Protein AF-A0A7V9NQC8-F1 (afdb_monomer)

Foldseek 3Di:
DDDDPPPDDPVRVLVVVLVVLCVPDDPVDCPSVVVNVVVLVVVLVVLVVVVVVCVVDPDDDDDPDDDPVVSVVVSVVVNVVSVVVVVVVVVVVCVVVVPDDDDDDDDDLVNLLVVLVVPVPPPPDDQADLDDPDDPPAAEEEEEEAELLCCLQFCLLVLLVSLSSNHAYEYEHAELCLQDAQPAPVQPDPVCNVPVSVLSVQLSVQLCVLSRHPYYHYLDAHDQDAPPDPSVPDCRHLLNDDLLSSLLSVLLVCQVRQHLEYEAADCDDVPGPGSRSNSSVSSVVSNLVQLQDCVHNVVSHDRHHHAWYKHFDDQLQLVVLQQVVCVVVVHDRPDDPVSPPPDDRVVGCLQWAAKAQSRSSQCSSVSSSVSSNRNHHNPDCHRPVDPSVSSCPRRRTGIIGTPDHDRADDRHHNDSCHPPDRSVPPD

Radius of gyration: 27.03 Å; Cα contacts (8 Å, |Δi|>4): 595; chains: 1; bounding box: 61×70×73 Å

Nearest PDB structures (foldseek):
  4ewl-assembly2_A  TM=7.958E-01  e=6.274E-21  Mycobacterium tuberculosis
  4ewl-assembly2_B  TM=8.184E-01  e=2.665E-20  Mycobacterium tuberculosis
  1q74-assembly4_D  TM=7.770E-01  e=2.966E-20  Mycobacterium tuberculosis
  1q74-assembly1_A  TM=7.644E-01  e=3.305E-19  Mycobacterium tuberculosis
  5cgz-assembly1_A  TM=7.198E-01  e=5.396E-10  Pseudomonas putida KT2440

Sequence (427 aa):
MEYDFDELRPEVIREVGFRERMRGYDPGDVDPLLDALALKVDDIYESLQRLDAFLADPPAPERPARLTDIAALAALLHVGRAAREGRAIVHAAQVESGLRRVPDRDETREERLARALIHAPRSEAPDYPTTVNGMDERLCLLAVHAHPDDEASKGAGTVAKYHALGVHTVLVCCTGGEEGDILNPAMDTDEVKADIGAVRRAELDAAAKVIGYDEVVLLGYRDSGMPDSEANRNAASFAQAPLEEAVGRLVAILRRTRPQVVVTYGDKQERYPHPDHLRVHEITMAAVDAAADPSQYPDSGEPWAVSKIYYTAWSFKRIVLMHEKFLELGLESPFSADWFKDRKPDETDHELTTQIDLAGFEEVRQDALRAHATQIDPNSPFWFGLPPEVMRNIHPFDDYVLARGPRGDGDLEDDLFAGLPSPANAG

Structure (mmCIF, N/CA/C/O backbone):
data_AF-A0A7V9NQC8-F1
#
_entry.id   AF-A0A7V9NQC8-F1
#
loop_
_atom_site.group_PDB
_atom_site.id
_atom_site.type_symbol
_atom_site.label_atom_id
_atom_site.label_alt_id
_atom_site.label_comp_id
_atom_site.label_asym_id
_atom_site.label_entity_id
_atom_site.label_seq_id
_atom_site.pdbx_PDB_ins_code
_atom_site.Cartn_x
_atom_site.Cartn_y
_atom_site.Cartn_z
_atom_site.occupancy
_atom_site.B_iso_or_equiv
_atom_site.auth_seq_id
_atom_site.auth_comp_id
_atom_site.auth_asym_id
_atom_site.auth_atom_id
_atom_site.pdbx_PDB_model_num
ATOM 1 N N . MET A 1 1 ? 17.118 -40.967 44.447 1.00 32.81 1 MET A N 1
ATOM 2 C CA . MET A 1 1 ? 15.821 -41.399 43.896 1.00 32.81 1 MET A CA 1
ATOM 3 C C . MET A 1 1 ? 16.130 -42.491 42.900 1.00 32.81 1 MET A C 1
ATOM 5 O O . MET A 1 1 ? 16.631 -42.173 41.830 1.00 32.81 1 MET A O 1
ATOM 9 N N . GLU A 1 2 ? 15.955 -43.748 43.295 1.00 26.81 2 GLU A N 1
ATOM 10 C CA . GLU A 1 2 ? 15.829 -44.845 42.332 1.00 26.81 2 GLU A CA 1
ATOM 11 C C . GLU A 1 2 ? 14.431 -44.728 41.726 1.00 26.81 2 GLU A C 1
ATOM 13 O O . GLU A 1 2 ? 13.453 -44.624 42.465 1.00 26.81 2 GLU A O 1
ATOM 18 N N . TYR A 1 3 ? 14.359 -44.623 40.402 1.00 30.39 3 TYR A N 1
ATOM 19 C CA . TYR A 1 3 ? 13.097 -44.648 39.672 1.00 30.39 3 TYR A CA 1
ATOM 20 C C . TYR A 1 3 ? 12.761 -46.102 39.343 1.00 30.39 3 TYR A C 1
ATOM 22 O O . TYR A 1 3 ? 13.643 -46.855 38.933 1.00 30.39 3 TYR A O 1
ATOM 30 N N . ASP A 1 4 ? 11.500 -46.476 39.543 1.00 30.42 4 ASP A N 1
ATOM 31 C CA . ASP A 1 4 ? 10.947 -47.760 39.122 1.00 30.42 4 ASP A CA 1
ATOM 32 C C . ASP A 1 4 ? 10.632 -47.687 37.617 1.00 30.42 4 ASP A C 1
ATOM 34 O O . ASP A 1 4 ? 9.845 -46.843 37.179 1.00 30.42 4 ASP A O 1
ATOM 38 N N . PHE A 1 5 ? 11.331 -48.489 36.812 1.00 35.50 5 PHE A N 1
ATOM 39 C CA . PHE A 1 5 ? 11.293 -48.422 35.346 1.00 35.50 5 PHE A CA 1
ATOM 40 C C . PHE A 1 5 ? 10.168 -49.266 34.725 1.00 35.50 5 PHE A C 1
ATOM 42 O O . PHE A 1 5 ? 9.931 -49.147 33.521 1.00 35.50 5 PHE A O 1
ATOM 49 N N . ASP A 1 6 ? 9.441 -50.052 35.524 1.00 31.70 6 ASP A N 1
ATOM 50 C CA . ASP A 1 6 ? 8.404 -50.966 35.028 1.00 31.70 6 ASP A CA 1
ATOM 51 C C . ASP A 1 6 ? 7.045 -50.273 34.752 1.00 31.70 6 ASP A C 1
ATOM 53 O O . ASP A 1 6 ? 6.158 -50.875 34.148 1.00 31.70 6 ASP A O 1
ATOM 57 N N . GLU A 1 7 ? 6.878 -48.988 35.106 1.00 32.94 7 GLU A N 1
ATOM 58 C CA . GLU A 1 7 ? 5.661 -48.190 34.827 1.00 32.94 7 GLU A CA 1
ATOM 59 C C . GLU A 1 7 ? 5.771 -47.246 33.609 1.00 32.94 7 GLU A C 1
ATOM 61 O O . GLU A 1 7 ? 4.837 -46.498 33.294 1.00 32.94 7 GLU A O 1
ATOM 66 N N . LEU A 1 8 ? 6.894 -47.245 32.886 1.00 31.34 8 LEU A N 1
ATOM 67 C CA . LEU A 1 8 ? 7.066 -46.352 31.739 1.00 31.34 8 LEU A CA 1
ATOM 68 C C . LEU A 1 8 ? 6.336 -46.876 30.495 1.00 31.34 8 LEU A C 1
ATOM 70 O O . LEU A 1 8 ? 6.467 -48.032 30.099 1.00 31.34 8 LEU A O 1
ATOM 74 N N . ARG A 1 9 ? 5.588 -45.985 29.828 1.00 35.50 9 ARG A N 1
ATOM 75 C CA . ARG A 1 9 ? 4.935 -46.292 28.545 1.00 35.50 9 ARG A CA 1
ATOM 76 C C . ARG A 1 9 ? 5.980 -46.765 27.513 1.00 35.50 9 ARG A C 1
ATOM 78 O O . ARG A 1 9 ? 7.082 -46.204 27.498 1.00 35.50 9 ARG A O 1
ATOM 85 N N . PRO A 1 10 ? 5.667 -47.734 26.629 1.00 42.12 10 PRO A N 1
ATOM 86 C CA . PRO A 1 10 ? 6.638 -48.329 25.701 1.00 42.12 10 PRO A CA 1
ATOM 87 C C . PRO A 1 10 ? 7.385 -47.319 24.818 1.00 42.12 10 PRO A C 1
ATOM 89 O O . PRO A 1 10 ? 8.516 -47.572 24.406 1.00 42.12 10 PRO A O 1
ATOM 92 N N . GLU A 1 11 ? 6.774 -46.171 24.519 1.00 39.56 11 GLU A N 1
ATOM 93 C CA . GLU A 1 11 ? 7.392 -45.091 23.741 1.00 39.56 11 GLU A CA 1
ATOM 94 C C . GLU A 1 11 ? 8.488 -44.359 24.537 1.00 39.56 11 GLU A C 1
ATOM 96 O O . GLU A 1 11 ? 9.501 -43.947 23.977 1.00 39.56 11 GLU A O 1
ATOM 101 N N . VAL A 1 12 ? 8.334 -44.248 25.861 1.00 32.25 12 VAL A N 1
ATOM 102 C CA . VAL A 1 12 ? 9.311 -43.605 26.755 1.00 32.25 12 VAL A CA 1
ATOM 103 C C . VAL A 1 12 ? 10.514 -44.518 26.996 1.00 32.25 12 VAL A C 1
ATOM 105 O O . VAL A 1 12 ? 11.647 -44.045 26.982 1.00 32.25 12 VAL A O 1
ATOM 108 N N . ILE A 1 13 ? 10.293 -45.831 27.130 1.00 38.34 13 ILE A N 1
ATOM 109 C CA . ILE A 1 13 ? 11.370 -46.833 27.229 1.00 38.34 13 ILE A CA 1
ATOM 110 C C . ILE A 1 13 ? 12.231 -46.830 25.951 1.00 38.34 13 ILE A C 1
ATOM 112 O O . ILE A 1 13 ? 13.459 -46.906 26.026 1.00 38.34 13 ILE A O 1
ATOM 116 N N . ARG A 1 14 ? 11.607 -46.675 24.773 1.00 48.09 14 ARG A N 1
ATOM 117 C CA . ARG A 1 14 ? 12.294 -46.619 23.470 1.00 48.09 14 ARG A CA 1
ATOM 118 C C . ARG A 1 14 ? 13.097 -45.331 23.261 1.00 48.09 14 ARG A C 1
ATOM 120 O O . ARG A 1 14 ? 14.256 -45.408 22.856 1.00 48.09 14 ARG A O 1
ATOM 127 N N . GLU A 1 15 ? 12.535 -44.171 23.601 1.00 38.66 15 GLU A N 1
ATOM 128 C CA . GLU A 1 15 ? 13.218 -42.868 23.504 1.00 38.66 15 GLU A CA 1
ATOM 129 C C . GLU A 1 15 ? 14.416 -42.774 24.474 1.00 38.66 15 GLU A C 1
ATOM 131 O O . GLU A 1 15 ? 15.482 -42.257 24.123 1.00 38.66 15 GLU A O 1
ATOM 136 N N . VAL A 1 16 ? 14.275 -43.326 25.687 1.00 39.22 16 VAL A N 1
ATOM 137 C CA . VAL A 1 16 ? 15.374 -43.440 26.661 1.00 39.22 16 VAL A CA 1
ATOM 138 C C . VAL A 1 16 ? 16.436 -44.425 26.160 1.00 39.22 16 VAL A C 1
ATOM 140 O O . VAL A 1 16 ? 17.618 -44.086 26.174 1.00 39.22 16 VAL A O 1
ATOM 143 N N . GLY A 1 17 ? 16.039 -45.579 25.613 1.00 48.38 17 GLY A N 1
ATOM 144 C CA . GLY A 1 17 ? 16.964 -46.557 25.029 1.00 48.38 17 GLY A CA 1
ATOM 145 C C . GLY A 1 17 ? 17.756 -46.028 23.826 1.00 48.38 17 GLY A C 1
ATOM 146 O O . GLY A 1 17 ? 18.933 -46.354 23.678 1.00 48.38 17 GLY A O 1
ATOM 147 N N . PHE A 1 18 ? 17.153 -45.174 22.990 1.00 43.94 18 PHE A N 1
ATOM 148 C CA . PHE A 1 18 ? 17.846 -44.468 21.904 1.00 43.94 18 PHE A CA 1
ATOM 149 C C . PHE A 1 18 ? 18.899 -43.496 22.451 1.00 43.94 18 PHE A C 1
ATOM 151 O O . PHE A 1 18 ? 20.055 -43.514 22.028 1.00 43.94 18 PHE A O 1
ATOM 158 N N . ARG A 1 19 ? 18.524 -42.669 23.435 1.00 44.41 19 ARG A N 1
ATOM 159 C CA . ARG A 1 19 ? 19.437 -41.686 24.036 1.00 44.41 19 ARG A CA 1
ATOM 160 C C . ARG A 1 19 ? 20.584 -42.329 24.806 1.00 44.41 19 ARG A C 1
ATOM 162 O O . ARG A 1 19 ? 21.681 -41.779 24.787 1.00 44.41 19 ARG A O 1
ATOM 169 N N . GLU A 1 20 ? 20.353 -43.461 25.467 1.00 49.22 20 GLU A N 1
ATOM 170 C CA . GLU A 1 20 ? 21.414 -44.200 26.154 1.00 49.22 20 GLU A CA 1
ATOM 171 C C . GLU A 1 20 ? 22.382 -44.874 25.179 1.00 49.22 20 GLU A C 1
ATOM 173 O O . GLU A 1 20 ? 23.588 -44.779 25.385 1.00 49.22 20 GLU A O 1
ATOM 178 N N . ARG A 1 21 ? 21.894 -45.470 24.082 1.00 52.94 21 ARG A N 1
ATOM 179 C CA . ARG A 1 21 ? 22.760 -46.097 23.064 1.00 52.94 21 ARG A CA 1
ATOM 180 C C . ARG A 1 21 ? 23.594 -45.096 22.264 1.00 52.94 21 ARG A C 1
ATOM 182 O O . ARG A 1 21 ? 24.709 -45.413 21.872 1.00 52.94 21 ARG A O 1
ATOM 189 N N . MET A 1 22 ? 23.095 -43.874 22.084 1.00 47.38 22 MET A N 1
ATOM 190 C CA . MET A 1 22 ? 23.852 -42.782 21.456 1.00 47.38 22 MET A CA 1
ATOM 191 C C . MET A 1 22 ? 24.804 -42.067 22.433 1.00 47.38 22 MET A C 1
ATOM 193 O O . MET A 1 22 ? 25.565 -41.180 22.033 1.00 47.38 22 MET A O 1
ATOM 197 N N . ARG A 1 23 ? 24.783 -42.416 23.727 1.00 44.19 23 ARG A N 1
ATOM 198 C CA . ARG A 1 23 ? 25.613 -41.772 24.748 1.00 44.19 23 ARG A CA 1
ATOM 199 C C . ARG A 1 23 ? 27.039 -42.322 24.681 1.00 44.19 23 ARG A C 1
ATOM 201 O O . ARG A 1 23 ? 27.314 -43.413 25.160 1.00 44.19 23 ARG A O 1
ATOM 208 N N . GLY A 1 24 ? 27.953 -41.532 24.120 1.00 47.31 24 GLY A N 1
ATOM 209 C CA . GLY A 1 24 ? 29.353 -41.934 23.926 1.00 47.31 24 GLY A CA 1
ATOM 210 C C . GLY A 1 24 ? 29.635 -42.601 22.578 1.00 47.31 24 GLY A C 1
ATOM 211 O O . GLY A 1 24 ? 30.640 -43.292 22.464 1.00 47.31 24 GLY A O 1
ATOM 212 N N . TYR A 1 25 ? 28.762 -42.388 21.585 1.00 46.41 25 TYR A N 1
ATOM 213 C CA . TYR A 1 25 ? 28.928 -42.862 20.210 1.00 46.41 25 TYR A CA 1
ATOM 214 C C . TYR A 1 25 ? 30.305 -42.487 19.631 1.00 46.41 25 TYR A C 1
ATOM 216 O O . TYR A 1 25 ? 30.658 -41.305 19.573 1.00 46.41 25 TYR A O 1
ATOM 224 N N . ASP A 1 26 ? 31.057 -43.507 19.209 1.00 47.69 26 ASP A N 1
ATOM 225 C CA . ASP A 1 26 ? 32.282 -43.372 18.424 1.00 47.69 26 ASP A CA 1
ATOM 226 C C . ASP A 1 26 ? 31.901 -43.315 16.933 1.00 47.69 26 ASP A C 1
ATOM 228 O O . ASP A 1 26 ? 31.314 -44.274 16.429 1.00 47.69 26 ASP A O 1
ATOM 232 N N . PRO A 1 27 ? 32.230 -42.234 16.202 1.00 43.44 27 PRO A N 1
ATOM 233 C CA . PRO A 1 27 ? 31.922 -42.101 14.778 1.00 43.44 27 PRO A CA 1
ATOM 234 C C . PRO A 1 27 ? 32.489 -43.211 13.875 1.00 43.44 27 PRO A C 1
ATOM 236 O O . PRO A 1 27 ? 32.094 -43.290 12.715 1.00 43.44 27 PRO A O 1
ATOM 239 N N . GLY A 1 28 ? 33.425 -44.032 14.366 1.00 39.03 28 GLY A N 1
ATOM 240 C CA . GLY A 1 28 ? 34.003 -45.157 13.627 1.00 39.03 28 GLY A CA 1
ATOM 241 C C . GLY A 1 28 ? 33.232 -46.482 13.704 1.00 39.03 28 GLY A C 1
ATOM 242 O O . GLY A 1 28 ? 33.584 -47.399 12.962 1.00 39.03 28 GLY A O 1
ATOM 243 N N . ASP A 1 29 ? 32.218 -46.604 14.568 1.00 47.75 29 ASP A N 1
ATOM 244 C CA . ASP A 1 29 ? 31.452 -47.840 14.781 1.00 47.75 29 ASP A CA 1
ATOM 245 C C . ASP A 1 29 ? 29.974 -47.639 14.399 1.00 47.75 29 ASP A C 1
ATOM 247 O O . ASP A 1 29 ? 29.220 -46.944 15.081 1.00 47.75 29 ASP A O 1
ATOM 251 N N . VAL A 1 30 ? 29.569 -48.205 13.258 1.00 43.31 30 VAL A N 1
ATOM 252 C CA . VAL A 1 30 ? 28.269 -47.938 12.607 1.00 43.31 30 VAL A CA 1
ATOM 253 C C . VAL A 1 30 ? 27.140 -48.861 13.068 1.00 43.31 30 VAL A C 1
ATOM 255 O O . VAL A 1 30 ? 25.969 -48.557 12.836 1.00 43.31 30 VAL A O 1
ATOM 258 N N . ASP A 1 31 ? 27.457 -49.964 13.743 1.00 46.06 31 ASP A N 1
ATOM 259 C CA . ASP A 1 31 ? 26.464 -50.961 14.161 1.00 46.06 31 ASP A CA 1
ATOM 260 C C . ASP A 1 31 ? 25.440 -50.404 15.182 1.00 46.06 31 ASP A C 1
ATOM 262 O O . ASP A 1 31 ? 24.237 -50.617 14.992 1.00 46.06 31 ASP A O 1
ATOM 266 N N . PRO A 1 32 ? 25.823 -49.582 16.186 1.00 46.25 32 PRO A N 1
ATOM 267 C CA . PRO A 1 32 ? 24.866 -48.943 17.097 1.00 46.25 32 PRO A CA 1
ATOM 268 C C . PRO A 1 32 ? 23.910 -47.964 16.400 1.00 46.25 32 PRO A C 1
ATOM 270 O O . PRO A 1 32 ? 22.772 -47.780 16.842 1.00 46.25 32 PRO A O 1
ATOM 273 N N . LEU A 1 33 ? 24.366 -47.334 15.311 1.00 42.69 33 LEU A N 1
ATOM 274 C CA . LEU A 1 33 ? 23.568 -46.411 14.505 1.00 42.69 33 LEU A CA 1
ATOM 275 C C . LEU A 1 33 ? 22.511 -47.183 13.704 1.00 42.69 33 LEU A C 1
ATOM 277 O O . LEU A 1 33 ? 21.346 -46.786 13.685 1.00 42.69 33 LEU A O 1
ATOM 281 N N . LEU A 1 34 ? 22.899 -48.303 13.088 1.00 42.00 34 LEU A N 1
ATOM 282 C CA . LEU A 1 34 ? 22.011 -49.158 12.296 1.00 42.00 34 LEU A CA 1
AT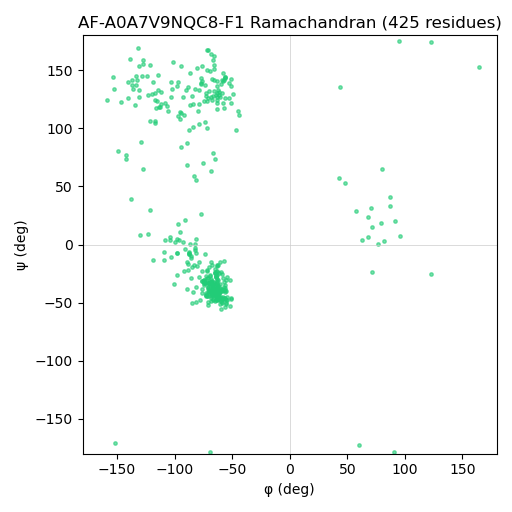OM 283 C C . LEU A 1 34 ? 20.916 -49.815 13.150 1.00 42.00 34 LEU A C 1
ATOM 285 O O . LEU A 1 34 ? 19.750 -49.797 12.753 1.00 42.00 34 LEU A O 1
ATOM 289 N N . ASP A 1 35 ? 21.250 -50.298 14.348 1.00 48.09 35 ASP A N 1
ATOM 290 C CA . ASP A 1 35 ? 20.270 -50.872 15.281 1.00 48.09 35 ASP A CA 1
ATOM 291 C C . ASP A 1 35 ? 19.273 -49.820 15.801 1.00 48.09 35 ASP A C 1
ATOM 293 O O . ASP A 1 35 ? 18.075 -50.084 15.947 1.00 48.09 35 ASP A O 1
ATOM 297 N N . ALA A 1 36 ? 19.739 -48.590 16.044 1.00 48.41 36 ALA A N 1
ATOM 298 C CA . ALA A 1 36 ? 18.880 -47.474 16.437 1.00 48.41 36 ALA A CA 1
ATOM 299 C C . ALA A 1 36 ? 17.950 -47.015 15.296 1.00 48.41 36 ALA A C 1
ATOM 301 O O . ALA A 1 36 ? 16.815 -46.598 15.546 1.00 48.41 36 ALA A O 1
ATOM 302 N N . LEU A 1 37 ? 18.416 -47.117 14.050 1.00 44.91 37 LEU A N 1
ATOM 303 C CA . LEU A 1 37 ? 17.640 -46.855 12.839 1.00 44.91 37 LEU A CA 1
ATOM 304 C C . LEU A 1 37 ? 16.560 -47.915 12.604 1.00 44.91 37 LEU A C 1
ATOM 306 O O . LEU A 1 37 ? 15.436 -47.551 12.265 1.00 44.91 37 LEU A O 1
ATOM 310 N N . ALA A 1 38 ? 16.865 -49.195 12.835 1.00 44.41 38 ALA A N 1
ATOM 311 C CA . ALA A 1 38 ? 15.913 -50.294 12.672 1.00 44.41 38 ALA A CA 1
ATOM 312 C C . ALA A 1 38 ? 14.678 -50.126 13.578 1.00 44.41 38 ALA A C 1
ATOM 314 O O . ALA A 1 38 ? 13.548 -50.189 13.101 1.00 44.41 38 ALA A O 1
ATOM 315 N N . LEU A 1 39 ? 14.890 -49.768 14.851 1.00 49.25 39 LEU A N 1
ATOM 316 C CA . LEU A 1 39 ? 13.813 -49.466 15.807 1.00 49.25 39 LEU A CA 1
ATOM 317 C C . LEU A 1 39 ? 12.884 -48.341 15.326 1.00 49.25 39 LEU A C 1
ATOM 319 O O . LEU A 1 39 ? 11.671 -48.403 15.511 1.00 49.25 39 LEU A O 1
ATOM 323 N N . LYS A 1 40 ? 13.452 -47.311 14.691 1.00 50.38 40 LYS A N 1
ATOM 324 C CA . LYS A 1 40 ? 12.702 -46.145 14.212 1.00 50.38 40 LYS A CA 1
ATOM 325 C C . LYS A 1 40 ? 11.911 -46.454 12.936 1.00 50.38 40 LYS A C 1
ATOM 327 O O . LYS A 1 40 ? 10.850 -45.879 12.717 1.00 50.38 40 LYS A O 1
ATOM 332 N N . VAL A 1 41 ? 12.423 -47.361 12.102 1.00 44.19 41 VAL A N 1
ATOM 333 C CA . VAL A 1 41 ? 11.744 -47.859 10.896 1.00 44.19 41 VAL A CA 1
ATOM 334 C C . VAL A 1 41 ? 10.536 -48.722 11.263 1.00 44.19 41 VAL A C 1
ATOM 336 O O . VAL A 1 41 ? 9.479 -48.560 10.652 1.00 44.19 41 VAL A O 1
ATOM 339 N N . ASP A 1 42 ? 10.647 -49.563 12.291 1.00 48.41 42 ASP A N 1
ATOM 340 C CA . ASP A 1 42 ? 9.530 -50.386 12.768 1.00 48.41 42 ASP A CA 1
ATOM 341 C C . ASP A 1 42 ? 8.373 -49.527 13.319 1.00 48.41 42 ASP A C 1
ATOM 343 O O . ASP A 1 42 ? 7.211 -49.774 12.988 1.00 48.41 42 ASP A O 1
ATOM 347 N N . ASP A 1 43 ? 8.675 -48.448 14.055 1.00 50.41 43 ASP A N 1
ATOM 348 C CA . ASP A 1 43 ? 7.669 -47.498 14.566 1.00 50.41 43 ASP A CA 1
ATOM 349 C C . ASP A 1 43 ? 6.905 -46.779 13.428 1.00 50.41 43 ASP A C 1
ATOM 351 O O . ASP A 1 43 ? 5.698 -46.510 13.524 1.00 50.41 43 ASP A O 1
ATOM 355 N N . ILE A 1 44 ? 7.593 -46.486 12.318 1.00 46.38 44 ILE A N 1
ATOM 356 C CA . ILE A 1 44 ? 6.988 -45.900 11.112 1.00 46.38 44 ILE A CA 1
ATOM 357 C C . ILE A 1 44 ? 6.063 -46.916 10.444 1.00 46.38 44 ILE A C 1
ATOM 359 O O . ILE A 1 44 ? 4.943 -46.572 10.062 1.00 46.38 44 ILE A O 1
ATOM 363 N N . TYR A 1 45 ? 6.508 -48.166 10.321 1.00 44.47 45 TYR A N 1
ATOM 364 C CA . TYR A 1 45 ? 5.740 -49.216 9.661 1.00 44.47 45 TYR A CA 1
ATOM 365 C C . TYR A 1 45 ? 4.462 -49.560 10.439 1.00 44.47 45 TYR A C 1
ATOM 367 O O . TYR A 1 45 ? 3.390 -49.682 9.846 1.00 44.47 45 TYR A O 1
ATOM 375 N N . GLU A 1 46 ? 4.534 -49.620 11.772 1.00 50.09 46 GLU A N 1
ATOM 376 C CA . GLU A 1 46 ? 3.368 -49.856 12.631 1.00 50.09 46 GLU A CA 1
ATOM 377 C C . GLU A 1 46 ? 2.357 -48.694 12.560 1.00 50.09 46 GLU A C 1
ATOM 379 O O . GLU A 1 46 ? 1.142 -48.903 12.518 1.00 50.09 46 GLU A O 1
ATOM 384 N N . SER A 1 47 ? 2.847 -47.453 12.474 1.00 46.62 47 SER A N 1
ATOM 385 C CA . SER A 1 47 ? 2.002 -46.260 12.321 1.00 46.62 47 SER A CA 1
ATOM 386 C C . SER A 1 47 ? 1.272 -46.230 10.974 1.00 46.62 47 SER A C 1
ATOM 388 O O . SER A 1 47 ? 0.096 -45.865 10.920 1.00 46.62 47 SER A O 1
ATOM 390 N N . LEU A 1 48 ? 1.936 -46.662 9.897 1.00 43.03 48 LEU A N 1
ATOM 391 C CA . LEU A 1 48 ? 1.327 -46.788 8.569 1.00 43.03 48 LEU A CA 1
ATOM 392 C C . LEU A 1 48 ? 0.264 -47.894 8.531 1.00 43.03 48 LEU A C 1
ATOM 394 O O . LEU A 1 48 ? -0.808 -47.683 7.973 1.00 43.03 48 LEU A O 1
ATOM 398 N N . GLN A 1 49 ? 0.492 -49.027 9.202 1.00 48.09 49 GLN A N 1
ATOM 399 C CA . GLN A 1 49 ? -0.510 -50.097 9.309 1.00 48.09 49 GLN A CA 1
ATOM 400 C C . GLN A 1 49 ? -1.778 -49.652 10.055 1.00 48.09 49 GLN A C 1
ATOM 402 O O . GLN A 1 49 ? -2.886 -50.035 9.681 1.00 48.09 49 GLN A O 1
ATOM 407 N N . ARG A 1 50 ? -1.639 -48.816 11.094 1.00 48.56 50 ARG A N 1
ATOM 408 C CA . ARG A 1 50 ? -2.787 -48.237 11.817 1.00 48.56 50 ARG A CA 1
ATOM 409 C C . ARG A 1 50 ? -3.580 -47.255 10.950 1.00 48.56 50 ARG A C 1
ATOM 411 O O . ARG A 1 50 ? -4.803 -47.203 11.066 1.00 48.56 50 ARG A O 1
ATOM 418 N N . LEU A 1 51 ? -2.899 -46.508 10.079 1.00 43.72 51 LEU A N 1
ATOM 419 C CA . LEU A 1 51 ? -3.531 -45.605 9.117 1.00 43.72 51 LEU A CA 1
ATOM 420 C C . LEU A 1 51 ? -4.296 -46.381 8.034 1.00 43.72 51 LEU A C 1
ATOM 422 O O . LEU A 1 51 ? -5.455 -46.067 7.773 1.00 43.72 51 LEU A O 1
ATOM 426 N N . ASP A 1 52 ? -3.695 -47.429 7.469 1.00 44.69 52 ASP A N 1
ATOM 427 C CA . ASP A 1 52 ? -4.362 -48.297 6.491 1.00 44.69 52 ASP A CA 1
ATOM 428 C C . ASP A 1 52 ? -5.602 -48.981 7.091 1.00 44.69 52 ASP A C 1
ATOM 430 O O . ASP A 1 52 ? -6.647 -49.043 6.444 1.00 44.69 52 ASP A O 1
ATOM 434 N N . ALA A 1 53 ? -5.534 -49.428 8.351 1.00 49.62 53 ALA A N 1
ATOM 435 C CA . ALA A 1 53 ? -6.682 -50.008 9.050 1.00 49.62 53 ALA A CA 1
ATOM 436 C C . ALA A 1 53 ? -7.829 -48.999 9.261 1.00 49.62 53 ALA A C 1
ATOM 438 O O . ALA A 1 53 ? -8.995 -49.362 9.118 1.00 49.62 53 ALA A O 1
ATOM 439 N N . PHE A 1 54 ? -7.513 -47.733 9.557 1.00 45.69 54 PHE A N 1
ATOM 440 C CA . PHE A 1 54 ? -8.502 -46.656 9.692 1.00 45.69 54 PHE A CA 1
ATOM 441 C C . PHE A 1 54 ? -9.186 -46.317 8.359 1.00 45.69 54 PHE A C 1
ATOM 443 O O . PHE A 1 54 ? -10.392 -46.080 8.322 1.00 45.69 54 PHE A O 1
ATOM 450 N N . LEU A 1 55 ? -8.426 -46.312 7.261 1.00 46.31 55 LEU A N 1
ATOM 451 C CA . LEU A 1 55 ? -8.955 -46.051 5.920 1.00 46.31 55 LEU A CA 1
ATOM 452 C C . LEU A 1 55 ? -9.792 -47.220 5.378 1.00 46.31 55 LEU A C 1
ATOM 454 O O . LEU A 1 55 ? -10.686 -46.999 4.561 1.00 46.31 55 LEU A O 1
ATOM 458 N N . ALA A 1 56 ? -9.515 -48.449 5.823 1.00 49.06 56 ALA A N 1
ATOM 459 C CA . ALA A 1 56 ? -10.217 -49.649 5.379 1.00 49.06 56 ALA A CA 1
ATOM 460 C C . ALA A 1 56 ? -11.622 -49.818 5.992 1.00 49.06 56 ALA A C 1
ATOM 462 O O . ALA A 1 56 ? -12.496 -50.366 5.322 1.00 49.06 56 ALA A O 1
ATOM 463 N N . ASP A 1 57 ? -11.851 -49.356 7.227 1.00 42.41 57 ASP A N 1
ATOM 464 C CA . ASP A 1 57 ? -13.162 -49.410 7.898 1.00 42.41 57 ASP A CA 1
ATOM 465 C C . ASP A 1 57 ? -13.416 -48.136 8.736 1.00 42.41 57 ASP A C 1
ATOM 467 O O . ASP A 1 57 ? -13.239 -48.130 9.960 1.00 42.41 57 ASP A O 1
ATOM 471 N N . PRO A 1 58 ? -13.768 -47.011 8.084 1.00 48.50 58 PRO A N 1
ATOM 472 C CA . PRO A 1 58 ? -13.977 -45.745 8.773 1.00 48.50 58 PRO A CA 1
ATOM 473 C C . PRO A 1 58 ? -15.295 -45.769 9.577 1.00 48.50 58 PRO A C 1
ATOM 475 O O . PRO A 1 58 ? -16.347 -46.107 9.026 1.00 48.50 58 PRO A O 1
ATOM 478 N N . PRO A 1 59 ? -15.299 -45.379 10.867 1.00 45.34 59 PRO A N 1
ATOM 479 C CA . PRO A 1 59 ? -16.505 -45.429 11.693 1.00 45.34 59 PRO A CA 1
ATOM 480 C C . PRO A 1 59 ? -17.594 -44.458 11.198 1.00 45.34 59 PRO A C 1
ATOM 482 O O . PRO A 1 59 ? -17.310 -43.337 10.776 1.00 45.34 59 PRO A O 1
ATOM 485 N N . ALA A 1 60 ? -18.859 -44.891 11.266 1.00 42.19 60 ALA A N 1
ATOM 486 C CA . ALA A 1 60 ? -20.009 -44.170 10.714 1.00 42.19 60 ALA A CA 1
ATOM 487 C C . ALA A 1 60 ? -20.307 -42.818 11.416 1.00 42.19 60 ALA A C 1
ATOM 489 O O . ALA A 1 60 ? -20.058 -42.668 12.617 1.00 42.19 60 ALA A O 1
ATOM 490 N N . PRO A 1 61 ? -20.887 -41.833 10.697 1.00 46.69 61 PRO A N 1
ATOM 491 C CA . PRO A 1 61 ? -20.949 -40.447 11.139 1.00 46.69 61 PRO A CA 1
ATOM 492 C C . PRO A 1 61 ? -22.212 -40.176 11.965 1.00 46.69 61 PRO A C 1
ATOM 494 O O . PRO A 1 61 ? -23.225 -39.719 11.444 1.00 46.69 61 PRO A O 1
ATOM 497 N N . GLU A 1 62 ? -22.156 -40.402 13.274 1.00 37.91 62 GLU A N 1
ATOM 498 C CA . GLU A 1 62 ? -23.196 -39.926 14.200 1.00 37.91 62 GLU A CA 1
ATOM 499 C C . GLU A 1 62 ? -22.598 -39.127 15.371 1.00 37.91 62 GLU A C 1
ATOM 501 O O . GLU A 1 62 ? -22.665 -39.541 16.527 1.00 37.91 62 GLU A O 1
ATOM 506 N N . ARG A 1 63 ? -21.991 -37.968 15.053 1.00 33.41 63 ARG A N 1
ATOM 507 C CA . ARG A 1 63 ? -21.866 -36.708 15.840 1.00 33.41 63 ARG A CA 1
ATOM 508 C C . ARG A 1 63 ? -20.776 -35.811 15.226 1.00 33.41 63 ARG A C 1
ATOM 510 O O . ARG A 1 63 ? -19.886 -36.341 14.568 1.00 33.41 63 ARG A O 1
ATOM 517 N N . PRO A 1 64 ? -20.848 -34.470 15.385 1.00 35.75 64 PRO A N 1
ATOM 518 C CA . PRO A 1 64 ? -19.991 -33.545 14.644 1.00 35.75 64 PRO A CA 1
ATOM 519 C C . PRO A 1 64 ? -18.525 -33.830 14.962 1.00 35.75 64 PRO A C 1
ATOM 521 O O . PRO A 1 64 ? -18.159 -33.900 16.138 1.00 35.75 64 PRO A O 1
ATOM 524 N N . ALA A 1 65 ? -17.733 -34.031 13.908 1.00 35.81 65 ALA A N 1
ATOM 525 C CA . ALA A 1 65 ? -16.336 -34.436 13.961 1.00 35.81 65 ALA A CA 1
ATOM 526 C C . ALA A 1 65 ? -15.563 -33.642 15.030 1.00 35.81 65 ALA A C 1
ATOM 528 O O . ALA A 1 65 ? -15.377 -32.430 14.938 1.00 35.81 65 ALA A O 1
ATOM 529 N N . ARG A 1 66 ? -15.165 -34.342 16.095 1.00 43.16 66 ARG A N 1
ATOM 530 C CA . ARG A 1 66 ? -14.215 -33.886 17.113 1.00 43.16 66 ARG A CA 1
ATOM 531 C C . ARG A 1 66 ? -13.222 -35.025 17.341 1.00 43.16 66 ARG A C 1
ATOM 533 O O . ARG A 1 66 ? -13.624 -36.179 17.449 1.00 43.16 66 ARG A O 1
ATOM 540 N N . LEU A 1 67 ? -11.941 -34.670 17.445 1.00 33.50 67 LEU A N 1
ATOM 541 C CA . LEU A 1 67 ? -10.773 -35.513 17.767 1.00 33.50 67 LEU A CA 1
ATOM 542 C C . LEU A 1 67 ? -10.269 -36.521 16.716 1.00 33.50 67 LEU A C 1
ATOM 544 O O . LEU A 1 67 ? -9.075 -36.811 16.737 1.00 33.50 67 LEU A O 1
ATOM 548 N N . THR A 1 68 ? -11.072 -36.999 15.764 1.00 35.94 68 THR A N 1
ATOM 549 C CA . THR A 1 68 ? -10.582 -37.928 14.719 1.00 35.94 68 THR A CA 1
ATOM 550 C C . THR A 1 68 ? -9.731 -37.246 13.641 1.00 35.94 68 THR A C 1
ATOM 552 O O . THR A 1 68 ? -8.760 -37.838 13.175 1.00 35.94 68 THR A O 1
ATOM 555 N N . ASP A 1 69 ? -9.989 -35.970 13.337 1.00 38.69 69 ASP A N 1
ATOM 556 C CA . ASP A 1 69 ? -9.176 -35.192 12.384 1.00 38.69 69 ASP A CA 1
ATOM 557 C C . ASP A 1 69 ? -7.800 -34.827 12.960 1.00 38.69 69 ASP A C 1
ATOM 559 O O . ASP A 1 69 ? -6.812 -34.751 12.236 1.00 38.69 69 ASP A O 1
ATOM 563 N N . ILE A 1 70 ? -7.702 -34.694 14.289 1.00 36.22 70 ILE A N 1
ATOM 564 C CA . ILE A 1 70 ? -6.441 -34.434 14.999 1.00 36.22 70 ILE A CA 1
ATOM 565 C C . ILE A 1 70 ? -5.534 -35.666 14.949 1.00 36.22 70 ILE A C 1
ATOM 567 O O . ILE A 1 70 ? -4.322 -35.514 14.857 1.00 36.22 70 ILE A O 1
ATOM 571 N N . ALA A 1 71 ? -6.091 -36.882 14.958 1.00 34.62 71 ALA A N 1
ATOM 572 C CA . ALA A 1 71 ? -5.309 -38.108 14.810 1.00 34.62 71 ALA A CA 1
ATOM 573 C C . ALA A 1 71 ? -4.768 -38.273 13.380 1.00 34.62 71 ALA A C 1
ATOM 575 O O . ALA A 1 71 ? -3.613 -38.657 13.217 1.00 34.62 71 ALA A O 1
ATOM 576 N N . ALA A 1 72 ? -5.553 -37.914 12.357 1.00 35.59 72 ALA A N 1
ATOM 577 C CA . ALA A 1 72 ? -5.103 -37.898 10.963 1.00 35.59 72 ALA A CA 1
ATOM 578 C C . ALA A 1 72 ? -4.035 -36.815 10.717 1.00 35.59 72 ALA A C 1
ATOM 580 O O . ALA A 1 72 ? -3.010 -37.087 10.092 1.00 35.59 72 ALA A O 1
ATOM 581 N N . LEU A 1 73 ? -4.218 -35.616 11.283 1.00 36.38 73 LEU A N 1
ATOM 582 C CA . LEU A 1 73 ? -3.240 -34.528 11.210 1.00 36.38 73 LEU A CA 1
ATOM 583 C C . LEU A 1 73 ? -1.969 -34.854 12.009 1.00 36.38 73 LEU A C 1
ATOM 585 O O . LEU A 1 73 ? -0.866 -34.607 11.534 1.00 36.38 73 LEU A O 1
ATOM 589 N N . ALA A 1 74 ? -2.097 -35.459 13.194 1.00 38.41 74 ALA A N 1
ATOM 590 C CA . ALA A 1 74 ? -0.968 -35.915 14.000 1.00 38.41 74 ALA A CA 1
ATOM 591 C C . ALA A 1 74 ? -0.217 -37.060 13.314 1.00 38.41 74 ALA A C 1
ATOM 593 O O . ALA A 1 74 ? 1.008 -37.048 13.330 1.00 38.41 74 ALA A O 1
ATOM 594 N N . ALA A 1 75 ? -0.912 -37.997 12.661 1.00 36.53 75 ALA A N 1
ATOM 595 C CA . ALA A 1 75 ? -0.296 -39.054 11.863 1.00 36.53 75 ALA A CA 1
ATOM 596 C C . ALA A 1 75 ? 0.449 -38.479 10.649 1.00 36.53 75 ALA A C 1
ATOM 598 O O . ALA A 1 75 ? 1.597 -38.846 10.426 1.00 36.53 75 ALA A O 1
ATOM 599 N N . LEU A 1 76 ? -0.128 -37.511 9.928 1.00 37.09 76 LEU A N 1
ATOM 600 C CA . LEU A 1 76 ? 0.542 -36.800 8.829 1.00 37.09 76 LEU A CA 1
ATOM 601 C C . LEU A 1 76 ? 1.751 -35.982 9.311 1.00 37.09 76 LEU A C 1
ATOM 603 O O . LEU A 1 76 ? 2.809 -36.011 8.683 1.00 37.09 76 LEU A O 1
ATOM 607 N N . LEU A 1 77 ? 1.644 -35.307 10.459 1.00 40.72 77 LEU A N 1
ATOM 608 C CA . LEU A 1 77 ? 2.742 -34.565 11.086 1.00 40.72 77 LEU A CA 1
ATOM 609 C C . LEU A 1 77 ? 3.851 -35.497 11.596 1.00 40.72 77 LEU A C 1
ATOM 611 O O . LEU A 1 77 ? 5.031 -35.145 11.507 1.00 40.72 77 LEU A O 1
ATOM 615 N N . HIS A 1 78 ? 3.498 -36.683 12.100 1.00 40.19 78 HIS A N 1
ATOM 616 C CA . HIS A 1 78 ? 4.450 -37.683 12.582 1.00 40.19 78 HIS A CA 1
ATOM 617 C C . HIS A 1 78 ? 5.138 -38.412 11.423 1.00 40.19 78 HIS A C 1
ATOM 619 O O . HIS A 1 78 ? 6.359 -38.522 11.435 1.00 40.19 78 HIS A O 1
ATOM 625 N N . VAL A 1 79 ? 4.404 -38.785 10.368 1.00 37.84 79 VAL A N 1
ATOM 626 C CA . VAL A 1 79 ? 4.957 -39.301 9.102 1.00 37.84 79 VAL A CA 1
ATOM 627 C C . VAL A 1 79 ? 5.847 -38.246 8.442 1.00 37.84 79 VAL A C 1
ATOM 629 O O . VAL A 1 79 ? 6.956 -38.554 8.016 1.00 37.84 79 VAL A O 1
ATOM 632 N N . GLY A 1 80 ? 5.441 -36.973 8.450 1.00 38.16 80 GLY A N 1
ATOM 633 C CA . GLY A 1 80 ? 6.257 -35.856 7.978 1.00 38.16 80 GLY A CA 1
ATOM 634 C C . GLY A 1 80 ? 7.510 -35.618 8.829 1.00 38.16 80 GLY A C 1
ATOM 635 O O . GLY A 1 80 ? 8.552 -35.230 8.305 1.00 38.16 80 GLY A O 1
ATOM 636 N N . ARG A 1 81 ? 7.463 -35.860 10.146 1.00 45.00 81 ARG A N 1
ATOM 637 C CA . ARG A 1 81 ? 8.634 -35.798 11.043 1.00 45.00 81 ARG A CA 1
ATOM 638 C C . ARG A 1 81 ? 9.580 -36.982 10.828 1.00 45.00 81 ARG A C 1
ATOM 640 O O . ARG A 1 81 ? 10.778 -36.771 10.683 1.00 45.00 81 ARG A O 1
ATOM 647 N N . ALA A 1 82 ? 9.046 -38.189 10.707 1.00 38.06 82 ALA A N 1
ATOM 648 C CA . ALA A 1 82 ? 9.806 -39.399 10.429 1.00 38.06 82 ALA A CA 1
ATOM 649 C C . ALA A 1 82 ? 10.455 -39.375 9.032 1.00 38.06 82 ALA A C 1
ATOM 651 O O . ALA A 1 82 ? 11.620 -39.730 8.883 1.00 38.06 82 ALA A O 1
ATOM 652 N N . ALA A 1 83 ? 9.759 -38.846 8.020 1.00 40.25 83 ALA A N 1
ATOM 653 C CA . ALA A 1 83 ? 10.310 -38.615 6.686 1.00 40.25 83 ALA A CA 1
ATOM 654 C C . ALA A 1 83 ? 11.365 -37.494 6.660 1.00 40.25 83 ALA A C 1
ATOM 656 O O . ALA A 1 83 ? 12.231 -37.493 5.786 1.00 40.25 83 ALA A O 1
ATOM 657 N N . ARG A 1 84 ? 11.308 -36.527 7.590 1.00 44.41 84 ARG A N 1
ATOM 658 C CA . ARG A 1 84 ? 12.352 -35.503 7.792 1.00 44.41 84 ARG A CA 1
ATOM 659 C C . ARG A 1 84 ? 13.601 -36.095 8.447 1.00 44.41 84 ARG A C 1
ATOM 661 O O . ARG A 1 84 ? 14.700 -35.830 7.973 1.00 44.41 84 ARG A O 1
ATOM 668 N N . GLU A 1 85 ? 13.443 -36.933 9.470 1.00 42.56 85 GLU A N 1
ATOM 669 C CA . GLU A 1 85 ? 14.562 -37.622 10.133 1.00 42.56 85 GLU A CA 1
ATOM 670 C C . GLU A 1 85 ? 15.213 -38.660 9.200 1.00 42.56 85 GLU A C 1
ATOM 672 O O . GLU A 1 85 ? 16.433 -38.675 9.058 1.00 42.56 85 GLU A O 1
ATOM 677 N N . GLY A 1 86 ? 14.417 -39.434 8.454 1.00 34.91 86 GLY A N 1
ATOM 678 C CA . GLY A 1 86 ? 14.913 -40.357 7.429 1.00 34.91 86 GLY A CA 1
ATOM 679 C C . GLY A 1 86 ? 15.644 -39.650 6.282 1.00 34.91 86 GLY A C 1
ATOM 680 O O . GLY A 1 86 ? 16.710 -40.100 5.868 1.00 34.91 86 GLY A O 1
ATOM 681 N N . ARG A 1 87 ? 15.139 -38.500 5.806 1.00 40.28 87 ARG A N 1
ATOM 682 C CA . ARG A 1 87 ? 15.829 -37.685 4.788 1.00 40.28 87 ARG A CA 1
ATOM 683 C C . ARG A 1 87 ? 17.120 -37.063 5.307 1.00 40.28 87 ARG A C 1
ATOM 685 O O . ARG A 1 87 ? 18.092 -37.048 4.566 1.00 40.28 87 ARG A O 1
ATOM 692 N N . ALA A 1 88 ? 17.166 -36.608 6.558 1.00 38.81 88 ALA A N 1
ATOM 693 C CA . ALA A 1 88 ? 18.391 -36.081 7.162 1.00 38.81 88 ALA A CA 1
ATOM 694 C C . ALA A 1 88 ? 19.480 -37.160 7.298 1.00 38.81 88 ALA A C 1
ATOM 696 O O . ALA A 1 88 ? 20.650 -36.890 7.039 1.00 38.81 88 ALA A O 1
ATOM 697 N N . ILE A 1 89 ? 19.093 -38.394 7.633 1.00 37.72 89 ILE A N 1
ATOM 698 C CA . ILE A 1 89 ? 20.014 -39.532 7.758 1.00 37.72 89 ILE A CA 1
ATOM 699 C C . ILE A 1 89 ? 20.500 -40.013 6.382 1.00 37.72 89 ILE A C 1
ATOM 701 O O . ILE A 1 89 ? 21.696 -40.223 6.193 1.00 37.72 89 ILE A O 1
ATOM 705 N N . VAL A 1 90 ? 19.605 -40.117 5.391 1.00 34.75 90 VAL A N 1
ATOM 706 C CA . VAL A 1 90 ? 19.979 -40.419 3.996 1.00 34.75 90 VAL A CA 1
ATOM 707 C C . VAL A 1 90 ? 20.881 -39.322 3.430 1.00 34.75 90 VAL A C 1
ATOM 709 O O . VAL A 1 90 ? 21.861 -39.624 2.755 1.00 34.75 90 VAL A O 1
ATOM 712 N N . HIS A 1 91 ? 20.607 -38.058 3.757 1.00 35.00 91 HIS A N 1
ATOM 713 C CA . HIS A 1 91 ? 21.430 -36.930 3.343 1.00 35.00 91 HIS A CA 1
ATOM 714 C C . HIS A 1 91 ? 22.828 -36.974 3.979 1.00 35.00 91 HIS A C 1
ATOM 716 O O . HIS A 1 91 ? 23.810 -36.774 3.266 1.00 35.00 91 HIS A O 1
ATOM 722 N N . ALA A 1 92 ? 22.945 -37.306 5.270 1.00 36.62 92 ALA A N 1
ATOM 723 C CA . ALA A 1 92 ? 24.237 -37.498 5.934 1.00 36.62 92 ALA A CA 1
ATOM 724 C C . ALA A 1 92 ? 25.035 -38.657 5.304 1.00 36.62 92 ALA A C 1
ATOM 726 O O . ALA A 1 92 ? 26.206 -38.485 4.965 1.00 36.62 92 ALA A O 1
ATOM 727 N N . ALA A 1 93 ? 24.376 -39.787 5.020 1.00 31.66 93 ALA A N 1
ATOM 728 C CA . ALA A 1 93 ? 24.988 -40.936 4.348 1.00 31.66 93 ALA A CA 1
ATOM 729 C C . ALA A 1 93 ? 25.404 -40.639 2.889 1.00 31.66 93 ALA A C 1
ATOM 731 O O . ALA A 1 93 ? 26.400 -41.169 2.396 1.00 31.66 93 ALA A O 1
ATOM 732 N N . GLN A 1 94 ? 24.673 -39.772 2.181 1.00 34.25 94 GLN A N 1
ATOM 733 C CA . GLN A 1 94 ? 25.003 -39.322 0.819 1.00 34.25 94 GLN A CA 1
ATOM 734 C C . GLN A 1 94 ? 26.167 -38.318 0.789 1.00 34.25 94 GLN A C 1
ATOM 736 O O . GLN A 1 94 ? 26.959 -38.320 -0.156 1.00 34.25 94 GLN A O 1
ATOM 741 N N . VAL A 1 95 ? 26.299 -37.488 1.830 1.00 33.56 95 VAL A N 1
ATOM 742 C CA . VAL A 1 95 ? 27.412 -36.540 1.992 1.00 33.56 95 VAL A CA 1
ATOM 743 C C . VAL A 1 95 ? 28.709 -37.271 2.349 1.00 33.56 95 VAL A C 1
ATOM 745 O O . VAL A 1 95 ? 29.741 -36.974 1.749 1.00 33.56 95 VAL A O 1
ATOM 748 N N . GLU A 1 96 ? 28.667 -38.272 3.234 1.00 37.69 96 GLU A N 1
ATOM 749 C CA . GLU A 1 96 ? 29.848 -39.088 3.566 1.00 37.69 96 GLU A CA 1
ATOM 750 C C . GLU A 1 96 ? 30.276 -40.031 2.428 1.00 37.69 96 GLU A C 1
ATOM 752 O O . GLU A 1 96 ? 31.466 -40.298 2.268 1.00 37.69 96 GLU A O 1
ATOM 757 N N . SER A 1 97 ? 29.346 -40.487 1.577 1.00 30.88 97 SER A N 1
ATOM 758 C CA . SER A 1 97 ? 29.652 -41.374 0.436 1.00 30.88 97 SER A CA 1
ATOM 759 C C . SER A 1 97 ? 30.068 -40.653 -0.860 1.00 30.88 97 SER A C 1
ATOM 761 O O . SER A 1 97 ? 30.371 -41.308 -1.859 1.00 30.88 97 SER A O 1
ATOM 763 N N . GLY A 1 98 ? 30.128 -39.315 -0.873 1.00 32.22 98 GLY A N 1
ATOM 764 C CA . GLY A 1 98 ? 30.682 -38.530 -1.988 1.00 32.22 98 GLY A CA 1
ATOM 765 C C . GLY A 1 98 ? 29.839 -38.491 -3.275 1.00 32.22 98 GLY A C 1
ATOM 766 O O . GLY A 1 98 ? 30.331 -38.071 -4.327 1.00 32.22 98 GLY A O 1
ATOM 767 N N . LEU A 1 99 ? 28.565 -38.889 -3.230 1.00 30.70 99 LEU A N 1
ATOM 768 C CA . LEU A 1 99 ? 27.679 -38.958 -4.399 1.00 30.70 99 LEU A CA 1
ATOM 769 C C . LEU A 1 99 ? 26.827 -37.675 -4.561 1.00 30.70 99 LEU A C 1
ATOM 771 O O . LEU A 1 99 ? 25.681 -37.629 -4.150 1.00 30.70 99 LEU A O 1
ATOM 775 N N . ARG A 1 100 ? 27.421 -36.656 -5.209 1.00 30.50 100 ARG A N 1
ATOM 776 C CA . ARG A 1 100 ? 26.849 -35.484 -5.942 1.00 30.50 100 ARG A CA 1
ATOM 777 C C . ARG A 1 100 ? 25.663 -34.651 -5.382 1.00 30.50 100 ARG A C 1
ATOM 779 O O . ARG A 1 100 ? 24.588 -35.139 -5.075 1.00 30.50 100 ARG A O 1
ATOM 786 N N . ARG A 1 101 ? 25.838 -33.318 -5.502 1.00 39.91 101 ARG A N 1
ATOM 787 C CA . ARG A 1 101 ? 24.824 -32.235 -5.445 1.00 39.91 101 ARG A CA 1
ATOM 788 C C . ARG A 1 101 ? 23.734 -32.367 -6.525 1.00 39.91 101 ARG A C 1
ATOM 790 O O . ARG A 1 101 ? 24.071 -32.529 -7.699 1.00 39.91 101 ARG A O 1
ATOM 797 N N . VAL A 1 102 ? 22.475 -32.127 -6.147 1.00 30.70 102 VAL A N 1
ATOM 798 C CA . VAL A 1 102 ? 21.345 -31.784 -7.038 1.00 30.70 102 VAL A CA 1
ATOM 799 C C . VAL A 1 102 ? 20.546 -30.639 -6.378 1.00 30.70 102 VAL A C 1
ATOM 801 O O . VAL A 1 102 ? 20.397 -30.673 -5.157 1.00 30.70 102 VAL A O 1
ATOM 804 N N . PRO A 1 103 ? 20.103 -29.603 -7.122 1.00 32.19 103 PRO A N 1
ATOM 805 C CA . PRO A 1 103 ? 19.364 -28.471 -6.568 1.00 32.19 103 PRO A CA 1
ATOM 806 C C . PRO A 1 103 ? 17.901 -28.827 -6.285 1.00 32.19 103 PRO A C 1
ATOM 808 O O . PRO A 1 103 ? 17.275 -29.557 -7.051 1.00 32.19 103 PRO A O 1
ATOM 811 N N . ASP A 1 104 ? 17.390 -28.271 -5.190 1.00 36.22 104 ASP A N 1
ATOM 812 C CA . ASP A 1 104 ? 16.012 -28.394 -4.717 1.00 36.22 104 ASP A CA 1
ATOM 813 C C . ASP A 1 104 ? 15.039 -27.772 -5.737 1.00 36.22 104 ASP A C 1
ATOM 815 O O . ASP A 1 104 ? 15.230 -26.628 -6.164 1.00 36.22 104 ASP A O 1
ATOM 819 N N . ARG A 1 105 ? 14.017 -28.517 -6.166 1.00 43.56 105 ARG A N 1
ATOM 820 C CA . ARG A 1 105 ? 12.869 -27.969 -6.899 1.00 43.56 105 ARG A CA 1
ATOM 821 C C . ARG A 1 105 ? 11.575 -28.634 -6.443 1.00 43.56 105 ARG A C 1
ATOM 823 O O . ARG A 1 105 ? 11.523 -29.851 -6.293 1.00 43.56 105 ARG A O 1
ATOM 830 N N . ASP A 1 106 ? 10.571 -27.763 -6.349 1.00 40.09 106 ASP A N 1
ATOM 831 C CA . ASP A 1 106 ? 9.139 -27.955 -6.096 1.00 40.09 106 ASP A CA 1
ATOM 832 C C . ASP A 1 106 ? 8.716 -28.169 -4.632 1.00 40.09 106 ASP A C 1
ATOM 834 O O . ASP A 1 106 ? 8.142 -29.191 -4.273 1.00 40.09 106 ASP A O 1
ATOM 838 N N . GLU A 1 107 ? 8.925 -27.137 -3.801 1.00 43.53 107 GLU A N 1
ATOM 839 C CA . GLU A 1 107 ? 8.134 -26.914 -2.579 1.00 43.53 107 GLU A CA 1
ATOM 840 C C . GLU A 1 107 ? 6.845 -26.158 -2.965 1.00 43.53 107 GLU A C 1
ATOM 842 O O . GLU A 1 107 ? 6.879 -25.058 -3.539 1.00 43.53 107 GLU A O 1
ATOM 847 N N . THR A 1 108 ? 5.685 -26.751 -2.685 1.00 40.03 108 THR A N 1
ATOM 848 C CA . THR A 1 108 ? 4.376 -26.133 -2.949 1.00 40.03 108 THR A CA 1
ATOM 849 C C . THR A 1 108 ? 4.166 -24.893 -2.065 1.00 40.03 108 THR A C 1
ATOM 851 O O . THR A 1 108 ? 4.874 -24.671 -1.080 1.00 40.03 108 THR A O 1
ATOM 854 N N . ARG A 1 109 ? 3.218 -24.016 -2.424 1.00 40.97 109 ARG A N 1
ATOM 855 C CA . ARG A 1 109 ? 2.928 -22.788 -1.653 1.00 40.97 109 ARG A CA 1
ATOM 856 C C . ARG A 1 109 ? 2.493 -23.126 -0.226 1.00 40.97 109 ARG A C 1
ATOM 858 O O . ARG A 1 109 ? 2.922 -22.475 0.721 1.00 40.97 109 ARG A O 1
ATOM 865 N N . GLU A 1 110 ? 1.672 -24.159 -0.085 1.00 39.84 110 GLU A N 1
ATOM 866 C CA . GLU A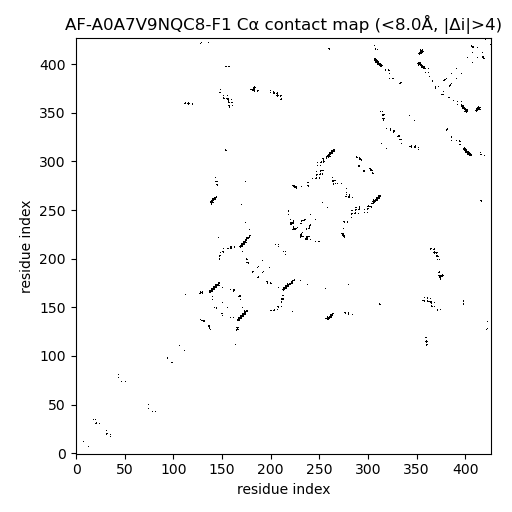 1 110 ? 1.190 -24.687 1.187 1.00 39.84 110 GLU A CA 1
ATOM 867 C C . GLU A 1 110 ? 2.346 -25.225 2.046 1.00 39.84 110 GLU A C 1
ATOM 869 O O . GLU A 1 110 ? 2.368 -25.002 3.255 1.00 39.84 110 GLU A O 1
ATOM 874 N N . GLU A 1 111 ? 3.343 -25.864 1.428 1.00 39.41 111 GLU A N 1
ATOM 875 C CA . GLU A 1 111 ? 4.547 -26.353 2.111 1.00 39.41 111 GLU A CA 1
ATOM 876 C C . GLU A 1 111 ? 5.465 -25.207 2.565 1.00 39.41 111 GLU A C 1
ATOM 878 O O . GLU A 1 111 ? 5.905 -25.211 3.717 1.00 39.41 111 GLU A O 1
ATOM 883 N N . ARG A 1 112 ? 5.660 -24.173 1.731 1.00 44.41 112 ARG A N 1
ATOM 884 C CA . ARG A 1 112 ? 6.395 -22.947 2.101 1.00 44.41 112 ARG A CA 1
ATOM 885 C C . ARG A 1 112 ? 5.734 -22.209 3.268 1.00 44.41 112 ARG A C 1
ATOM 887 O O . ARG A 1 112 ? 6.420 -21.855 4.225 1.00 44.41 112 ARG A O 1
ATOM 894 N N . LEU A 1 113 ? 4.408 -22.039 3.233 1.00 39.91 113 LEU A N 1
ATOM 895 C CA . LEU A 1 113 ? 3.629 -21.411 4.311 1.00 39.91 113 LEU A CA 1
ATOM 896 C C . LEU A 1 113 ? 3.679 -22.231 5.609 1.00 39.91 113 LEU A C 1
ATOM 898 O O . LEU A 1 113 ? 3.886 -21.680 6.690 1.00 39.91 113 LEU A O 1
ATOM 902 N N . ALA A 1 114 ? 3.556 -23.558 5.523 1.00 39.19 114 ALA A N 1
ATOM 903 C CA . ALA A 1 114 ? 3.681 -24.431 6.688 1.00 39.19 114 ALA A CA 1
ATOM 904 C C . ALA A 1 114 ? 5.094 -24.376 7.293 1.00 39.19 114 ALA A C 1
ATOM 906 O O . ALA A 1 114 ? 5.251 -24.356 8.514 1.00 39.19 114 ALA A O 1
ATOM 907 N N . ARG A 1 115 ? 6.135 -24.312 6.457 1.00 41.97 115 ARG A N 1
ATOM 908 C CA . ARG A 1 115 ? 7.528 -24.169 6.892 1.00 41.97 115 ARG A CA 1
ATOM 909 C C . ARG A 1 115 ? 7.798 -22.803 7.528 1.00 41.97 115 ARG A C 1
ATOM 911 O O . ARG A 1 115 ? 8.468 -22.759 8.559 1.00 41.97 115 ARG A O 1
ATOM 918 N N . ALA A 1 116 ? 7.249 -21.727 6.967 1.00 40.72 116 ALA A N 1
ATOM 919 C CA . ALA A 1 116 ? 7.295 -20.373 7.519 1.00 40.72 116 ALA A CA 1
ATOM 920 C C . ALA A 1 116 ? 6.735 -20.325 8.946 1.00 40.72 116 ALA A C 1
ATOM 922 O O . ALA A 1 116 ? 7.416 -19.882 9.866 1.00 40.72 116 ALA A O 1
ATOM 923 N N . LEU A 1 117 ? 5.543 -20.890 9.156 1.00 39.91 117 LEU A N 1
ATOM 924 C CA . LEU A 1 117 ? 4.887 -20.950 10.467 1.00 39.91 117 LEU A CA 1
ATOM 925 C C . LEU A 1 117 ? 5.668 -21.787 11.500 1.00 39.91 117 LEU A C 1
ATOM 927 O O . LEU A 1 117 ? 5.572 -21.544 12.700 1.00 39.91 117 LEU A O 1
ATOM 931 N N . ILE A 1 118 ? 6.458 -22.771 11.053 1.00 35.69 118 ILE A N 1
ATOM 932 C CA . ILE A 1 118 ? 7.276 -23.638 11.922 1.00 35.69 118 ILE A CA 1
ATOM 933 C C . ILE A 1 118 ? 8.650 -23.019 12.242 1.00 35.69 118 ILE A C 1
ATOM 935 O O . ILE A 1 118 ? 9.233 -23.337 13.284 1.00 35.69 118 ILE A O 1
ATOM 939 N N . HIS A 1 119 ? 9.200 -22.195 11.346 1.00 31.86 119 HIS A N 1
ATOM 940 C CA . HIS A 1 119 ? 10.553 -21.629 11.446 1.00 31.86 119 HIS A CA 1
ATOM 941 C C . HIS A 1 119 ? 10.600 -20.133 11.742 1.00 31.86 119 HIS A C 1
ATOM 943 O O . HIS A 1 119 ? 11.696 -19.630 11.996 1.00 31.86 119 HIS A O 1
ATOM 949 N N . ALA A 1 120 ? 9.456 -19.445 11.760 1.00 33.44 120 ALA A N 1
ATOM 950 C CA . ALA A 1 120 ? 9.361 -18.115 12.335 1.00 33.44 120 ALA A CA 1
ATOM 951 C C . ALA A 1 120 ? 10.010 -18.150 13.731 1.00 33.44 120 ALA A C 1
ATOM 953 O O . ALA A 1 120 ? 9.725 -19.074 14.512 1.00 33.44 120 ALA A O 1
ATOM 954 N N . PRO A 1 121 ? 10.936 -17.223 14.043 1.00 29.33 121 PRO A N 1
ATOM 955 C CA . PRO A 1 121 ? 11.493 -17.141 15.380 1.00 29.33 121 PRO A CA 1
ATOM 956 C C . PRO A 1 121 ? 10.319 -17.065 16.352 1.00 29.33 121 PRO A C 1
ATOM 958 O O . PRO A 1 121 ? 9.435 -16.230 16.198 1.00 29.33 121 PRO A O 1
ATOM 961 N N . ARG A 1 122 ? 10.288 -17.970 17.336 1.00 31.14 122 ARG A N 1
ATOM 962 C CA . ARG A 1 122 ? 9.348 -17.892 18.458 1.00 31.14 122 ARG A CA 1
ATOM 963 C C . ARG A 1 122 ? 9.722 -16.689 19.339 1.00 31.14 122 ARG A C 1
ATOM 965 O O . ARG A 1 122 ? 10.124 -16.884 20.482 1.00 31.14 122 ARG A O 1
ATOM 972 N N . SER A 1 123 ? 9.650 -15.460 18.824 1.00 35.88 123 SER A N 1
ATOM 973 C CA . SER A 1 123 ? 9.027 -14.425 19.643 1.00 35.88 123 SER A CA 1
ATOM 974 C C . SER A 1 123 ? 7.543 -14.783 19.699 1.00 35.88 123 SER A C 1
ATOM 976 O O . SER A 1 123 ? 7.038 -15.507 18.840 1.00 35.88 123 SER A O 1
ATOM 978 N N . GLU A 1 124 ? 6.881 -14.435 20.789 1.00 37.97 124 GLU A N 1
ATOM 979 C CA . GLU A 1 124 ? 5.506 -14.819 21.096 1.00 37.97 124 GLU A CA 1
ATOM 980 C C . GLU A 1 124 ? 4.528 -14.199 20.081 1.00 37.97 124 GLU A C 1
ATOM 982 O O . GLU A 1 124 ? 3.835 -13.239 20.394 1.00 37.97 124 GLU A O 1
ATOM 987 N N . ALA A 1 125 ? 4.491 -14.706 18.843 1.00 38.38 125 ALA A N 1
ATOM 988 C CA . ALA A 1 125 ? 3.545 -14.258 17.836 1.00 38.38 125 ALA A CA 1
ATOM 989 C C . ALA A 1 125 ? 2.132 -14.483 18.399 1.00 38.38 125 ALA A C 1
ATOM 991 O O . ALA A 1 125 ? 1.819 -15.616 18.790 1.00 38.38 125 ALA A O 1
ATOM 992 N N . PRO A 1 126 ? 1.305 -13.433 18.511 1.00 46.09 126 PRO A N 1
ATOM 993 C CA . PRO A 1 126 ? -0.005 -13.555 19.123 1.00 46.09 126 PRO A CA 1
ATOM 994 C C . PRO A 1 126 ? -0.870 -14.547 18.339 1.00 46.09 126 PRO A C 1
ATOM 996 O O . PRO A 1 126 ? -0.962 -14.495 17.113 1.00 46.09 126 PRO A O 1
ATOM 999 N N . ASP A 1 127 ? -1.491 -15.476 19.067 1.00 45.69 127 ASP A N 1
ATOM 1000 C CA . ASP A 1 127 ? -2.469 -16.412 18.515 1.00 45.69 127 ASP A CA 1
ATOM 1001 C C . ASP A 1 127 ? -3.753 -15.630 18.213 1.00 45.69 127 ASP A C 1
ATOM 1003 O O . ASP A 1 127 ? -4.517 -15.274 19.118 1.00 45.69 127 ASP A O 1
ATOM 1007 N N . TYR A 1 128 ? -3.945 -15.271 16.944 1.00 52.72 128 TYR A N 1
ATOM 1008 C CA . TYR A 1 128 ? -5.144 -14.577 16.501 1.00 52.72 128 TYR A CA 1
ATOM 1009 C C . TYR A 1 128 ? -6.288 -15.583 16.359 1.00 52.72 128 TYR A C 1
ATOM 1011 O O . TYR A 1 128 ? -6.175 -16.542 15.591 1.00 52.72 128 TYR A O 1
ATOM 1019 N N . PRO A 1 129 ? -7.404 -15.408 17.091 1.00 46.12 129 PRO A N 1
ATOM 1020 C CA . PRO A 1 129 ? -8.485 -16.376 17.054 1.00 46.12 129 PRO A CA 1
ATOM 1021 C C . PRO A 1 129 ? -9.084 -16.439 15.646 1.00 46.12 129 PRO A C 1
ATOM 1023 O O . PRO A 1 129 ? -9.589 -15.455 15.114 1.00 46.12 129 PRO A O 1
ATOM 1026 N N . THR A 1 130 ? -9.051 -17.632 15.056 1.00 42.41 130 THR A N 1
ATOM 1027 C CA . THR A 1 130 ? -9.549 -17.901 13.697 1.00 42.41 130 THR A CA 1
ATOM 1028 C C . THR A 1 130 ? -11.072 -18.030 13.628 1.00 42.41 130 THR A C 1
ATOM 1030 O O . THR A 1 130 ? -11.642 -17.918 12.547 1.00 42.41 130 THR A O 1
ATOM 1033 N N . THR A 1 131 ? -11.745 -18.205 14.772 1.00 40.56 131 THR A N 1
ATOM 1034 C CA . THR A 1 131 ? -13.208 -18.140 14.923 1.00 40.56 131 THR A CA 1
ATOM 1035 C C . THR A 1 131 ? -13.578 -17.865 16.384 1.00 40.56 131 THR A C 1
ATOM 1037 O O . THR A 1 131 ? -13.226 -18.666 17.253 1.00 40.56 131 THR A O 1
ATOM 1040 N N . VAL A 1 132 ? -14.348 -16.807 16.657 1.00 38.72 132 VAL A N 1
ATOM 1041 C CA . VAL A 1 132 ? -15.059 -16.622 17.936 1.00 38.72 132 VAL A CA 1
ATOM 1042 C C . VAL A 1 132 ? -16.569 -16.681 17.680 1.00 38.72 132 VAL A C 1
ATOM 1044 O O . VAL A 1 132 ? -17.056 -16.367 16.598 1.00 38.72 132 VAL A O 1
ATOM 1047 N N . ASN A 1 133 ? -17.302 -17.220 18.649 1.00 37.75 133 ASN A N 1
ATOM 1048 C CA . ASN A 1 133 ? -18.696 -17.656 18.576 1.00 37.75 133 ASN A CA 1
ATOM 1049 C C . ASN A 1 133 ? -19.673 -16.663 17.909 1.00 37.75 133 ASN A C 1
ATOM 1051 O O . ASN A 1 133 ? -20.251 -15.814 18.578 1.00 37.75 133 ASN A O 1
ATOM 1055 N N . GLY A 1 134 ? -19.983 -16.864 16.626 1.00 37.78 134 GLY A N 1
ATOM 1056 C CA . GLY A 1 134 ? -21.240 -16.407 16.012 1.00 37.78 134 GLY A CA 1
ATOM 1057 C C . GLY A 1 134 ? -21.445 -14.892 15.866 1.00 37.78 134 GLY A C 1
ATOM 1058 O O . GLY A 1 134 ? -22.518 -14.488 15.423 1.00 37.78 134 GLY A O 1
ATOM 1059 N N . MET A 1 135 ? -20.441 -14.073 16.177 1.00 40.94 135 MET A N 1
ATOM 1060 C CA . MET A 1 135 ? -20.311 -12.680 15.748 1.00 40.94 135 MET A CA 1
ATOM 1061 C C . MET A 1 135 ? -18.884 -12.475 15.229 1.00 40.94 135 MET A C 1
ATOM 1063 O O . MET A 1 135 ? -17.942 -13.071 15.741 1.00 40.94 135 MET A O 1
ATOM 1067 N N . ASP A 1 136 ? -18.763 -11.696 14.161 1.00 48.94 136 ASP A N 1
ATOM 1068 C CA . ASP A 1 136 ? -17.561 -11.478 13.352 1.00 48.94 136 ASP A CA 1
ATOM 1069 C C . ASP A 1 136 ? -16.462 -10.736 14.146 1.00 48.94 136 ASP A C 1
ATOM 1071 O O . ASP A 1 136 ? -16.317 -9.521 14.062 1.00 48.94 136 ASP A O 1
ATOM 1075 N N . GLU A 1 137 ? -15.733 -11.459 15.000 1.00 63.69 137 GLU A N 1
ATOM 1076 C CA . GLU A 1 137 ? -14.601 -10.949 15.800 1.00 63.69 137 GLU A CA 1
ATOM 1077 C C . GLU A 1 137 ? -13.241 -11.235 15.141 1.00 63.69 137 GLU A C 1
ATOM 1079 O O . GLU A 1 137 ? -12.194 -11.205 15.793 1.00 63.69 137 GLU A O 1
ATOM 1084 N N . ARG A 1 138 ? -13.236 -11.540 13.839 1.00 83.19 138 ARG A N 1
ATOM 1085 C CA . ARG A 1 138 ? -11.997 -11.673 13.074 1.00 83.19 138 ARG A CA 1
ATOM 1086 C C . ARG A 1 138 ? -11.340 -10.293 12.998 1.00 83.19 138 ARG A C 1
ATOM 1088 O O . ARG A 1 138 ? -11.980 -9.320 12.603 1.00 83.19 138 ARG A O 1
ATOM 1095 N N . LEU A 1 139 ? -10.064 -10.200 13.375 1.00 94.00 139 LEU A N 1
ATOM 1096 C CA . LEU A 1 139 ? -9.305 -8.965 13.172 1.00 94.00 139 LEU A CA 1
ATOM 1097 C C . LEU A 1 139 ? -9.298 -8.598 11.691 1.00 94.00 139 LEU A C 1
ATOM 1099 O O . LEU A 1 139 ? -9.278 -9.484 10.844 1.00 94.00 139 LEU A O 1
ATOM 1103 N N . CYS A 1 140 ? -9.271 -7.308 11.382 1.00 97.44 140 CYS A N 1
ATOM 1104 C CA . CYS A 1 140 ? -9.283 -6.799 10.025 1.00 97.44 140 CYS A CA 1
ATOM 1105 C C . CYS A 1 140 ? -8.176 -5.758 9.810 1.00 97.44 140 CYS A C 1
ATOM 1107 O O . CYS A 1 140 ? -8.070 -4.764 10.540 1.00 97.44 140 CYS A O 1
ATOM 1109 N N . LEU A 1 141 ? -7.379 -5.997 8.767 1.00 98.62 141 LEU A N 1
ATOM 1110 C CA . LEU A 1 141 ? -6.360 -5.111 8.217 1.00 98.62 141 LEU A CA 1
ATOM 1111 C C . LEU A 1 141 ? -6.857 -4.576 6.872 1.00 98.62 141 LEU A C 1
ATOM 1113 O O . LEU A 1 141 ? -7.118 -5.356 5.956 1.00 98.62 141 LEU A O 1
ATOM 1117 N N . LEU A 1 142 ? -6.957 -3.255 6.739 1.00 98.88 142 LEU A N 1
ATOM 1118 C CA . LEU A 1 142 ? -7.351 -2.604 5.492 1.00 98.88 142 LEU A CA 1
ATOM 1119 C C . LEU A 1 142 ? -6.205 -1.750 4.942 1.00 98.88 142 LEU A C 1
ATOM 1121 O O . LEU A 1 142 ? -5.722 -0.847 5.618 1.00 98.88 142 LEU A O 1
ATOM 1125 N N . ALA A 1 143 ? -5.788 -2.009 3.707 1.00 98.88 143 ALA A N 1
ATOM 1126 C CA . ALA A 1 143 ? -4.809 -1.198 2.990 1.00 98.88 143 ALA A CA 1
ATOM 1127 C C . ALA A 1 143 ? -5.518 -0.288 1.979 1.00 98.88 143 ALA A C 1
ATOM 1129 O O . ALA A 1 143 ? -6.385 -0.755 1.239 1.00 98.88 143 ALA A O 1
ATOM 1130 N N . VAL A 1 144 ? -5.155 0.996 1.935 1.00 98.88 144 VAL A N 1
ATOM 1131 C CA . VAL A 1 144 ? -5.660 1.956 0.940 1.00 98.88 144 VAL A CA 1
ATOM 1132 C C . VAL A 1 144 ? -4.518 2.367 0.020 1.00 98.88 144 VAL A C 1
ATOM 1134 O O . VAL A 1 144 ? -3.543 2.973 0.464 1.00 98.88 144 VAL A O 1
ATOM 1137 N N . HIS A 1 145 ? -4.664 2.063 -1.265 1.00 98.69 145 HIS A N 1
ATOM 1138 C CA . HIS A 1 145 ? -3.689 2.357 -2.307 1.00 98.69 145 HIS A CA 1
ATOM 1139 C C . HIS A 1 145 ? -4.325 3.105 -3.476 1.00 98.69 145 HIS A C 1
ATOM 1141 O O . HIS A 1 145 ? -5.535 3.043 -3.699 1.00 98.69 145 HIS A O 1
ATOM 1147 N N . ALA A 1 146 ? -3.512 3.849 -4.216 1.00 98.38 146 ALA A N 1
ATOM 1148 C CA . ALA A 1 146 ? -3.973 4.673 -5.319 1.00 98.38 146 ALA A CA 1
ATOM 1149 C C . ALA A 1 146 ? -4.175 3.854 -6.594 1.00 98.38 146 ALA A C 1
ATOM 1151 O O . ALA A 1 146 ? -5.246 3.948 -7.200 1.00 98.38 146 ALA A O 1
ATOM 1152 N N . HIS A 1 147 ? -3.183 3.044 -6.970 1.00 98.44 147 HIS A N 1
ATOM 1153 C CA . HIS A 1 147 ? -3.136 2.370 -8.269 1.00 98.44 147 HIS A CA 1
ATOM 1154 C C . HIS A 1 147 ? -2.926 0.856 -8.140 1.00 98.44 147 HIS A C 1
ATOM 1156 O O . HIS A 1 147 ? -2.428 0.389 -7.114 1.00 98.44 147 HIS A O 1
ATOM 1162 N N . PRO A 1 148 ? -3.2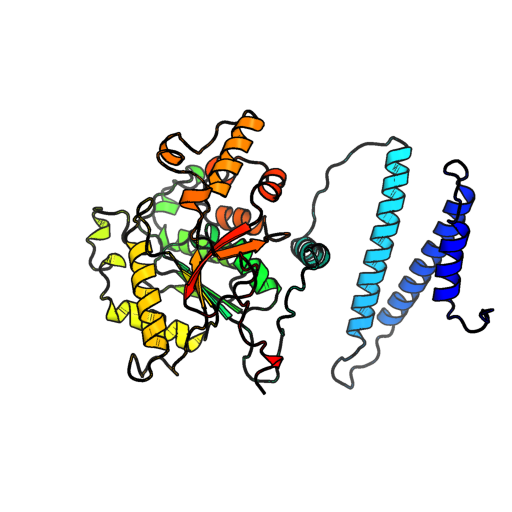96 0.074 -9.170 1.00 98.25 148 PRO A N 1
ATOM 1163 C CA . PRO A 1 148 ? -2.876 -1.319 -9.284 1.00 98.25 148 PRO A CA 1
ATOM 1164 C C . PRO A 1 148 ? -1.356 -1.437 -9.421 1.00 98.25 148 PRO A C 1
ATOM 1166 O O . PRO A 1 148 ? -0.863 -0.980 -10.448 1.00 98.25 148 PRO A O 1
ATOM 1169 N N . ASP A 1 149 ? -0.683 -2.071 -8.447 1.00 97.69 149 ASP A N 1
ATOM 1170 C CA . ASP A 1 149 ? 0.777 -2.303 -8.273 1.00 97.69 149 ASP A CA 1
ATOM 1171 C C . ASP A 1 149 ? 1.325 -1.750 -6.946 1.00 97.69 149 ASP A C 1
ATOM 1173 O O . ASP A 1 149 ? 2.316 -2.251 -6.387 1.00 97.69 149 ASP A O 1
ATOM 1177 N N . ASP A 1 150 ? 0.656 -0.744 -6.392 1.00 98.25 150 ASP A N 1
ATOM 1178 C CA . ASP A 1 150 ? 1.027 -0.133 -5.129 1.00 98.25 150 ASP A CA 1
ATOM 1179 C C . ASP A 1 150 ? 0.966 -1.155 -3.991 1.00 98.25 150 ASP A C 1
ATOM 1181 O O . ASP A 1 150 ? 1.889 -1.215 -3.177 1.00 98.25 150 ASP A O 1
ATOM 1185 N N . GLU A 1 151 ? -0.058 -2.011 -3.981 1.00 98.25 151 GLU A N 1
ATOM 1186 C CA . GLU A 1 151 ? -0.255 -3.054 -2.974 1.00 98.25 151 GLU A CA 1
ATOM 1187 C C . GLU A 1 151 ? 0.820 -4.147 -3.056 1.00 98.25 151 GLU A C 1
ATOM 1189 O O . GLU A 1 151 ? 1.222 -4.725 -2.045 1.00 98.25 151 GLU A O 1
ATOM 1194 N N . ALA A 1 152 ? 1.334 -4.402 -4.263 1.00 97.50 152 ALA A N 1
ATOM 1195 C CA . ALA A 1 152 ? 2.410 -5.354 -4.487 1.00 97.50 152 ALA A CA 1
ATOM 1196 C C . ALA A 1 152 ? 3.760 -4.798 -4.016 1.00 97.50 152 ALA A C 1
ATOM 1198 O O . ALA A 1 152 ? 4.603 -5.551 -3.535 1.00 97.50 152 ALA A O 1
ATOM 1199 N N . SER A 1 153 ? 3.979 -3.484 -4.124 1.00 93.31 153 SER A N 1
ATOM 1200 C CA . SER A 1 153 ? 5.242 -2.839 -3.739 1.00 93.31 153 SER A CA 1
ATOM 1201 C C . SER A 1 153 ? 5.315 -2.409 -2.266 1.00 93.31 153 SER A C 1
ATOM 1203 O O . SER A 1 153 ? 6.424 -2.248 -1.735 1.00 93.31 153 SER A O 1
ATOM 1205 N N . LYS A 1 154 ? 4.166 -2.221 -1.602 1.00 93.94 154 LYS A N 1
ATOM 1206 C CA . LYS A 1 154 ? 4.047 -1.603 -0.271 1.00 93.94 154 LYS A CA 1
ATOM 1207 C C . LYS A 1 154 ? 3.212 -2.470 0.679 1.00 93.94 154 LYS A C 1
ATOM 1209 O O . LYS A 1 154 ? 2.010 -2.283 0.808 1.00 93.94 154 LYS A O 1
ATOM 1214 N N . GLY A 1 155 ? 3.868 -3.402 1.375 1.00 94.81 155 GLY A N 1
ATOM 1215 C CA . GLY A 1 155 ? 3.236 -4.194 2.440 1.00 94.81 155 GLY A CA 1
ATOM 1216 C C . GLY A 1 155 ? 2.699 -5.568 2.027 1.00 94.81 155 GLY A C 1
ATOM 1217 O O . GLY A 1 155 ? 2.067 -6.238 2.842 1.00 94.81 155 GLY A O 1
ATOM 1218 N N . ALA A 1 156 ? 2.963 -6.025 0.797 1.00 97.56 156 ALA A N 1
ATOM 1219 C CA . ALA A 1 156 ? 2.520 -7.331 0.296 1.00 97.56 156 ALA A CA 1
ATOM 1220 C C . ALA A 1 156 ? 2.869 -8.505 1.236 1.00 97.56 156 ALA A C 1
ATOM 1222 O O . ALA A 1 156 ? 2.022 -9.351 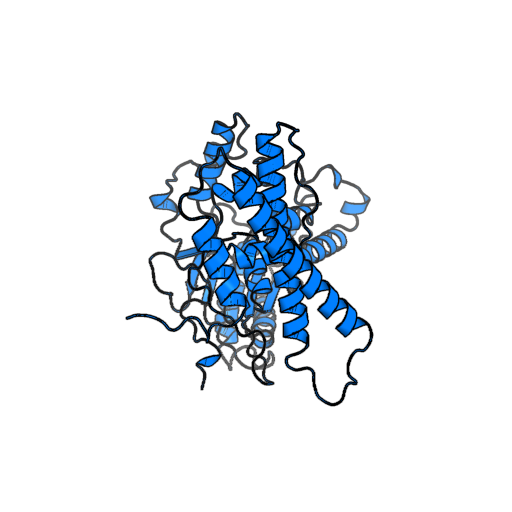1.520 1.00 97.56 156 ALA A O 1
ATOM 1223 N N . GLY A 1 157 ? 4.106 -8.553 1.746 1.00 96.56 157 GLY A N 1
ATOM 1224 C CA . GLY A 1 157 ? 4.537 -9.613 2.664 1.00 96.56 157 GLY A CA 1
ATOM 1225 C C . GLY A 1 157 ? 3.824 -9.530 4.015 1.00 96.56 157 GLY A C 1
ATOM 1226 O O . GLY A 1 157 ? 3.383 -10.545 4.552 1.00 96.56 157 GLY A O 1
ATOM 1227 N N . THR A 1 158 ? 3.642 -8.312 4.529 1.00 98.06 158 THR A N 1
ATOM 1228 C CA . THR A 1 158 ? 2.888 -8.056 5.762 1.00 98.06 158 THR A CA 1
ATOM 1229 C C . THR A 1 158 ? 1.439 -8.524 5.661 1.00 98.06 158 THR A C 1
ATOM 1231 O O . THR A 1 158 ? 0.956 -9.232 6.542 1.00 98.06 158 THR A O 1
ATOM 1234 N N . VAL A 1 159 ? 0.740 -8.169 4.581 1.00 98.44 159 VAL A N 1
ATOM 1235 C CA . VAL A 1 159 ? -0.658 -8.574 4.374 1.00 98.44 159 VAL A CA 1
ATOM 1236 C C . VAL A 1 159 ? -0.767 -10.091 4.263 1.00 98.44 159 VAL A C 1
ATOM 1238 O O . VAL A 1 159 ? -1.626 -10.680 4.915 1.00 98.44 159 VAL A O 1
ATOM 1241 N N . ALA A 1 160 ? 0.136 -10.737 3.522 1.00 97.38 160 ALA A N 1
ATOM 1242 C CA . ALA A 1 160 ? 0.153 -12.193 3.410 1.00 97.38 160 ALA A CA 1
ATOM 1243 C C . ALA A 1 160 ? 0.382 -12.892 4.752 1.00 97.38 160 ALA A C 1
ATOM 1245 O O . ALA A 1 160 ? -0.285 -13.887 5.048 1.00 97.38 160 ALA A O 1
ATOM 1246 N N . LYS A 1 161 ? 1.277 -12.347 5.586 1.00 95.12 161 LYS A N 1
ATOM 1247 C CA . LYS A 1 161 ? 1.499 -12.820 6.955 1.00 95.12 161 LYS A CA 1
ATOM 1248 C C . LYS A 1 161 ? 0.215 -12.742 7.775 1.00 95.12 161 LYS A C 1
ATOM 1250 O O . LYS A 1 161 ? -0.191 -13.742 8.360 1.00 95.12 161 LYS A O 1
ATOM 1255 N N . TYR A 1 162 ? -0.462 -11.596 7.778 1.00 95.25 162 TYR A N 1
ATOM 1256 C CA . TYR A 1 162 ? -1.711 -11.425 8.524 1.00 95.25 162 TYR A CA 1
ATOM 1257 C C . TYR A 1 162 ? -2.851 -12.298 7.996 1.00 95.25 162 TYR A C 1
ATOM 1259 O O . TYR A 1 162 ? -3.559 -12.913 8.792 1.00 95.25 162 TYR A O 1
ATOM 1267 N N . HIS A 1 163 ? -2.988 -12.436 6.677 1.00 93.94 163 HIS A N 1
ATOM 1268 C CA . HIS A 1 163 ? -3.947 -13.360 6.074 1.00 93.94 163 HIS A CA 1
ATOM 1269 C C . HIS A 1 163 ? -3.705 -14.805 6.535 1.00 93.94 163 HIS A C 1
ATOM 1271 O O . HIS A 1 163 ? -4.639 -15.483 6.964 1.00 93.94 163 HIS A O 1
ATOM 1277 N N . ALA A 1 164 ? -2.449 -15.267 6.517 1.00 88.62 164 ALA A N 1
ATOM 1278 C CA . ALA A 1 164 ? -2.082 -16.605 6.982 1.00 88.62 164 ALA A CA 1
ATOM 1279 C C . ALA A 1 164 ? -2.332 -16.812 8.487 1.00 88.62 164 ALA A C 1
ATOM 1281 O O . ALA A 1 164 ? -2.602 -17.934 8.913 1.00 88.62 164 ALA A O 1
ATOM 1282 N N . LEU A 1 165 ? -2.289 -15.737 9.277 1.00 86.75 165 LEU A N 1
ATOM 1283 C CA . LEU A 1 165 ? -2.666 -15.724 10.692 1.00 86.75 165 LEU A CA 1
ATOM 1284 C C . LEU A 1 165 ? -4.184 -15.602 10.918 1.00 86.75 165 LEU A C 1
ATOM 1286 O O . LEU A 1 165 ? -4.631 -15.497 12.056 1.00 86.75 165 LEU A O 1
ATOM 1290 N N . GLY A 1 166 ? -4.994 -15.614 9.858 1.00 87.88 166 GLY A N 1
ATOM 1291 C CA . GLY A 1 166 ? -6.445 -15.547 9.970 1.00 87.88 166 GLY A CA 1
ATOM 1292 C C . GLY A 1 166 ? -6.988 -14.140 10.209 1.00 87.88 166 GLY A C 1
ATOM 1293 O O . GLY A 1 166 ? -8.143 -14.018 10.596 1.00 87.88 166 GLY A O 1
ATOM 1294 N N . VAL A 1 167 ? -6.230 -13.077 9.940 1.00 92.75 167 VAL A N 1
ATOM 1295 C CA . VAL A 1 167 ? -6.755 -11.700 9.875 1.00 92.75 167 VAL A CA 1
ATOM 1296 C C . VAL A 1 167 ? -7.489 -11.511 8.548 1.00 92.75 167 VAL A C 1
ATOM 1298 O O . VAL A 1 167 ? -7.038 -12.000 7.514 1.00 92.75 167 VAL A O 1
ATOM 1301 N N . HIS A 1 168 ? -8.637 -10.842 8.569 1.00 97.38 168 HIS A N 1
ATOM 1302 C CA . HIS A 1 168 ? -9.353 -10.424 7.374 1.00 97.38 168 HIS A CA 1
ATOM 1303 C C . HIS A 1 168 ? -8.605 -9.283 6.683 1.00 97.38 168 HIS A C 1
ATOM 1305 O O . HIS A 1 168 ? -8.317 -8.255 7.292 1.00 97.38 168 HIS A O 1
ATOM 1311 N N . THR A 1 169 ? -8.258 -9.467 5.418 1.00 98.50 169 THR A N 1
ATOM 1312 C CA . THR A 1 169 ? -7.394 -8.546 4.674 1.00 98.50 169 THR A CA 1
ATOM 1313 C C . THR A 1 169 ? -8.172 -7.877 3.550 1.00 98.50 169 THR A C 1
ATOM 1315 O O . THR A 1 169 ? -8.644 -8.534 2.623 1.00 98.50 169 THR A O 1
ATOM 1318 N N . VAL A 1 170 ? -8.287 -6.552 3.605 1.00 98.88 170 VAL A N 1
ATOM 1319 C CA . VAL A 1 170 ? -9.046 -5.760 2.629 1.00 98.88 170 VAL A CA 1
ATOM 1320 C C . VAL A 1 170 ? -8.112 -4.817 1.884 1.00 98.88 170 VAL A C 1
ATOM 1322 O O . VAL A 1 170 ? -7.348 -4.074 2.499 1.00 98.88 170 VAL A O 1
ATOM 1325 N N . LEU A 1 171 ? -8.202 -4.812 0.558 1.00 98.94 171 LEU A N 1
ATOM 1326 C CA . LEU A 1 171 ? -7.566 -3.821 -0.301 1.00 98.94 171 LEU A CA 1
ATOM 1327 C C . LEU A 1 171 ? -8.611 -2.824 -0.792 1.00 98.94 171 LEU A C 1
ATOM 1329 O O . LEU A 1 171 ? -9.605 -3.214 -1.400 1.00 98.94 171 LEU A O 1
ATOM 1333 N N . VAL A 1 172 ? -8.355 -1.534 -0.600 1.00 98.94 172 VAL A N 1
ATOM 1334 C CA . VAL A 1 172 ? -9.030 -0.456 -1.323 1.00 98.94 172 VAL A CA 1
ATOM 1335 C C . VAL A 1 172 ? -8.053 0.109 -2.346 1.00 98.94 172 VAL A C 1
ATOM 1337 O O . VAL A 1 172 ? -7.040 0.687 -1.968 1.00 98.94 172 VAL A O 1
ATOM 1340 N N . CYS A 1 173 ? -8.361 -0.042 -3.632 1.00 98.81 173 CYS A N 1
ATOM 1341 C CA . CYS A 1 173 ? -7.608 0.570 -4.725 1.00 98.81 173 CYS A CA 1
ATOM 1342 C C . CYS A 1 173 ? -8.431 1.727 -5.306 1.00 98.81 173 CYS A C 1
ATOM 1344 O O . CYS A 1 173 ? -9.573 1.538 -5.740 1.00 98.81 173 CYS A O 1
ATOM 1346 N N . CYS A 1 174 ? -7.909 2.950 -5.248 1.00 98.62 174 CYS A N 1
ATOM 1347 C CA . CYS A 1 174 ? -8.711 4.135 -5.540 1.00 98.62 174 CYS A CA 1
ATOM 1348 C C . CYS A 1 174 ? -8.997 4.329 -7.031 1.00 98.62 174 CYS A C 1
ATOM 1350 O O . CYS A 1 174 ? -10.068 4.842 -7.378 1.00 98.62 174 CYS A O 1
ATOM 1352 N N . THR A 1 175 ? -8.077 3.894 -7.892 1.00 98.44 175 THR A N 1
ATOM 1353 C CA . THR A 1 175 ? -8.133 4.125 -9.338 1.00 98.44 175 THR A CA 1
ATOM 1354 C C . THR A 1 175 ? -7.877 2.862 -10.159 1.00 98.44 175 THR A C 1
ATOM 1356 O O . THR A 1 175 ? -7.485 1.828 -9.619 1.00 98.44 175 THR A O 1
ATOM 1359 N N . GLY A 1 176 ? -8.128 2.929 -11.471 1.00 96.00 176 GLY A N 1
ATOM 1360 C CA . GLY A 1 176 ? -7.824 1.846 -12.410 1.00 96.00 176 GLY A CA 1
ATOM 1361 C C . GLY A 1 176 ? -6.403 1.881 -12.979 1.00 96.00 176 GLY A C 1
ATOM 1362 O O . GLY A 1 176 ? -6.008 0.936 -13.661 1.00 96.00 176 GLY A O 1
ATOM 1363 N N . GLY A 1 177 ? -5.635 2.945 -12.720 1.00 95.69 177 GLY A N 1
ATOM 1364 C CA . GLY A 1 177 ? -4.306 3.120 -13.302 1.00 95.69 177 GLY A CA 1
ATOM 1365 C C . GLY A 1 177 ? -4.327 3.430 -14.808 1.00 95.69 177 GLY A C 1
ATOM 1366 O O . GLY A 1 177 ? -3.465 2.998 -15.570 1.00 95.69 177 GLY A O 1
ATOM 1367 N N . GLU A 1 178 ? -5.358 4.105 -15.299 1.00 94.44 178 GLU A N 1
ATOM 1368 C CA . GLU A 1 178 ? -5.554 4.297 -16.739 1.00 94.44 178 GLU A CA 1
ATOM 1369 C C . GLU A 1 178 ? -4.516 5.218 -17.396 1.00 94.44 178 GLU A C 1
ATOM 1371 O O . GLU A 1 178 ? -4.425 5.232 -18.622 1.00 94.44 178 GLU A O 1
ATOM 1376 N N . GLU A 1 179 ? -3.763 5.985 -16.603 1.00 95.44 179 GLU A N 1
ATOM 1377 C CA . GLU A 1 179 ? -2.761 6.952 -17.071 1.00 95.44 179 GLU A CA 1
ATOM 1378 C C . GLU A 1 179 ? -1.320 6.439 -16.901 1.00 95.44 179 GLU A C 1
ATOM 1380 O O . GLU A 1 179 ? -0.367 7.166 -17.177 1.00 95.44 179 GLU A O 1
ATOM 1385 N N . GLY A 1 180 ? -1.145 5.196 -16.436 1.00 90.31 180 GLY A N 1
ATOM 1386 C CA . GLY A 1 180 ? 0.170 4.573 -16.301 1.00 90.31 180 GLY A CA 1
ATOM 1387 C C . GLY A 1 180 ? 0.768 4.165 -17.648 1.00 90.31 180 GLY A C 1
ATOM 1388 O O . GLY A 1 180 ? 0.090 3.575 -18.492 1.00 90.31 180 GLY A O 1
ATOM 1389 N N . ASP A 1 181 ? 2.063 4.429 -17.823 1.00 92.94 181 ASP A N 1
ATOM 1390 C CA . ASP A 1 181 ? 2.831 3.930 -18.963 1.00 92.94 181 ASP A CA 1
ATOM 1391 C C . ASP A 1 181 ? 2.961 2.395 -18.919 1.00 92.94 181 ASP A C 1
ATOM 1393 O O . ASP A 1 181 ? 2.936 1.773 -17.856 1.00 92.94 181 ASP A O 1
ATOM 1397 N N . ILE A 1 182 ? 3.157 1.761 -20.080 1.00 96.31 182 ILE A N 1
ATOM 1398 C CA . ILE A 1 182 ? 3.545 0.346 -20.144 1.00 96.31 182 ILE A CA 1
ATOM 1399 C C . ILE A 1 182 ? 5.066 0.273 -19.988 1.00 96.31 182 ILE A C 1
ATOM 1401 O O . ILE A 1 182 ? 5.816 0.541 -20.927 1.00 96.31 182 ILE A O 1
ATOM 1405 N N . LEU A 1 183 ? 5.524 -0.072 -18.786 1.00 95.69 183 LEU A N 1
ATOM 1406 C CA . LEU A 1 183 ? 6.943 -0.079 -18.420 1.00 95.69 183 LEU A CA 1
ATOM 1407 C C . LEU A 1 183 ? 7.657 -1.378 -18.799 1.00 95.69 183 LEU A C 1
ATOM 1409 O O . LEU A 1 183 ? 8.883 -1.395 -18.896 1.00 95.69 183 LEU A O 1
ATOM 1413 N N . ASN A 1 184 ? 6.911 -2.459 -19.022 1.00 97.06 184 ASN A N 1
ATOM 1414 C CA . ASN A 1 184 ? 7.446 -3.709 -19.547 1.00 97.06 184 ASN A CA 1
ATOM 1415 C C . ASN A 1 184 ? 7.352 -3.727 -21.083 1.00 97.06 184 ASN A C 1
ATOM 1417 O O . ASN A 1 184 ? 6.248 -3.875 -21.617 1.00 97.06 184 ASN A O 1
ATOM 1421 N N . PRO A 1 185 ? 8.478 -3.678 -21.819 1.00 96.25 185 PRO A N 1
ATOM 1422 C CA . PRO A 1 185 ? 8.458 -3.662 -23.282 1.00 96.25 185 PRO A CA 1
ATOM 1423 C C . PRO A 1 185 ? 7.776 -4.884 -23.909 1.00 96.25 185 PRO A C 1
ATOM 1425 O O . PRO A 1 185 ? 7.265 -4.798 -25.021 1.00 96.25 185 PRO A O 1
ATOM 1428 N N . ALA A 1 186 ? 7.743 -6.027 -23.213 1.00 96.38 186 ALA A N 1
ATOM 1429 C CA . ALA A 1 186 ? 7.057 -7.224 -23.700 1.00 96.38 186 ALA A CA 1
ATOM 1430 C C . ALA A 1 186 ? 5.525 -7.081 -23.704 1.00 96.38 186 ALA A C 1
ATOM 1432 O O . ALA A 1 186 ? 4.848 -7.832 -24.404 1.00 96.38 186 ALA A O 1
ATOM 1433 N N . MET A 1 187 ? 4.989 -6.128 -22.939 1.00 96.94 187 MET A N 1
ATOM 1434 C CA . MET A 1 187 ? 3.559 -5.825 -22.865 1.00 96.94 187 MET A CA 1
ATOM 1435 C C . MET A 1 187 ? 3.159 -4.647 -23.758 1.00 96.94 187 MET A C 1
ATOM 1437 O O . MET A 1 187 ? 1.966 -4.385 -23.907 1.00 96.94 187 MET A O 1
ATOM 1441 N N . ASP A 1 188 ? 4.124 -3.951 -24.370 1.00 96.62 188 ASP A N 1
ATOM 1442 C CA . ASP A 1 188 ? 3.902 -2.764 -25.200 1.00 96.62 188 ASP A CA 1
ATOM 1443 C C . ASP A 1 188 ? 3.330 -3.136 -26.583 1.00 96.62 188 ASP A C 1
ATOM 1445 O O . ASP A 1 188 ? 3.994 -3.073 -27.619 1.00 96.62 188 ASP A O 1
ATOM 1449 N N . THR A 1 189 ? 2.075 -3.585 -26.582 1.00 97.06 189 THR A N 1
ATOM 1450 C CA . THR A 1 189 ? 1.333 -4.076 -27.751 1.00 97.06 189 THR A CA 1
ATOM 1451 C C . THR A 1 189 ? 0.066 -3.254 -27.972 1.00 97.06 189 THR A C 1
ATOM 1453 O O . THR A 1 189 ? -0.480 -2.667 -27.033 1.00 97.06 189 THR A O 1
ATOM 1456 N N . ASP A 1 190 ? -0.421 -3.204 -29.214 1.00 96.88 190 ASP A N 1
ATOM 1457 C CA . ASP A 1 190 ? -1.642 -2.461 -29.548 1.00 96.88 190 ASP A CA 1
ATOM 1458 C C . ASP A 1 190 ? -2.870 -3.051 -28.837 1.00 96.88 190 ASP A C 1
ATOM 1460 O O . ASP A 1 190 ? -3.757 -2.308 -28.419 1.00 96.88 190 ASP A O 1
ATOM 1464 N N . GLU A 1 191 ? -2.902 -4.372 -28.636 1.00 95.75 191 GLU A N 1
ATOM 1465 C CA . GLU A 1 191 ? -3.962 -5.062 -27.903 1.00 95.75 191 GLU A CA 1
ATOM 1466 C C . GLU A 1 191 ? -4.010 -4.652 -26.426 1.00 95.75 191 GLU A C 1
ATOM 1468 O O . GLU A 1 191 ? -5.088 -4.358 -25.913 1.00 95.75 191 GLU A O 1
ATOM 1473 N N . VAL A 1 192 ? -2.856 -4.587 -25.750 1.00 96.19 192 VAL A N 1
ATOM 1474 C CA . VAL A 1 192 ? -2.783 -4.156 -24.343 1.00 96.19 192 VAL A CA 1
ATOM 1475 C C . VAL A 1 192 ? -3.157 -2.681 -24.210 1.00 96.19 192 VAL A C 1
ATOM 1477 O O . VAL A 1 192 ? -3.937 -2.328 -23.330 1.00 96.19 192 VAL A O 1
ATOM 1480 N N . LYS A 1 193 ? -2.666 -1.816 -25.105 1.00 94.94 193 LYS A N 1
ATOM 1481 C CA . LYS A 1 193 ? -3.007 -0.382 -25.105 1.00 94.94 193 LYS A CA 1
ATOM 1482 C C . LYS A 1 193 ? -4.497 -0.133 -25.302 1.00 94.94 193 LYS A C 1
ATOM 1484 O O . LYS A 1 193 ? -5.055 0.765 -24.677 1.00 94.94 193 LYS A O 1
ATOM 1489 N N . ALA A 1 194 ? -5.132 -0.908 -26.179 1.00 94.88 194 ALA A N 1
ATOM 1490 C CA . ALA A 1 194 ? -6.545 -0.750 -26.494 1.00 94.88 194 ALA A CA 1
ATOM 1491 C C . ALA A 1 194 ? -7.468 -1.053 -25.301 1.00 94.88 194 ALA A C 1
ATOM 1493 O O . ALA A 1 194 ? -8.586 -0.540 -25.277 1.00 94.88 194 ALA A O 1
ATOM 1494 N N . ASP A 1 195 ? -7.013 -1.849 -24.326 1.00 94.81 195 ASP A N 1
ATOM 1495 C CA . ASP A 1 195 ? -7.816 -2.273 -23.172 1.00 94.81 195 ASP A CA 1
ATOM 1496 C C . ASP A 1 195 ? -7.029 -2.241 -21.846 1.00 94.81 195 ASP A C 1
ATOM 1498 O O . ASP A 1 195 ? -7.164 -3.113 -20.984 1.00 94.81 195 ASP A O 1
ATOM 1502 N N . ILE A 1 196 ? -6.181 -1.219 -21.673 1.00 94.81 196 ILE A N 1
ATOM 1503 C CA . ILE A 1 196 ? -5.252 -1.126 -20.534 1.00 94.81 196 ILE A CA 1
ATOM 1504 C C . ILE A 1 196 ? -5.965 -1.204 -19.177 1.00 94.81 196 ILE A C 1
ATOM 1506 O O . ILE A 1 196 ? -5.453 -1.819 -18.245 1.00 94.81 196 ILE A O 1
ATOM 1510 N N . GLY A 1 197 ? -7.179 -0.653 -19.071 1.00 93.06 197 GLY A N 1
ATOM 1511 C CA . GLY A 1 197 ? -7.971 -0.698 -17.842 1.00 93.06 197 GLY A CA 1
ATOM 1512 C C . GLY A 1 197 ? -8.398 -2.118 -17.454 1.00 93.06 197 GLY A C 1
ATOM 1513 O O . GLY A 1 197 ? -8.284 -2.493 -16.287 1.00 93.06 197 GLY A O 1
ATOM 1514 N N . ALA A 1 198 ? -8.852 -2.937 -18.410 1.00 95.50 198 ALA A N 1
ATOM 1515 C CA . ALA A 1 198 ? -9.208 -4.327 -18.123 1.00 95.50 198 ALA A CA 1
ATOM 1516 C C . ALA A 1 198 ? -7.967 -5.185 -17.848 1.00 95.50 198 ALA A C 1
ATOM 1518 O O . ALA A 1 198 ? -8.004 -6.039 -16.960 1.00 95.50 198 ALA A O 1
ATOM 1519 N N . VAL A 1 199 ? -6.863 -4.929 -18.561 1.00 97.75 199 VAL A N 1
ATOM 1520 C CA . VAL A 1 199 ? -5.576 -5.596 -18.316 1.00 97.75 199 VAL A CA 1
ATOM 1521 C C . VAL A 1 199 ? -5.110 -5.319 -16.889 1.00 97.75 199 VAL A C 1
ATOM 1523 O O . VAL A 1 199 ? -4.961 -6.263 -16.117 1.00 97.75 199 VAL A O 1
ATOM 1526 N N . ARG A 1 200 ? -4.989 -4.047 -16.486 1.00 98.06 200 ARG A N 1
ATOM 1527 C CA . ARG A 1 200 ? -4.560 -3.678 -15.127 1.00 98.06 200 ARG A CA 1
ATOM 1528 C C . ARG A 1 200 ? -5.522 -4.169 -14.046 1.00 98.06 200 ARG A C 1
ATOM 1530 O O . ARG A 1 200 ? -5.083 -4.512 -12.951 1.00 98.06 200 ARG A O 1
ATOM 1537 N N . ARG A 1 201 ? -6.824 -4.280 -14.339 1.00 97.62 201 ARG A N 1
ATOM 1538 C CA . ARG A 1 201 ? -7.775 -4.921 -13.416 1.00 97.62 201 ARG A CA 1
ATOM 1539 C C . ARG A 1 201 ? -7.456 -6.400 -13.199 1.00 97.62 201 ARG A C 1
ATOM 1541 O O . ARG A 1 201 ? -7.481 -6.857 -12.059 1.00 97.62 201 ARG A O 1
ATOM 1548 N N . ALA A 1 202 ? -7.174 -7.142 -14.267 1.00 98.19 202 ALA A N 1
ATOM 1549 C CA . ALA A 1 202 ? -6.813 -8.552 -14.164 1.00 98.19 202 ALA A CA 1
ATOM 1550 C C . ALA A 1 202 ? -5.461 -8.745 -13.454 1.00 98.19 202 ALA A C 1
ATOM 1552 O O . ALA A 1 202 ? -5.310 -9.684 -12.672 1.00 98.19 202 ALA A O 1
ATOM 1553 N N . GLU A 1 203 ? -4.506 -7.842 -13.687 1.00 98.62 203 GLU A N 1
ATOM 1554 C CA . GLU A 1 203 ? -3.220 -7.811 -12.982 1.00 98.62 203 GLU A CA 1
ATOM 1555 C C . GLU A 1 203 ? -3.405 -7.578 -11.475 1.00 98.62 203 GLU A C 1
ATOM 1557 O O . GLU A 1 203 ? -2.889 -8.360 -10.673 1.00 98.62 203 GLU A O 1
ATOM 1562 N N . LEU A 1 204 ? -4.238 -6.601 -11.087 1.00 98.75 204 LEU A N 1
ATOM 1563 C CA . LEU A 1 204 ? -4.626 -6.363 -9.691 1.00 98.75 204 LEU A CA 1
ATOM 1564 C C . LEU A 1 204 ? -5.240 -7.602 -9.042 1.00 98.75 204 LEU A C 1
ATOM 1566 O O . LEU A 1 204 ? -4.875 -7.961 -7.927 1.00 98.75 204 LEU A O 1
ATOM 1570 N N . ASP A 1 205 ? -6.169 -8.268 -9.729 1.00 98.44 205 ASP A N 1
ATOM 1571 C CA . ASP A 1 205 ? -6.845 -9.456 -9.199 1.00 98.44 205 ASP A CA 1
ATOM 1572 C C . ASP A 1 205 ? -5.868 -10.613 -8.971 1.00 98.44 205 ASP A C 1
ATOM 1574 O O . ASP A 1 205 ? -5.947 -11.323 -7.962 1.00 98.44 205 ASP A O 1
ATOM 1578 N N . ALA A 1 206 ? -4.920 -10.795 -9.891 1.00 98.56 206 ALA A N 1
ATOM 1579 C CA . ALA A 1 206 ? -3.872 -11.794 -9.762 1.00 98.56 206 ALA A CA 1
ATOM 1580 C C . ALA A 1 206 ? -2.920 -11.465 -8.601 1.00 98.56 206 ALA A C 1
ATOM 1582 O O . ALA A 1 206 ? -2.652 -12.340 -7.773 1.00 98.56 206 ALA A O 1
ATOM 1583 N N . ALA A 1 207 ? -2.460 -10.216 -8.498 1.00 98.69 207 ALA A N 1
ATOM 1584 C CA . ALA A 1 207 ? -1.591 -9.762 -7.417 1.00 98.69 207 ALA A CA 1
ATOM 1585 C C . ALA A 1 207 ? -2.279 -9.879 -6.051 1.00 98.69 207 ALA A C 1
ATOM 1587 O O . ALA A 1 207 ? -1.725 -10.471 -5.124 1.00 98.69 207 ALA A O 1
ATOM 1588 N N . ALA A 1 208 ? -3.527 -9.421 -5.940 1.00 98.56 208 ALA A N 1
ATOM 1589 C CA . ALA A 1 208 ? -4.294 -9.480 -4.704 1.00 98.56 208 ALA A CA 1
ATOM 1590 C C . ALA A 1 208 ? -4.503 -10.921 -4.217 1.00 98.56 208 ALA A C 1
ATOM 1592 O O . ALA A 1 208 ? -4.391 -11.199 -3.020 1.00 98.56 208 ALA A O 1
ATOM 1593 N N . LYS A 1 209 ? -4.722 -11.863 -5.144 1.00 97.88 209 LYS A N 1
ATOM 1594 C CA . LYS A 1 209 ? -4.798 -13.297 -4.836 1.00 97.88 209 LYS A CA 1
ATOM 1595 C C . LYS A 1 209 ? -3.464 -13.867 -4.352 1.00 97.88 209 LYS A C 1
ATOM 1597 O O . LYS A 1 209 ? -3.459 -14.705 -3.451 1.00 97.88 209 LYS A O 1
ATOM 1602 N N . VAL A 1 210 ? -2.345 -13.452 -4.949 1.00 97.31 210 VAL A N 1
ATOM 1603 C CA . VAL A 1 210 ? -0.998 -13.863 -4.512 1.00 97.31 210 VAL A CA 1
ATOM 1604 C C . VAL A 1 210 ? -0.722 -13.367 -3.092 1.00 97.31 210 VAL A C 1
ATOM 1606 O O . VAL A 1 210 ? -0.275 -14.151 -2.252 1.00 97.31 210 VAL A O 1
ATOM 1609 N N . ILE A 1 211 ? -1.043 -12.100 -2.825 1.00 98.38 211 ILE A N 1
ATOM 1610 C CA . ILE A 1 211 ? -0.869 -11.447 -1.523 1.00 98.38 211 ILE A CA 1
ATOM 1611 C C . ILE A 1 211 ? -1.796 -12.052 -0.465 1.00 98.38 211 ILE A C 1
ATOM 1613 O O . ILE A 1 211 ? -1.411 -12.172 0.691 1.00 98.38 211 ILE A O 1
ATOM 1617 N N . GLY A 1 212 ? -2.994 -12.484 -0.852 1.00 97.25 212 GLY A N 1
ATOM 1618 C CA . GLY A 1 212 ? -3.996 -12.985 0.083 1.00 97.25 212 GLY A CA 1
ATOM 1619 C C . GLY A 1 212 ? -4.870 -11.870 0.646 1.00 97.25 212 GLY A C 1
ATOM 1620 O O . GLY A 1 212 ? -5.165 -11.870 1.835 1.00 97.25 212 GLY A O 1
ATOM 1621 N N . TYR A 1 213 ? -5.281 -10.909 -0.183 1.00 98.56 213 TYR A N 1
ATOM 1622 C CA . TYR A 1 213 ? -6.429 -10.067 0.153 1.00 98.56 213 TYR A CA 1
ATOM 1623 C C . TYR A 1 213 ? -7.717 -10.888 0.024 1.00 98.56 213 TYR A C 1
ATOM 1625 O O . TYR A 1 213 ? -7.967 -11.501 -1.015 1.00 98.56 213 TYR A O 1
ATOM 1633 N N . ASP A 1 214 ? -8.533 -10.890 1.075 1.00 98.19 214 ASP A N 1
ATOM 1634 C CA . ASP A 1 214 ? -9.852 -11.527 1.082 1.00 98.19 214 ASP A CA 1
ATOM 1635 C C . ASP A 1 214 ? -10.879 -10.712 0.274 1.00 98.19 214 ASP A C 1
ATOM 1637 O O . ASP A 1 214 ? -11.795 -11.277 -0.326 1.00 98.19 214 ASP A O 1
ATOM 1641 N N . GLU A 1 215 ? -10.732 -9.383 0.251 1.00 98.06 215 GLU A N 1
ATOM 1642 C CA . GLU A 1 215 ? -11.607 -8.465 -0.482 1.00 98.06 215 GLU A CA 1
ATOM 1643 C C . GLU A 1 215 ? -10.790 -7.389 -1.215 1.00 98.06 215 GLU A C 1
ATOM 1645 O O . GLU A 1 215 ? -9.903 -6.765 -0.633 1.00 98.06 215 GLU A O 1
ATOM 1650 N N . VAL A 1 216 ? -11.122 -7.139 -2.488 1.00 98.62 216 VAL A N 1
ATOM 1651 C CA . VAL A 1 216 ? -10.586 -6.023 -3.285 1.00 98.62 216 VAL A CA 1
ATOM 1652 C C . VAL A 1 216 ? -11.724 -5.083 -3.658 1.00 98.62 216 VAL A C 1
ATOM 1654 O O . VAL A 1 216 ? -12.637 -5.452 -4.402 1.00 98.62 216 VAL A O 1
ATOM 1657 N N . VAL A 1 217 ? -11.644 -3.845 -3.182 1.00 98.56 217 VAL A N 1
ATOM 1658 C CA . VAL A 1 217 ? -12.629 -2.791 -3.410 1.00 98.56 217 VAL A CA 1
ATOM 1659 C C . VAL A 1 217 ? -12.017 -1.712 -4.291 1.00 98.56 217 VAL A C 1
ATOM 1661 O O . VAL A 1 217 ? -11.033 -1.081 -3.915 1.00 98.56 217 VAL A O 1
ATOM 1664 N N . LEU A 1 218 ? -12.624 -1.457 -5.450 1.00 98.06 218 LEU A N 1
ATOM 1665 C CA . LEU A 1 218 ? -12.286 -0.272 -6.235 1.00 98.06 218 LEU A CA 1
ATOM 1666 C C . LEU A 1 218 ? -13.084 0.925 -5.724 1.00 98.06 218 LEU A C 1
ATOM 1668 O O . LEU A 1 218 ? -14.312 0.855 -5.660 1.00 98.06 218 LEU A O 1
ATOM 1672 N N . LEU A 1 219 ? -12.412 2.036 -5.412 1.00 97.31 219 LEU A N 1
ATOM 1673 C CA . LEU A 1 219 ? -13.107 3.280 -5.051 1.00 97.31 219 LEU A CA 1
ATOM 1674 C C . LEU A 1 219 ? -13.778 3.928 -6.275 1.00 97.31 219 LEU A C 1
ATOM 1676 O O . LEU A 1 219 ? -14.767 4.652 -6.130 1.00 97.31 219 LEU A O 1
ATOM 1680 N N . GLY A 1 220 ? -13.280 3.608 -7.475 1.00 94.81 220 GLY A N 1
ATOM 1681 C CA . GLY A 1 220 ? -13.937 3.874 -8.753 1.00 94.81 220 GLY A CA 1
ATOM 1682 C C . GLY A 1 220 ? -13.652 5.253 -9.339 1.00 94.81 220 GLY A C 1
ATOM 1683 O O . GLY A 1 220 ? -14.545 5.827 -9.963 1.00 94.81 220 GLY A O 1
ATOM 1684 N N . TYR A 1 221 ? -12.454 5.795 -9.116 1.00 97.56 221 TYR A N 1
ATOM 1685 C CA . TYR A 1 221 ? -11.997 7.026 -9.759 1.00 97.56 221 TYR A CA 1
ATOM 1686 C C . TYR A 1 221 ? -11.047 6.738 -10.921 1.00 97.56 221 TYR A C 1
ATOM 1688 O O . TYR A 1 221 ? -10.420 5.683 -10.971 1.00 97.56 221 TYR A O 1
ATOM 1696 N N . ARG A 1 222 ? -10.934 7.688 -11.854 1.00 97.12 222 ARG A N 1
ATOM 1697 C CA . ARG A 1 222 ? -9.901 7.637 -12.891 1.00 97.12 222 ARG A CA 1
ATOM 1698 C C . ARG A 1 222 ? -8.558 8.035 -12.283 1.00 97.12 222 ARG A C 1
ATOM 1700 O O . ARG A 1 222 ? -8.512 8.982 -11.495 1.00 97.12 222 ARG A O 1
ATOM 1707 N N . ASP A 1 223 ? -7.494 7.355 -12.686 1.00 97.81 223 ASP A N 1
ATOM 1708 C CA . ASP A 1 223 ? -6.116 7.785 -12.433 1.00 97.81 223 ASP A CA 1
ATOM 1709 C C . ASP A 1 223 ? -5.904 9.248 -12.864 1.00 97.81 223 ASP A C 1
ATOM 1711 O O . ASP A 1 223 ? -6.402 9.701 -13.901 1.00 97.81 223 ASP A O 1
ATOM 1715 N N . SER A 1 224 ? -5.213 10.017 -12.029 1.00 97.81 224 SER A N 1
ATOM 1716 C CA . SER A 1 224 ? -4.926 11.426 -12.289 1.00 97.81 224 SER A CA 1
ATOM 1717 C C . SER A 1 224 ? -3.656 11.651 -13.086 1.00 97.81 224 SER A C 1
ATOM 1719 O O . SER A 1 224 ? -3.391 12.794 -13.460 1.00 97.81 224 SER A O 1
ATOM 1721 N N . GLY A 1 225 ? -2.863 10.607 -13.314 1.00 96.31 225 GLY A N 1
ATOM 1722 C CA . GLY A 1 225 ? -1.540 10.717 -13.897 1.00 96.31 225 GLY A CA 1
ATOM 1723 C C . GLY A 1 225 ? -0.594 11.584 -13.060 1.00 96.31 225 GLY A C 1
ATOM 1724 O O . GLY A 1 225 ? -0.897 12.048 -11.953 1.00 96.31 225 GLY A O 1
ATOM 1725 N N . MET A 1 226 ? 0.581 11.837 -13.629 1.00 94.88 226 MET A N 1
ATOM 1726 C CA . MET A 1 226 ? 1.644 12.594 -12.968 1.00 94.88 226 MET A CA 1
ATOM 1727 C C . MET A 1 226 ? 1.266 14.072 -12.743 1.00 94.88 226 MET A C 1
ATOM 1729 O O . MET A 1 226 ? 0.410 14.608 -13.463 1.00 94.88 226 MET A O 1
ATOM 1733 N N . PRO A 1 227 ? 1.922 14.766 -11.785 1.00 92.75 227 PRO A N 1
ATOM 1734 C CA . PRO A 1 227 ? 1.720 16.196 -11.570 1.00 92.75 227 PRO A CA 1
ATOM 1735 C C . PRO A 1 227 ? 1.857 16.996 -12.868 1.00 92.75 227 PRO A C 1
ATOM 1737 O O . PRO A 1 227 ? 2.698 16.689 -13.712 1.00 92.75 227 PRO A O 1
ATOM 1740 N N . ASP A 1 228 ? 1.019 18.022 -13.019 1.00 91.81 228 ASP A N 1
ATOM 1741 C CA . ASP A 1 228 ? 0.988 18.936 -14.169 1.00 91.81 228 ASP A CA 1
ATOM 1742 C C . ASP A 1 228 ? 0.651 18.307 -15.540 1.00 91.81 228 ASP A C 1
ATOM 1744 O O . ASP A 1 228 ? 0.621 19.024 -16.546 1.00 91.81 228 ASP A O 1
ATOM 1748 N N . SER A 1 229 ? 0.326 17.009 -15.595 1.00 94.88 229 SER A N 1
ATOM 1749 C CA . SER A 1 229 ? -0.145 16.336 -16.813 1.00 94.88 229 SER A CA 1
ATOM 1750 C C . SER A 1 229 ? -1.540 16.813 -17.258 1.00 94.88 229 SER A C 1
ATOM 1752 O O . SER A 1 229 ? -2.288 17.443 -16.503 1.00 94.88 229 SER A O 1
ATOM 1754 N N . GLU A 1 230 ? -1.919 16.515 -18.507 1.00 94.25 230 GLU A N 1
ATOM 1755 C CA . GLU A 1 230 ? -3.276 16.788 -19.006 1.00 94.25 230 GLU A CA 1
ATOM 1756 C C . GLU A 1 230 ? -4.330 15.970 -18.244 1.00 94.25 230 GLU A C 1
ATOM 1758 O O . GLU A 1 230 ? -5.369 16.513 -17.858 1.00 94.25 230 GLU A O 1
ATOM 1763 N N . ALA A 1 231 ? -4.024 14.702 -17.951 1.00 94.12 231 ALA A N 1
ATOM 1764 C CA . ALA A 1 231 ? -4.870 13.807 -17.167 1.00 94.12 231 ALA A CA 1
ATOM 1765 C C . ALA A 1 231 ? -5.200 14.376 -15.782 1.00 94.12 231 ALA A C 1
ATOM 1767 O O . ALA A 1 231 ? -6.346 14.314 -15.332 1.00 94.12 231 ALA A O 1
ATOM 1768 N N . ASN A 1 232 ? -4.234 15.049 -15.152 1.00 94.50 232 ASN A N 1
ATOM 1769 C CA . ASN A 1 232 ? -4.415 15.640 -13.832 1.00 94.50 232 ASN A CA 1
ATOM 1770 C C . ASN A 1 232 ? -5.485 16.745 -13.805 1.00 94.50 232 ASN A C 1
ATOM 1772 O O . ASN A 1 232 ? -6.083 17.010 -12.762 1.00 94.50 232 ASN A O 1
ATOM 1776 N N . ARG A 1 233 ? -5.773 17.361 -14.960 1.00 93.06 233 ARG A N 1
ATOM 1777 C CA . ARG A 1 233 ? -6.805 18.398 -15.132 1.00 93.06 233 ARG A CA 1
ATOM 1778 C C . ARG A 1 233 ? -8.172 17.834 -15.522 1.00 93.06 233 ARG A C 1
ATOM 1780 O O . ARG A 1 233 ? -9.126 18.601 -15.655 1.00 93.06 233 ARG A O 1
ATOM 1787 N N . ASN A 1 234 ? -8.282 16.525 -15.739 1.00 94.56 234 ASN A N 1
ATOM 1788 C CA . ASN A 1 234 ? -9.544 15.881 -16.068 1.00 94.56 234 ASN A CA 1
ATOM 1789 C C . ASN A 1 234 ? -10.481 15.918 -14.853 1.00 94.56 234 ASN A C 1
ATOM 1791 O O . ASN A 1 234 ? -10.122 15.456 -13.780 1.00 94.56 234 ASN A O 1
ATOM 1795 N N . ALA A 1 235 ? -11.704 16.424 -15.014 1.00 93.56 235 ALA A N 1
ATOM 1796 C CA . ALA A 1 235 ? -12.672 16.519 -13.917 1.00 93.56 235 ALA A CA 1
ATOM 1797 C C . ALA A 1 235 ? -13.101 15.153 -13.341 1.00 93.56 235 ALA A C 1
ATOM 1799 O O . ALA A 1 235 ? -13.643 15.102 -12.241 1.00 93.56 235 ALA A O 1
ATOM 1800 N N . ALA A 1 236 ? -12.889 14.061 -14.082 1.00 91.88 236 ALA A N 1
ATOM 1801 C CA . ALA A 1 236 ? -13.145 12.700 -13.621 1.00 91.88 236 ALA A CA 1
ATOM 1802 C C . ALA A 1 236 ? -11.957 12.071 -12.869 1.00 91.88 236 ALA A C 1
ATOM 1804 O O . ALA A 1 236 ? -12.102 10.960 -12.352 1.00 91.88 236 ALA A O 1
ATOM 1805 N N . SER A 1 237 ? -10.792 12.730 -12.832 1.00 96.62 237 SER A N 1
ATOM 1806 C CA . SER A 1 237 ? -9.621 12.200 -12.135 1.00 96.62 237 SER A CA 1
ATOM 1807 C C . SER A 1 237 ? -9.789 12.256 -10.622 1.00 96.62 237 SER A C 1
ATOM 1809 O O . SER A 1 237 ? -10.477 13.121 -10.070 1.00 96.62 237 SER A O 1
ATOM 1811 N N . PHE A 1 238 ? -9.150 11.317 -9.933 1.00 98.19 238 PHE A N 1
ATOM 1812 C CA . PHE A 1 238 ? -9.254 11.186 -8.488 1.00 98.19 238 PHE A CA 1
ATOM 1813 C C . PHE A 1 238 ? -8.758 12.434 -7.743 1.00 98.19 238 PHE A C 1
ATOM 1815 O O . PHE A 1 238 ? -9.400 12.898 -6.800 1.00 98.19 238 PHE A O 1
ATOM 1822 N N . ALA A 1 239 ? -7.683 13.057 -8.222 1.00 95.62 239 ALA A N 1
ATOM 1823 C CA . ALA A 1 239 ? -7.141 14.292 -7.673 1.00 95.62 239 ALA A CA 1
ATOM 1824 C C . ALA A 1 239 ? -8.102 15.483 -7.821 1.00 95.62 239 ALA A C 1
ATOM 1826 O O . ALA A 1 239 ? -7.983 16.434 -7.049 1.00 95.62 239 ALA A O 1
ATOM 1827 N N . GLN A 1 240 ? -9.068 15.439 -8.746 1.00 95.94 240 GLN A N 1
ATOM 1828 C CA . GLN A 1 240 ? -10.105 16.467 -8.918 1.00 95.94 240 GLN A CA 1
ATOM 1829 C C . GLN A 1 240 ? -11.435 16.113 -8.235 1.00 95.94 240 GLN A C 1
ATOM 1831 O O . GLN A 1 240 ? -12.327 16.960 -8.162 1.00 95.94 240 GLN A O 1
ATOM 1836 N N . ALA A 1 241 ? -11.580 14.896 -7.702 1.00 96.50 241 ALA A N 1
ATOM 1837 C CA . ALA A 1 241 ? -12.819 14.453 -7.076 1.00 96.50 241 ALA A CA 1
ATOM 1838 C C . ALA A 1 241 ? -13.220 15.357 -5.888 1.00 96.50 241 ALA A C 1
ATOM 1840 O O . ALA A 1 241 ? -12.352 15.772 -5.101 1.00 96.50 241 ALA A O 1
ATOM 1841 N N . PRO A 1 242 ? -14.523 15.653 -5.701 1.00 97.44 242 PRO A N 1
ATOM 1842 C CA . PRO A 1 242 ? -14.995 16.334 -4.501 1.00 97.44 242 PRO A CA 1
ATOM 1843 C C . PRO A 1 242 ? -14.575 15.557 -3.251 1.00 97.44 242 PRO A C 1
ATOM 1845 O O . PRO A 1 242 ? -14.858 14.364 -3.131 1.00 97.44 242 PRO A O 1
ATOM 1848 N N . LEU A 1 243 ? -13.895 16.231 -2.317 1.00 97.06 243 LEU A N 1
ATOM 1849 C CA . LEU A 1 243 ? -13.315 15.572 -1.143 1.00 97.06 243 LEU A CA 1
ATOM 1850 C C . LEU A 1 243 ? -14.378 14.840 -0.315 1.00 97.06 243 LEU A C 1
ATOM 1852 O O . LEU A 1 243 ? -14.186 13.682 0.036 1.00 97.06 243 LEU A O 1
ATOM 1856 N N . GLU A 1 244 ? -15.518 15.486 -0.069 1.00 97.81 244 GLU A N 1
ATOM 1857 C CA . GLU A 1 244 ? -16.643 14.909 0.679 1.00 97.81 244 GLU A CA 1
ATOM 1858 C C . GLU A 1 244 ? -17.180 13.625 0.025 1.00 97.81 244 GLU A C 1
ATOM 1860 O O . GLU A 1 244 ? -17.499 12.653 0.703 1.00 97.81 244 GLU A O 1
ATOM 1865 N N . GLU A 1 245 ? -17.228 13.567 -1.306 1.00 97.88 245 GLU A N 1
ATOM 1866 C CA . GLU A 1 245 ? -17.685 12.366 -2.005 1.00 97.88 245 GLU A CA 1
ATOM 1867 C C . GLU A 1 245 ? -16.694 11.208 -1.825 1.00 97.88 245 GLU A C 1
ATOM 1869 O O . GLU A 1 245 ? -17.091 10.102 -1.452 1.00 97.88 245 GLU A O 1
ATOM 1874 N N . ALA A 1 246 ? -15.402 11.465 -2.049 1.00 98.19 246 ALA A N 1
ATOM 1875 C CA . ALA A 1 246 ? -14.357 10.452 -1.919 1.00 98.19 246 ALA A CA 1
ATOM 1876 C C . ALA A 1 246 ? -14.236 9.937 -0.476 1.00 98.19 246 ALA A C 1
ATOM 1878 O O . ALA A 1 246 ? -14.140 8.727 -0.253 1.00 98.19 246 ALA A O 1
ATOM 1879 N N . VAL A 1 247 ? -14.323 10.843 0.503 1.00 98.88 247 VAL A N 1
ATOM 1880 C CA . VAL A 1 247 ? -14.370 10.508 1.931 1.00 98.88 247 VAL A CA 1
ATOM 1881 C C . VAL A 1 247 ? -15.598 9.656 2.240 1.00 98.88 247 VAL A C 1
ATOM 1883 O O . VAL A 1 247 ? -15.456 8.604 2.856 1.00 98.88 247 VAL A O 1
ATOM 1886 N N . GLY A 1 248 ? -16.787 10.040 1.770 1.00 98.62 248 GLY A N 1
ATOM 1887 C CA . GLY A 1 248 ? -18.019 9.282 1.999 1.00 98.62 248 GLY A CA 1
ATOM 1888 C C . GLY A 1 248 ? -17.971 7.851 1.464 1.00 98.62 248 GLY A C 1
ATOM 1889 O O . GLY A 1 248 ? -18.422 6.923 2.144 1.00 98.62 248 GLY A O 1
ATOM 1890 N N . ARG A 1 249 ? -17.368 7.648 0.282 1.00 98.69 249 ARG A N 1
ATOM 1891 C CA . ARG A 1 249 ? -17.140 6.307 -0.282 1.00 98.69 249 ARG A CA 1
ATOM 1892 C C . ARG A 1 249 ? -16.240 5.463 0.623 1.00 98.69 249 ARG A C 1
ATOM 1894 O O . ARG A 1 249 ? -16.570 4.311 0.898 1.00 98.69 249 ARG A O 1
ATOM 1901 N N . LEU A 1 250 ? -15.138 6.030 1.119 1.00 98.88 250 LEU A N 1
ATOM 1902 C CA . LEU A 1 250 ? -14.220 5.311 2.004 1.00 98.88 250 LEU A CA 1
ATOM 1903 C C . LEU A 1 250 ? -14.825 5.064 3.397 1.00 98.88 250 LEU A C 1
ATOM 1905 O O . LEU A 1 250 ? -14.655 3.976 3.938 1.00 98.88 250 LEU A O 1
ATOM 1909 N N . VAL A 1 251 ? -15.613 5.998 3.943 1.00 98.94 251 VAL A N 1
ATOM 1910 C CA . VAL A 1 251 ? -16.363 5.812 5.202 1.00 98.94 251 VAL A CA 1
ATOM 1911 C C . VAL A 1 251 ? -17.286 4.600 5.124 1.00 98.94 251 VAL A C 1
ATOM 1913 O O . VAL A 1 251 ? -17.293 3.780 6.041 1.00 98.94 251 VAL A O 1
ATOM 1916 N N . ALA A 1 252 ? -18.034 4.448 4.027 1.00 98.69 252 ALA A N 1
ATOM 1917 C CA . ALA A 1 252 ? -18.916 3.298 3.836 1.00 98.69 252 ALA A CA 1
ATOM 1918 C C . ALA A 1 252 ? -18.148 1.965 3.829 1.00 98.69 252 ALA A C 1
ATOM 1920 O O . ALA A 1 252 ? -18.654 0.953 4.315 1.00 98.69 252 ALA A O 1
ATOM 1921 N N . ILE A 1 253 ? -16.916 1.955 3.312 1.00 98.75 253 ILE A N 1
ATOM 1922 C CA . ILE A 1 253 ? -16.047 0.775 3.356 1.00 98.75 253 ILE A CA 1
ATOM 1923 C C . ILE A 1 253 ? -15.567 0.534 4.788 1.00 98.75 253 ILE A C 1
ATOM 1925 O O . ILE A 1 253 ? -15.789 -0.555 5.303 1.00 98.75 253 ILE A O 1
ATOM 1929 N N . LEU A 1 254 ? -14.995 1.542 5.455 1.00 98.81 254 LEU A N 1
ATOM 1930 C CA . LEU A 1 254 ? -14.479 1.425 6.826 1.00 98.81 254 LEU A CA 1
ATOM 1931 C C . LEU A 1 254 ? -15.550 0.947 7.816 1.00 98.81 254 LEU A C 1
ATOM 1933 O O . LEU A 1 254 ? -15.272 0.106 8.666 1.00 98.81 254 LEU A O 1
ATOM 1937 N N . ARG A 1 255 ? -16.785 1.446 7.702 1.00 98.56 255 ARG A N 1
ATOM 1938 C CA . ARG A 1 255 ? -17.902 1.026 8.562 1.00 98.56 255 ARG A CA 1
ATOM 1939 C C . ARG A 1 255 ? -18.405 -0.381 8.251 1.00 98.56 255 ARG A C 1
ATOM 1941 O O . ARG A 1 255 ? -18.832 -1.081 9.166 1.00 98.56 255 ARG A O 1
ATOM 1948 N N . ARG A 1 256 ? -18.336 -0.811 6.985 1.00 97.81 256 ARG A N 1
ATOM 1949 C CA . ARG A 1 256 ? -18.688 -2.178 6.575 1.00 97.81 256 ARG A CA 1
ATOM 1950 C C . ARG A 1 256 ? -17.655 -3.191 7.058 1.00 97.81 256 ARG A C 1
ATOM 1952 O O . ARG A 1 256 ? -18.038 -4.210 7.617 1.00 97.81 256 ARG A O 1
ATOM 1959 N N . THR A 1 257 ? -16.375 -2.925 6.815 1.00 97.44 257 THR A N 1
ATOM 1960 C CA . THR A 1 257 ? -15.285 -3.884 7.054 1.00 97.44 257 THR A CA 1
ATOM 1961 C C . THR A 1 257 ? -14.721 -3.806 8.467 1.00 97.44 257 THR A C 1
ATOM 1963 O O . THR A 1 257 ? -14.067 -4.741 8.911 1.00 97.44 257 THR A O 1
ATOM 1966 N N . ARG A 1 258 ? -14.997 -2.714 9.193 1.00 97.75 258 ARG A N 1
ATOM 1967 C CA . ARG A 1 258 ? -14.621 -2.503 10.599 1.00 97.75 258 ARG A CA 1
ATOM 1968 C C . ARG A 1 258 ? -13.141 -2.835 10.880 1.00 97.75 258 ARG A C 1
ATOM 1970 O O . ARG A 1 258 ? -12.851 -3.601 11.801 1.00 97.75 258 ARG A O 1
ATOM 1977 N N . PRO A 1 259 ? -12.177 -2.268 10.124 1.00 98.12 259 PRO A N 1
ATOM 1978 C CA . PRO A 1 259 ? -10.768 -2.583 10.309 1.00 98.12 259 PRO A CA 1
ATOM 1979 C C . PRO A 1 259 ? -10.247 -2.012 11.626 1.00 98.12 259 PRO A C 1
ATOM 1981 O O . PRO A 1 259 ? -10.439 -0.826 11.915 1.00 98.12 259 PRO A O 1
ATOM 1984 N N . GLN A 1 260 ? -9.545 -2.821 12.421 1.00 98.06 260 GLN A N 1
ATOM 1985 C CA . GLN A 1 260 ? -8.809 -2.281 13.568 1.00 98.06 260 GLN A CA 1
ATOM 1986 C C . GLN A 1 260 ? -7.547 -1.555 13.100 1.00 98.06 260 GLN A C 1
ATOM 1988 O O . GLN A 1 260 ? -7.174 -0.549 13.704 1.00 98.06 260 GLN A O 1
ATOM 1993 N N . VAL A 1 261 ? -6.931 -2.030 12.013 1.00 98.69 261 VAL A N 1
ATOM 1994 C CA . VAL A 1 261 ? -5.705 -1.463 11.447 1.00 98.69 261 VAL A CA 1
ATOM 1995 C C . VAL A 1 261 ? -5.951 -0.983 10.019 1.00 98.69 261 VAL A C 1
ATOM 1997 O O . VAL A 1 261 ? -6.441 -1.740 9.181 1.00 98.69 261 VAL A O 1
ATOM 2000 N N . VAL A 1 262 ? -5.566 0.263 9.736 1.00 98.88 262 VAL A N 1
ATOM 2001 C CA . VAL A 1 262 ? -5.508 0.822 8.377 1.00 98.88 262 VAL A CA 1
ATOM 2002 C C . VAL A 1 262 ? -4.061 1.129 7.993 1.00 98.88 262 VAL A C 1
ATOM 2004 O O . VAL A 1 262 ? -3.340 1.756 8.766 1.00 98.88 262 VAL A O 1
ATOM 2007 N N . VAL A 1 263 ? -3.645 0.726 6.792 1.00 98.81 263 VAL A N 1
ATOM 2008 C CA . VAL A 1 263 ? -2.349 1.077 6.188 1.00 98.81 263 VAL A CA 1
ATOM 2009 C C . VAL A 1 263 ? -2.585 1.995 4.988 1.00 98.81 263 VAL A C 1
ATOM 2011 O O . VAL A 1 263 ? -3.433 1.710 4.144 1.00 98.81 263 VAL A O 1
ATOM 2014 N N . THR A 1 264 ? -1.852 3.105 4.910 1.00 98.62 264 THR A N 1
ATOM 2015 C CA . THR A 1 264 ? -1.949 4.093 3.818 1.00 98.62 264 THR A CA 1
ATOM 2016 C C . THR A 1 264 ? -0.612 4.820 3.611 1.00 98.62 264 THR A C 1
ATOM 2018 O O . THR A 1 264 ? 0.406 4.420 4.176 1.00 98.62 264 THR A O 1
ATOM 2021 N N . TYR A 1 265 ? -0.570 5.869 2.791 1.00 97.06 265 TYR A N 1
ATOM 2022 C CA . TYR A 1 265 ? 0.628 6.685 2.566 1.00 97.06 265 TYR A CA 1
ATOM 2023 C C . TYR A 1 265 ? 0.847 7.720 3.676 1.00 97.06 265 TYR A C 1
ATOM 2025 O O . TYR A 1 265 ? -0.105 8.218 4.279 1.00 97.06 265 TYR A O 1
ATOM 2033 N N . GLY A 1 266 ? 2.111 8.083 3.908 1.00 93.81 266 GLY A N 1
ATOM 2034 C CA . GLY A 1 266 ? 2.474 9.177 4.810 1.00 93.81 266 GLY A CA 1
ATOM 2035 C C . GLY A 1 266 ? 2.140 10.562 4.261 1.00 93.81 266 GLY A C 1
ATOM 2036 O O . GLY A 1 266 ? 1.849 10.727 3.080 1.00 93.81 266 GLY A O 1
ATOM 2037 N N . ASP A 1 267 ? 2.198 11.565 5.129 1.00 86.94 267 ASP A N 1
ATOM 2038 C CA . ASP A 1 267 ? 2.007 12.980 4.790 1.00 86.94 267 ASP A CA 1
ATOM 2039 C C . ASP A 1 267 ? 3.212 13.568 4.031 1.00 86.94 267 ASP A C 1
ATOM 2041 O O . ASP A 1 267 ? 3.053 14.403 3.138 1.00 86.94 267 ASP A O 1
ATOM 2045 N N . LYS A 1 268 ? 4.426 13.096 4.335 1.00 86.00 268 LYS A N 1
ATOM 2046 C CA . LYS A 1 268 ? 5.669 13.498 3.660 1.00 86.00 268 LYS A CA 1
ATOM 2047 C C . LYS A 1 268 ? 5.943 12.645 2.424 1.00 86.00 268 LYS A C 1
ATOM 2049 O O . LYS A 1 268 ? 6.484 11.544 2.513 1.00 86.00 268 LYS A O 1
ATOM 2054 N N . GLN A 1 269 ? 5.598 13.173 1.252 1.00 86.88 269 GLN A N 1
ATOM 2055 C CA . GLN A 1 269 ? 5.761 12.477 -0.032 1.00 86.88 269 GLN A CA 1
ATOM 2056 C C . GLN A 1 269 ? 6.652 13.245 -1.027 1.00 86.88 269 GLN A C 1
ATOM 2058 O O . GLN A 1 269 ? 6.484 13.123 -2.238 1.00 86.88 269 GLN A O 1
ATOM 2063 N N . GLU A 1 270 ? 7.627 14.041 -0.563 1.00 82.38 270 GLU A N 1
ATOM 2064 C CA . GLU A 1 270 ? 8.356 14.973 -1.448 1.00 82.38 270 GLU A CA 1
ATOM 2065 C C . GLU A 1 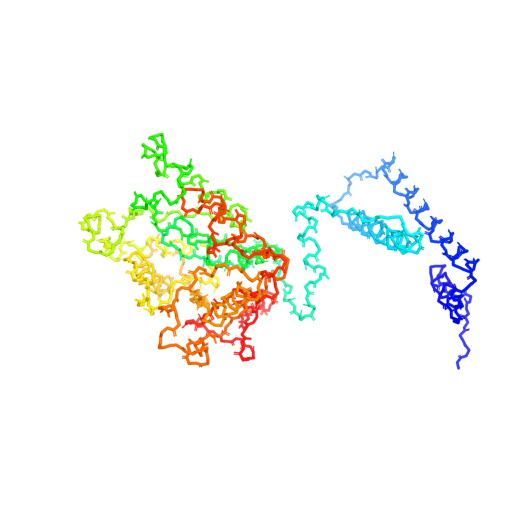270 ? 9.167 14.288 -2.563 1.00 82.38 270 GLU A C 1
ATOM 2067 O O . GLU A 1 270 ? 9.410 14.890 -3.607 1.00 82.38 270 GLU A O 1
ATOM 2072 N N . ARG A 1 271 ? 9.597 13.033 -2.364 1.00 79.94 271 ARG A N 1
ATOM 2073 C CA . ARG A 1 271 ? 10.377 12.280 -3.366 1.00 79.94 271 ARG A CA 1
ATOM 2074 C C . ARG A 1 271 ? 9.529 11.696 -4.491 1.00 79.94 271 ARG A C 1
ATOM 2076 O O . ARG A 1 271 ? 10.052 11.492 -5.582 1.00 79.94 271 ARG A O 1
ATOM 2083 N N . TYR A 1 272 ? 8.259 11.409 -4.222 1.00 83.62 272 TYR A N 1
ATOM 2084 C CA . TYR A 1 272 ? 7.326 10.875 -5.207 1.00 83.62 272 TYR A CA 1
ATOM 2085 C C . TYR A 1 272 ? 5.938 11.489 -4.979 1.00 83.62 272 TYR A C 1
ATOM 2087 O O . TYR A 1 272 ? 5.049 10.830 -4.445 1.00 83.62 272 TYR A O 1
ATOM 2095 N N . PRO A 1 273 ? 5.753 12.774 -5.335 1.00 90.69 273 PRO A N 1
ATOM 2096 C CA . PRO A 1 273 ? 4.532 13.515 -5.038 1.00 90.69 273 PRO A CA 1
ATOM 2097 C C . PRO A 1 273 ? 3.436 13.199 -6.067 1.00 90.69 273 PRO A C 1
ATOM 2099 O O . PRO A 1 273 ? 2.924 14.098 -6.736 1.00 90.69 273 PRO A O 1
ATOM 2102 N N . HIS A 1 274 ? 3.105 11.918 -6.247 1.00 96.00 274 HIS A N 1
ATOM 2103 C CA . HIS A 1 274 ? 2.034 11.519 -7.155 1.00 96.00 274 HIS A CA 1
ATOM 2104 C C . HIS A 1 274 ? 0.694 12.083 -6.640 1.00 96.00 274 HIS A C 1
ATOM 2106 O O . HIS A 1 274 ? 0.362 11.852 -5.473 1.00 96.00 274 HIS A O 1
ATOM 2112 N N . PRO A 1 275 ? -0.108 12.788 -7.467 1.00 97.00 275 PRO A N 1
ATOM 2113 C CA . PRO A 1 275 ? -1.333 13.451 -7.015 1.00 97.00 275 PRO A CA 1
ATOM 2114 C C . PRO A 1 275 ? -2.303 12.499 -6.313 1.00 97.00 275 PRO A C 1
ATOM 2116 O O . PRO A 1 275 ? -2.865 12.836 -5.273 1.00 97.00 275 PRO A O 1
ATOM 2119 N N . ASP A 1 276 ? -2.443 11.282 -6.836 1.00 98.25 276 ASP A N 1
ATOM 2120 C CA . ASP A 1 276 ? -3.310 10.274 -6.225 1.00 98.25 276 ASP A CA 1
ATOM 2121 C C . ASP A 1 276 ? -2.785 9.724 -4.897 1.00 98.25 276 ASP A C 1
ATOM 2123 O O . ASP A 1 276 ? -3.595 9.439 -4.023 1.00 98.25 276 ASP A O 1
ATOM 2127 N N . HIS A 1 277 ? -1.468 9.622 -4.678 1.00 97.88 277 HIS A N 1
ATOM 2128 C CA . HIS A 1 277 ? -0.919 9.153 -3.391 1.00 97.88 277 HIS A CA 1
ATOM 2129 C C . HIS A 1 277 ? -1.153 10.199 -2.294 1.00 97.88 277 HIS A C 1
ATOM 2131 O O . HIS A 1 277 ? -1.547 9.863 -1.172 1.00 97.88 277 HIS A O 1
ATOM 2137 N N . LEU A 1 278 ? -1.006 11.482 -2.641 1.00 97.38 278 LEU A N 1
ATOM 2138 C CA . LEU A 1 278 ? -1.375 12.607 -1.778 1.00 97.38 278 LEU A CA 1
ATOM 2139 C C . LEU A 1 278 ? -2.876 12.596 -1.472 1.00 97.38 278 LEU A C 1
ATOM 2141 O O . LEU A 1 278 ? -3.280 12.748 -0.317 1.00 97.38 278 LEU A O 1
ATOM 2145 N N . ARG A 1 279 ? -3.709 12.363 -2.494 1.00 97.88 279 ARG A N 1
ATOM 2146 C CA . ARG A 1 279 ? -5.161 12.321 -2.327 1.00 97.88 279 ARG A CA 1
ATOM 2147 C C . ARG A 1 279 ? -5.613 11.119 -1.499 1.00 97.88 279 ARG A C 1
ATOM 2149 O O . ARG A 1 279 ? -6.498 11.283 -0.666 1.00 97.88 279 ARG A O 1
ATOM 2156 N N . VAL A 1 280 ? -5.002 9.941 -1.667 1.00 98.69 280 VAL A N 1
ATOM 2157 C CA . VAL A 1 280 ? -5.271 8.766 -0.822 1.00 98.69 280 VAL A CA 1
ATOM 2158 C C . VAL A 1 280 ? -4.982 9.080 0.641 1.00 98.69 280 VAL A C 1
ATOM 2160 O O . VAL A 1 280 ? -5.824 8.779 1.488 1.00 98.69 280 VAL A O 1
ATOM 2163 N N . HIS A 1 281 ? -3.838 9.697 0.943 1.00 98.38 281 HIS A N 1
ATOM 2164 C CA . HIS A 1 281 ? -3.520 10.114 2.306 1.00 98.38 281 HIS A CA 1
ATOM 2165 C C . HIS A 1 281 ? -4.613 11.042 2.866 1.00 98.38 281 HIS A C 1
ATOM 2167 O O . HIS A 1 281 ? -5.207 10.741 3.903 1.00 98.38 281 HIS A O 1
ATOM 2173 N N . GLU A 1 282 ? -4.937 12.118 2.141 1.00 98.31 282 GLU A N 1
ATOM 2174 C CA . GLU A 1 282 ? -5.947 13.103 2.546 1.00 98.31 282 GLU A CA 1
ATOM 2175 C C . GLU A 1 282 ? -7.309 12.452 2.833 1.00 98.31 282 GLU A C 1
ATOM 2177 O O . GLU A 1 282 ? -7.875 12.641 3.916 1.00 98.31 282 GLU A O 1
ATOM 2182 N N . ILE A 1 283 ? -7.825 11.638 1.901 1.00 98.62 283 ILE A N 1
ATOM 2183 C CA . ILE A 1 283 ? -9.138 11.006 2.078 1.00 98.62 283 ILE A CA 1
ATOM 2184 C C . ILE A 1 283 ? -9.119 9.947 3.174 1.00 98.62 283 ILE A C 1
ATOM 2186 O O . ILE A 1 283 ? -10.126 9.786 3.856 1.00 98.62 283 ILE A O 1
ATOM 2190 N N . THR A 1 284 ? -8.004 9.233 3.368 1.00 98.81 284 THR A N 1
ATOM 2191 C CA . THR A 1 284 ? -7.919 8.174 4.380 1.00 98.81 284 THR A CA 1
ATOM 2192 C C . THR A 1 284 ? -8.009 8.779 5.768 1.00 98.81 284 THR A C 1
ATOM 2194 O O . THR A 1 284 ? -8.822 8.333 6.576 1.00 98.81 284 THR A O 1
ATOM 2197 N N . MET A 1 285 ? -7.238 9.836 6.032 1.00 98.69 285 MET A N 1
ATOM 2198 C CA . MET A 1 285 ? -7.246 10.492 7.338 1.00 98.69 285 MET A CA 1
ATOM 2199 C C . MET A 1 285 ? -8.618 11.103 7.651 1.00 98.69 285 MET A C 1
ATOM 2201 O O . MET A 1 285 ? -9.151 10.881 8.738 1.00 98.69 285 MET A O 1
ATOM 2205 N N . ALA A 1 286 ? -9.237 11.777 6.676 1.00 98.75 286 ALA A N 1
ATOM 2206 C CA . ALA A 1 286 ? -10.579 12.334 6.832 1.00 98.75 286 ALA A CA 1
ATOM 2207 C C . ALA A 1 286 ? -11.663 11.251 6.998 1.00 98.75 286 ALA A C 1
ATOM 2209 O O . ALA A 1 286 ? -12.563 11.395 7.826 1.00 98.75 286 ALA A O 1
ATOM 2210 N N . ALA A 1 287 ? -11.579 10.147 6.250 1.00 98.88 287 ALA A N 1
ATOM 2211 C CA . ALA A 1 287 ? -12.540 9.051 6.341 1.00 98.88 287 ALA A CA 1
ATOM 2212 C C . ALA A 1 287 ? -12.440 8.293 7.663 1.00 98.88 287 ALA A C 1
ATOM 2214 O O . ALA A 1 287 ? -13.470 7.878 8.183 1.00 98.88 287 ALA A O 1
ATOM 2215 N N . VAL A 1 288 ? -11.245 8.138 8.239 1.00 98.75 288 VAL A N 1
ATOM 2216 C CA . VAL A 1 288 ? -11.099 7.528 9.568 1.00 98.75 288 VAL A CA 1
ATOM 2217 C C . VAL A 1 288 ? -11.782 8.376 10.643 1.00 98.75 288 VAL A C 1
ATOM 2219 O O . VAL A 1 288 ? -12.500 7.826 11.478 1.00 98.75 288 VAL A O 1
ATOM 2222 N N . ASP A 1 289 ? -11.616 9.701 10.602 1.00 98.50 289 ASP A N 1
ATOM 2223 C CA . ASP A 1 289 ? -12.297 10.610 11.532 1.00 98.50 289 ASP A CA 1
ATOM 2224 C C . ASP A 1 289 ? -13.824 10.561 11.349 1.00 98.50 289 ASP A C 1
ATOM 2226 O O . ASP A 1 289 ? -14.571 10.384 12.313 1.00 98.50 289 ASP A O 1
ATOM 2230 N N . ALA A 1 290 ? -14.298 10.642 10.103 1.00 98.69 290 ALA A N 1
ATOM 2231 C CA . ALA A 1 290 ? -15.724 10.620 9.781 1.00 98.69 290 ALA A CA 1
ATOM 2232 C C . ALA A 1 290 ? -16.389 9.255 10.046 1.00 98.69 290 ALA A C 1
ATOM 2234 O O . ALA A 1 290 ? -17.562 9.189 10.420 1.00 98.69 290 ALA A O 1
ATOM 2235 N N . ALA A 1 291 ? -15.660 8.146 9.891 1.00 98.75 291 ALA A N 1
ATOM 2236 C CA . ALA A 1 291 ? -16.184 6.810 10.154 1.00 98.75 291 ALA A CA 1
ATOM 2237 C C . ALA A 1 291 ? -16.562 6.625 11.629 1.00 98.75 291 ALA A C 1
ATOM 2239 O O . ALA A 1 291 ? -17.559 5.950 11.899 1.00 98.75 291 ALA A O 1
ATOM 2240 N N . ALA A 1 292 ? -15.842 7.268 12.554 1.00 98.31 292 ALA A N 1
ATOM 2241 C CA . ALA A 1 292 ? -16.099 7.210 13.992 1.00 98.31 292 ALA A CA 1
ATOM 2242 C C . ALA A 1 292 ? -17.236 8.139 14.463 1.00 98.31 292 ALA A C 1
ATOM 2244 O O . ALA A 1 292 ? -17.775 7.943 15.553 1.00 98.31 292 ALA A O 1
ATOM 2245 N N . ASP A 1 293 ? -17.608 9.142 13.664 1.00 98.38 293 ASP A N 1
ATOM 2246 C CA . ASP A 1 293 ? -18.601 10.158 14.020 1.00 98.38 293 ASP A CA 1
ATOM 2247 C C . ASP A 1 293 ? -20.012 9.784 13.508 1.00 98.38 293 ASP A C 1
ATOM 2249 O O . ASP A 1 293 ? -20.245 9.807 12.297 1.00 98.38 293 ASP A O 1
ATOM 2253 N N . PRO A 1 294 ? -20.995 9.493 14.387 1.00 97.38 294 PRO A N 1
ATOM 2254 C CA . PRO A 1 294 ? -22.362 9.150 13.976 1.00 97.38 294 PRO A CA 1
ATOM 2255 C C . PRO A 1 294 ? -23.108 10.268 13.242 1.00 97.38 294 PRO A C 1
ATOM 2257 O O . PRO A 1 294 ? -24.123 9.997 12.602 1.00 97.38 294 PRO A O 1
ATOM 2260 N N . SER A 1 295 ? -22.655 11.519 13.345 1.00 98.06 295 SER A N 1
ATOM 2261 C CA . SER A 1 295 ? -23.285 12.647 12.655 1.00 98.06 295 SER A CA 1
ATOM 2262 C C . SER A 1 295 ? -22.828 12.798 11.201 1.00 98.06 295 SER A C 1
ATOM 2264 O O . SER A 1 295 ? -23.516 13.447 10.411 1.00 98.06 295 SER A O 1
ATOM 2266 N N . GLN A 1 296 ? -21.704 12.179 10.829 1.00 97.81 296 GLN A N 1
ATOM 2267 C CA . GLN A 1 296 ? -21.156 12.225 9.477 1.00 97.81 296 GLN A CA 1
ATOM 2268 C C . GLN A 1 296 ? -21.541 10.971 8.694 1.00 97.81 296 GLN A C 1
ATOM 2270 O O . GLN A 1 296 ? -21.476 9.858 9.213 1.00 97.81 296 GLN A O 1
ATOM 2275 N N . TYR A 1 297 ? -21.954 11.152 7.436 1.00 98.00 297 TYR A N 1
ATOM 2276 C CA . TYR A 1 297 ? -22.415 10.078 6.542 1.00 98.00 297 TYR A CA 1
ATOM 2277 C C . TYR A 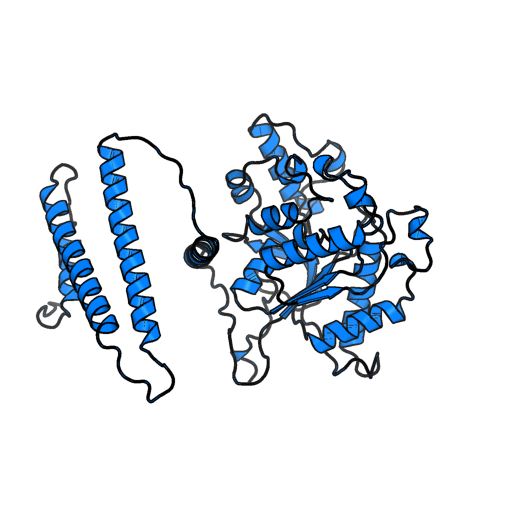1 297 ? -23.350 9.064 7.244 1.00 98.00 297 TYR A C 1
ATOM 2279 O O . TYR A 1 297 ? -23.034 7.874 7.294 1.00 98.00 297 TYR A O 1
ATOM 2287 N N . PRO A 1 298 ? -24.480 9.497 7.841 1.00 96.75 298 PRO A N 1
ATOM 2288 C CA . PRO A 1 298 ? -25.326 8.634 8.678 1.00 96.75 298 PRO A CA 1
ATOM 2289 C C . PRO A 1 298 ? -25.909 7.427 7.926 1.00 96.75 298 PRO A C 1
ATOM 2291 O O . PRO A 1 298 ? -26.171 6.393 8.533 1.00 96.75 298 PRO A O 1
ATOM 2294 N N . ASP A 1 299 ? -26.049 7.526 6.602 1.00 96.69 299 ASP A N 1
ATOM 2295 C CA . ASP A 1 299 ? -26.566 6.448 5.752 1.00 96.69 299 ASP A CA 1
ATOM 2296 C C . ASP A 1 299 ? -25.494 5.401 5.367 1.00 96.69 299 ASP A C 1
ATOM 2298 O O . ASP A 1 299 ? -25.808 4.402 4.721 1.00 96.69 299 ASP A O 1
ATOM 2302 N N . SER A 1 300 ? -24.231 5.592 5.776 1.00 96.81 300 SER A N 1
ATOM 2303 C CA . SER A 1 300 ? -23.091 4.718 5.440 1.00 96.81 300 SER A CA 1
ATOM 2304 C C . SER A 1 300 ? -22.842 3.592 6.458 1.00 96.81 300 SER A C 1
ATOM 2306 O O . SER A 1 300 ? -21.741 3.045 6.522 1.00 96.81 300 SER A O 1
ATOM 2308 N N . GLY A 1 301 ? -23.851 3.237 7.258 1.00 95.38 301 GLY A N 1
ATOM 2309 C CA . GLY A 1 301 ? -23.777 2.184 8.277 1.00 95.38 301 GLY A CA 1
ATOM 2310 C C . GLY A 1 301 ? -23.343 2.678 9.659 1.00 95.38 301 GLY A C 1
ATOM 2311 O O . GLY A 1 301 ? -23.123 3.874 9.869 1.00 95.38 301 GLY A O 1
ATOM 2312 N N . GLU A 1 302 ? -23.236 1.737 10.602 1.00 97.06 302 GLU A N 1
ATOM 2313 C CA . GLU A 1 302 ? -22.896 2.017 12.002 1.00 97.06 302 GLU A CA 1
ATOM 2314 C C . GLU A 1 302 ? -21.491 2.623 12.147 1.00 97.06 302 GLU A C 1
ATOM 2316 O O . GLU A 1 302 ? -20.566 2.170 11.465 1.00 97.06 302 GLU A O 1
ATOM 2321 N N . PRO A 1 303 ? -21.291 3.602 13.050 1.00 98.25 303 PRO A N 1
ATOM 2322 C CA . PRO A 1 303 ? -19.983 4.200 13.281 1.00 98.25 303 PRO A CA 1
ATOM 2323 C C . PRO A 1 303 ? -18.920 3.170 13.663 1.00 98.25 303 PRO A C 1
ATOM 2325 O O . PRO A 1 303 ? -19.174 2.221 14.410 1.00 98.25 303 PRO A O 1
ATOM 2328 N N . TRP A 1 304 ? -17.699 3.403 13.193 1.00 98.06 304 TRP A N 1
ATOM 2329 C CA . TRP A 1 304 ? -16.547 2.565 13.483 1.00 98.06 304 TRP A CA 1
ATOM 2330 C C . TRP A 1 304 ? -15.298 3.414 13.707 1.00 98.06 304 TRP A C 1
ATOM 2332 O O . TRP A 1 304 ? -14.920 4.218 12.857 1.00 98.06 304 TRP A O 1
ATOM 2342 N N . ALA A 1 305 ? -14.644 3.206 14.848 1.00 97.62 305 ALA A N 1
ATOM 2343 C CA . ALA A 1 305 ? -13.379 3.844 15.172 1.00 97.62 305 ALA A CA 1
ATOM 2344 C C . ALA A 1 305 ? -12.217 2.899 14.841 1.00 97.62 305 ALA A C 1
ATOM 2346 O O . ALA A 1 305 ? -12.010 1.891 15.519 1.00 97.62 305 ALA A O 1
ATOM 2347 N N . VAL A 1 306 ? -11.441 3.247 13.813 1.00 98.19 306 VAL A N 1
ATOM 2348 C CA . VAL A 1 306 ? -10.182 2.557 13.499 1.00 98.19 306 VAL A CA 1
ATOM 2349 C C . VAL A 1 306 ? -9.220 2.720 14.675 1.00 98.19 306 VAL A C 1
ATOM 2351 O O . VAL A 1 306 ? -9.053 3.821 15.202 1.00 98.19 306 VAL A O 1
ATOM 2354 N N . SER A 1 307 ? -8.598 1.621 15.100 1.00 97.50 307 SER A N 1
ATOM 2355 C CA . SER A 1 307 ? -7.767 1.603 16.308 1.00 97.50 307 SER A CA 1
ATOM 2356 C C . SER A 1 307 ? -6.339 2.078 16.044 1.00 97.50 307 SER A C 1
ATOM 2358 O O . SER A 1 307 ? -5.787 2.820 16.859 1.00 97.50 307 SER A O 1
ATOM 2360 N N . LYS A 1 308 ? -5.745 1.673 14.913 1.00 98.44 308 LYS A N 1
ATOM 2361 C CA . LYS A 1 308 ? -4.385 2.058 14.512 1.00 98.44 308 LYS A CA 1
ATOM 2362 C C . LYS A 1 308 ? -4.310 2.409 13.031 1.00 98.44 308 LYS A C 1
ATOM 2364 O O . LYS A 1 308 ? -4.947 1.768 12.196 1.00 98.44 308 LYS A O 1
ATOM 2369 N N . ILE A 1 309 ? -3.512 3.425 12.718 1.00 98.62 309 ILE A N 1
ATOM 2370 C CA . ILE A 1 309 ? -3.213 3.854 11.351 1.00 98.62 309 ILE A CA 1
ATOM 2371 C C . ILE A 1 309 ? -1.704 3.818 11.163 1.00 98.62 309 ILE A C 1
ATOM 2373 O O . ILE A 1 309 ? -0.972 4.419 11.952 1.00 98.62 309 ILE A O 1
ATOM 2377 N N . TYR A 1 310 ? -1.259 3.166 10.097 1.00 98.56 310 TYR A N 1
ATOM 2378 C CA . TYR A 1 310 ? 0.140 3.078 9.716 1.00 98.56 310 TYR A CA 1
ATOM 2379 C C . TYR A 1 310 ? 0.386 3.691 8.350 1.00 98.56 310 TYR A C 1
ATOM 2381 O O . TYR A 1 310 ? -0.379 3.486 7.406 1.00 98.56 310 TYR A O 1
ATOM 2389 N N . TYR A 1 311 ? 1.504 4.392 8.234 1.00 97.94 311 TYR A N 1
ATOM 2390 C CA . TYR A 1 311 ? 2.054 4.791 6.955 1.00 97.94 311 TYR A CA 1
ATOM 2391 C C . TYR A 1 311 ? 3.055 3.746 6.485 1.00 97.94 311 TYR A C 1
ATOM 2393 O O . TYR A 1 311 ? 3.981 3.401 7.221 1.00 97.94 311 TYR A O 1
ATOM 2401 N N . THR A 1 312 ? 2.877 3.246 5.263 1.00 95.31 312 THR A N 1
ATOM 2402 C CA . THR A 1 312 ? 3.902 2.424 4.611 1.00 95.31 312 THR A CA 1
ATOM 2403 C C . THR A 1 312 ? 5.163 3.254 4.396 1.00 95.31 312 THR A C 1
ATOM 2405 O O . THR A 1 312 ? 5.096 4.394 3.932 1.00 95.31 312 THR A O 1
ATOM 2408 N N . ALA A 1 313 ? 6.323 2.667 4.678 1.00 92.31 313 ALA A N 1
ATOM 2409 C CA . ALA A 1 313 ? 7.613 3.313 4.505 1.00 92.31 313 ALA A CA 1
ATOM 2410 C C . ALA A 1 313 ? 8.591 2.409 3.747 1.00 92.31 313 ALA A C 1
ATOM 2412 O O . ALA A 1 313 ? 8.503 1.184 3.752 1.00 92.31 313 ALA A O 1
ATOM 2413 N N . TRP A 1 314 ? 9.547 3.038 3.072 1.00 88.44 314 TRP A N 1
ATOM 2414 C CA . TRP A 1 314 ? 10.739 2.371 2.564 1.00 88.44 314 TRP A CA 1
ATOM 2415 C C . TRP A 1 314 ? 11.933 2.994 3.269 1.00 88.44 314 TRP A C 1
ATOM 2417 O O . TRP A 1 314 ? 12.317 4.123 2.948 1.00 88.44 314 TRP A O 1
ATOM 2427 N N . SER A 1 315 ? 12.500 2.269 4.235 1.00 89.81 315 SER A N 1
ATOM 2428 C CA . SER A 1 315 ? 13.656 2.762 4.980 1.00 89.81 315 SER A CA 1
ATOM 2429 C C . SER A 1 315 ? 14.816 3.093 4.043 1.00 89.81 315 SER A C 1
ATOM 2431 O O . SER A 1 315 ? 15.101 2.400 3.060 1.00 89.81 315 SER A O 1
ATOM 2433 N N . PHE A 1 316 ? 15.527 4.174 4.338 1.00 89.81 316 PHE A N 1
ATOM 2434 C CA . PHE A 1 316 ? 16.757 4.494 3.641 1.00 89.81 316 PHE A CA 1
ATOM 2435 C C . PHE A 1 316 ? 17.824 3.427 3.889 1.00 89.81 316 PHE A C 1
ATOM 2437 O O . PHE A 1 316 ? 18.558 3.082 2.963 1.00 89.81 316 PHE A O 1
ATOM 2444 N N . LYS A 1 317 ? 17.858 2.842 5.092 1.00 90.50 317 LYS A N 1
ATOM 2445 C CA . LYS A 1 317 ? 18.682 1.677 5.422 1.00 90.50 317 LYS A CA 1
ATOM 2446 C C . LYS A 1 317 ? 18.490 0.543 4.416 1.00 90.50 317 LYS A C 1
ATOM 2448 O O . LYS A 1 317 ? 19.486 0.038 3.903 1.00 90.50 317 LYS A O 1
ATOM 2453 N N . ARG A 1 318 ? 17.248 0.189 4.060 1.00 91.12 318 ARG A N 1
ATOM 2454 C CA . ARG A 1 318 ? 16.969 -0.809 3.015 1.00 91.12 318 ARG A CA 1
ATO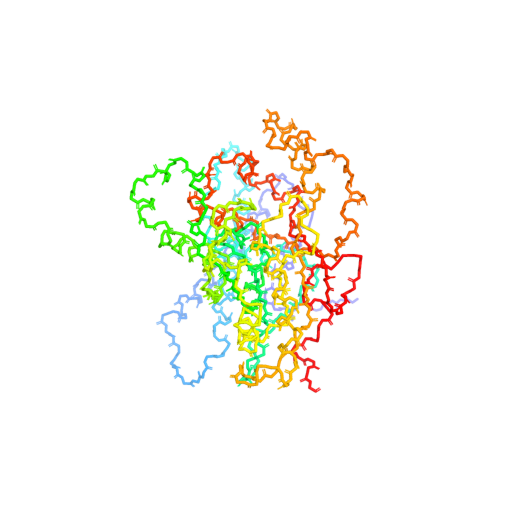M 2455 C C . ARG A 1 318 ? 17.641 -0.451 1.689 1.00 91.12 318 ARG A C 1
ATOM 2457 O O . ARG A 1 318 ? 18.285 -1.307 1.089 1.00 91.12 318 ARG A O 1
ATOM 2464 N N . ILE A 1 319 ? 17.516 0.801 1.242 1.00 91.12 319 ILE A N 1
ATOM 2465 C CA . ILE A 1 319 ? 18.123 1.272 -0.016 1.00 91.12 319 ILE A CA 1
ATOM 2466 C C . ILE A 1 319 ? 19.651 1.158 0.023 1.00 91.12 319 ILE A C 1
ATOM 2468 O O . ILE A 1 319 ? 20.250 0.654 -0.926 1.00 91.12 319 ILE A O 1
ATOM 2472 N N . VAL A 1 320 ? 20.279 1.590 1.121 1.00 92.19 320 VAL A N 1
ATOM 2473 C CA . VAL A 1 320 ? 21.735 1.502 1.317 1.00 92.19 320 VAL A CA 1
ATOM 2474 C C . VAL A 1 320 ? 22.200 0.051 1.273 1.00 92.19 320 VAL A C 1
ATOM 2476 O O . VAL A 1 320 ? 23.081 -0.276 0.483 1.00 92.19 320 VAL A O 1
ATOM 2479 N N . LEU A 1 321 ? 21.566 -0.833 2.043 1.00 92.81 321 LEU A N 1
ATOM 2480 C CA . LEU A 1 321 ? 21.965 -2.237 2.117 1.00 92.81 321 LEU A CA 1
ATOM 2481 C C . LEU A 1 321 ? 21.778 -2.964 0.774 1.00 92.81 321 LEU A C 1
ATOM 2483 O O . LEU A 1 321 ? 22.623 -3.768 0.378 1.00 92.81 321 LEU A O 1
ATOM 2487 N N . MET A 1 322 ? 20.706 -2.658 0.032 1.00 93.69 322 MET A N 1
ATOM 2488 C CA . MET A 1 322 ? 20.528 -3.178 -1.327 1.00 93.69 322 MET A CA 1
ATOM 2489 C C . MET A 1 322 ? 21.631 -2.670 -2.263 1.00 93.69 322 MET A C 1
ATOM 2491 O O . MET A 1 322 ? 22.238 -3.466 -2.978 1.00 93.69 322 MET A O 1
ATOM 2495 N N . HIS A 1 323 ? 21.915 -1.365 -2.254 1.00 94.56 323 HIS A N 1
ATOM 2496 C CA . HIS A 1 323 ? 22.965 -0.764 -3.078 1.00 94.56 323 HIS A CA 1
ATOM 2497 C C . HIS A 1 323 ? 24.343 -1.368 -2.802 1.00 94.56 323 HIS A C 1
ATOM 2499 O O . HIS A 1 323 ? 25.011 -1.811 -3.736 1.00 94.56 323 HIS A O 1
ATOM 2505 N N . GLU A 1 324 ? 24.739 -1.456 -1.533 1.00 94.38 324 GLU A N 1
ATOM 2506 C CA . GLU A 1 324 ? 26.003 -2.066 -1.118 1.00 94.38 324 GLU A CA 1
ATOM 2507 C C . GLU A 1 324 ? 26.103 -3.516 -1.587 1.00 94.38 324 GLU A C 1
ATOM 2509 O O . GLU A 1 324 ? 27.155 -3.931 -2.074 1.00 94.38 324 GLU A O 1
ATOM 2514 N N . LYS A 1 325 ? 25.000 -4.273 -1.536 1.00 95.25 325 LYS A N 1
ATOM 2515 C CA . LYS A 1 325 ? 25.001 -5.650 -2.022 1.00 95.25 325 LYS A CA 1
ATOM 2516 C C . LYS A 1 325 ? 25.172 -5.759 -3.534 1.00 95.25 325 LYS A C 1
ATOM 2518 O O . LYS A 1 325 ? 25.900 -6.643 -3.984 1.00 95.25 325 LYS A O 1
ATOM 2523 N N . PHE A 1 326 ? 24.542 -4.883 -4.321 1.00 95.62 326 PHE A N 1
ATOM 2524 C CA . PHE A 1 326 ? 24.791 -4.840 -5.767 1.00 95.62 326 PHE A CA 1
ATOM 2525 C C . PHE A 1 326 ? 26.290 -4.677 -6.042 1.00 95.62 326 PHE A C 1
ATOM 2527 O O . PHE A 1 326 ? 26.866 -5.464 -6.793 1.00 95.62 326 PHE A O 1
ATOM 2534 N N . LEU A 1 327 ? 26.937 -3.728 -5.359 1.00 95.19 327 LEU A N 1
ATOM 2535 C CA . LEU A 1 327 ? 28.369 -3.476 -5.513 1.00 95.19 327 LEU A CA 1
ATOM 2536 C C . LEU A 1 327 ? 29.235 -4.652 -5.039 1.00 95.19 327 LEU A C 1
ATOM 2538 O O . LEU A 1 327 ? 30.184 -5.022 -5.728 1.00 95.19 327 LEU A O 1
ATOM 2542 N N . GLU A 1 328 ? 28.904 -5.267 -3.900 1.00 95.31 328 GLU A N 1
ATOM 2543 C CA . GLU A 1 328 ? 29.612 -6.440 -3.365 1.00 95.31 328 GLU A CA 1
ATOM 2544 C C . GLU A 1 328 ? 29.609 -7.610 -4.360 1.00 95.31 328 GLU A C 1
ATOM 2546 O O . GLU A 1 328 ? 30.616 -8.299 -4.522 1.00 95.31 328 GLU A O 1
ATOM 2551 N N . LEU A 1 329 ? 28.490 -7.814 -5.059 1.00 94.12 329 LEU A N 1
ATOM 2552 C CA . LEU A 1 329 ? 28.331 -8.869 -6.062 1.00 94.12 329 LEU A CA 1
ATOM 2553 C C . LEU A 1 329 ? 28.901 -8.495 -7.441 1.00 94.12 329 LEU A C 1
ATOM 2555 O O . LEU A 1 329 ? 28.827 -9.303 -8.367 1.00 94.12 329 LEU A O 1
ATOM 2559 N N . GLY A 1 330 ? 29.471 -7.296 -7.597 1.00 95.00 330 GLY A N 1
ATOM 2560 C CA . GLY A 1 330 ? 29.978 -6.799 -8.878 1.00 95.00 330 GLY A CA 1
ATOM 2561 C C . GLY A 1 330 ? 28.878 -6.515 -9.906 1.00 95.00 330 GLY A C 1
ATOM 2562 O O . GLY A 1 330 ? 29.142 -6.545 -11.107 1.00 95.00 330 GLY A O 1
ATOM 2563 N N . LEU A 1 331 ? 27.650 -6.274 -9.443 1.00 94.19 331 LEU A N 1
ATOM 2564 C CA . LEU A 1 331 ? 26.491 -5.940 -10.262 1.00 94.19 331 LEU A CA 1
ATOM 2565 C C . LEU A 1 331 ? 26.321 -4.417 -10.359 1.00 94.19 331 LEU A C 1
ATOM 2567 O O . LEU A 1 331 ? 26.707 -3.666 -9.461 1.00 94.19 331 LEU A O 1
ATOM 2571 N N . GLU A 1 332 ? 25.700 -3.955 -11.442 1.00 94.25 332 GLU A N 1
ATOM 2572 C CA . GLU A 1 332 ? 25.293 -2.555 -11.560 1.00 94.25 332 GLU A CA 1
ATOM 2573 C C . GLU A 1 332 ? 24.122 -2.271 -10.613 1.00 94.25 332 GLU A C 1
ATOM 2575 O O . GLU A 1 332 ? 23.111 -2.974 -10.626 1.00 94.25 332 GLU A O 1
ATOM 2580 N N . SER A 1 333 ? 24.265 -1.248 -9.767 1.00 95.44 333 SER A N 1
ATOM 2581 C CA . SER A 1 333 ? 23.212 -0.871 -8.830 1.00 95.44 333 SER A CA 1
ATOM 2582 C C . SER A 1 333 ? 22.155 0.006 -9.509 1.00 95.44 333 SER A C 1
ATOM 2584 O O . SER A 1 333 ? 22.518 0.997 -10.142 1.00 95.44 333 SER A O 1
ATOM 2586 N N . PRO A 1 334 ? 20.852 -0.267 -9.310 1.00 94.19 334 PRO A N 1
ATOM 2587 C CA . PRO A 1 334 ? 19.772 0.567 -9.838 1.00 94.19 334 PRO A CA 1
ATOM 2588 C C . PRO A 1 334 ? 19.612 1.901 -9.083 1.00 94.19 334 PRO A C 1
ATOM 2590 O O . PRO A 1 334 ? 18.832 2.756 -9.496 1.00 94.19 334 PRO A O 1
ATOM 2593 N N . PHE A 1 335 ? 20.326 2.096 -7.969 1.00 92.75 335 PHE A N 1
ATOM 2594 C CA . PHE A 1 335 ? 20.263 3.313 -7.162 1.00 92.75 335 PHE A CA 1
ATOM 2595 C C . PHE A 1 335 ? 21.385 4.274 -7.565 1.00 92.75 335 PHE A C 1
ATOM 2597 O O . PHE A 1 335 ? 22.559 4.038 -7.274 1.00 92.75 335 PHE A O 1
ATOM 2604 N N . SER A 1 336 ? 21.022 5.368 -8.237 1.00 89.31 336 SER A N 1
ATOM 2605 C CA . SER A 1 336 ? 21.962 6.426 -8.624 1.00 89.31 336 SER A CA 1
ATOM 2606 C C . SER A 1 336 ? 22.446 7.245 -7.418 1.00 89.31 336 SER A C 1
ATOM 2608 O O . SER A 1 336 ? 21.860 7.204 -6.338 1.00 89.31 336 SER A O 1
ATOM 2610 N N . ALA A 1 337 ? 23.491 8.057 -7.608 1.00 87.31 337 ALA A N 1
ATOM 2611 C CA . ALA A 1 337 ? 24.027 8.932 -6.559 1.00 87.31 337 ALA A CA 1
ATOM 2612 C C . ALA A 1 337 ? 22.970 9.877 -5.942 1.00 87.31 337 ALA A C 1
ATOM 2614 O O . ALA A 1 337 ? 23.040 10.187 -4.752 1.00 87.31 337 ALA A O 1
ATOM 2615 N N . ASP A 1 338 ? 21.960 10.284 -6.716 1.00 86.38 338 ASP A N 1
ATOM 2616 C CA . ASP A 1 338 ? 20.878 11.159 -6.248 1.00 86.38 338 ASP A CA 1
ATOM 2617 C C . ASP A 1 338 ? 19.999 10.506 -5.168 1.00 86.38 338 ASP A C 1
ATOM 2619 O O . ASP A 1 338 ? 19.427 11.202 -4.325 1.00 86.38 338 ASP A O 1
ATOM 2623 N N . TRP A 1 339 ? 19.938 9.170 -5.118 1.00 85.81 339 TRP A N 1
ATOM 2624 C CA . TRP A 1 339 ? 19.228 8.447 -4.056 1.00 85.81 339 TRP A CA 1
ATOM 2625 C C . TRP A 1 339 ? 19.844 8.665 -2.672 1.00 85.81 339 TRP A C 1
ATOM 2627 O O . TRP A 1 339 ? 19.120 8.607 -1.672 1.00 85.81 339 TRP A O 1
ATOM 2637 N N . PHE A 1 340 ? 21.152 8.939 -2.628 1.00 87.50 340 PHE A N 1
ATOM 2638 C CA . PHE A 1 340 ? 21.957 9.079 -1.411 1.00 87.50 340 PHE A CA 1
ATOM 2639 C C . PHE A 1 340 ? 22.272 10.533 -1.059 1.00 87.50 340 PHE A C 1
ATOM 2641 O O . PHE A 1 340 ? 22.771 10.815 0.031 1.00 87.50 340 PHE A O 1
ATOM 2648 N N . LYS A 1 341 ? 21.985 11.467 -1.969 1.00 83.06 341 LYS A N 1
ATOM 2649 C CA . LYS A 1 341 ? 22.247 12.886 -1.762 1.00 83.06 341 LYS A CA 1
ATOM 2650 C C . LYS A 1 341 ? 21.455 13.408 -0.558 1.00 83.06 341 LYS A C 1
ATOM 2652 O O . LYS A 1 341 ? 20.243 13.209 -0.476 1.00 83.06 341 LYS A O 1
ATOM 2657 N N . ASP A 1 342 ? 22.166 14.077 0.350 1.00 78.50 342 ASP A N 1
ATOM 2658 C CA . ASP A 1 342 ? 21.636 14.723 1.558 1.00 78.50 342 ASP A CA 1
ATOM 2659 C C . ASP A 1 342 ? 20.877 13.778 2.517 1.00 78.50 342 ASP A C 1
ATOM 2661 O O . ASP A 1 342 ? 19.977 14.210 3.233 1.00 78.50 342 ASP A O 1
ATOM 2665 N N . ARG A 1 343 ? 21.231 12.481 2.551 1.00 74.88 343 ARG A N 1
ATOM 2666 C CA . ARG A 1 343 ? 20.621 11.487 3.452 1.00 74.88 343 ARG A CA 1
ATOM 2667 C C . ARG A 1 343 ? 21.659 10.710 4.249 1.00 74.88 343 ARG A C 1
ATOM 2669 O O . ARG A 1 343 ? 22.697 10.311 3.722 1.00 74.88 343 ARG A O 1
ATOM 2676 N N . LYS A 1 344 ? 21.311 10.382 5.491 1.00 68.56 344 LYS A N 1
ATOM 2677 C CA . LYS A 1 344 ? 21.969 9.345 6.298 1.00 68.56 344 LYS A CA 1
ATOM 2678 C C . LYS A 1 344 ? 20.909 8.459 6.953 1.00 68.56 344 LYS A C 1
ATOM 2680 O O . LYS A 1 344 ? 19.865 9.007 7.310 1.00 68.56 344 LYS A O 1
ATOM 2685 N N . PRO A 1 345 ? 21.139 7.142 7.126 1.00 63.44 345 PRO A N 1
ATOM 2686 C CA . PRO A 1 345 ? 20.145 6.237 7.716 1.00 63.44 345 PRO A CA 1
ATOM 2687 C C . PRO A 1 345 ? 19.595 6.745 9.052 1.00 63.44 345 PRO A C 1
ATOM 2689 O O . PRO A 1 345 ? 18.396 6.978 9.155 1.00 63.44 345 PRO A O 1
ATOM 2692 N N . ASP A 1 346 ? 20.470 7.072 10.005 1.00 64.94 346 ASP A N 1
ATOM 2693 C CA . ASP A 1 346 ? 20.080 7.533 11.349 1.00 64.94 346 ASP A CA 1
ATOM 2694 C C . ASP A 1 346 ? 19.294 8.860 11.349 1.00 64.94 346 ASP A C 1
ATOM 2696 O O . ASP A 1 346 ? 18.537 9.143 12.272 1.00 64.94 346 ASP A O 1
ATOM 2700 N N . GLU A 1 347 ? 19.458 9.682 10.308 1.00 66.50 347 GLU A N 1
ATOM 2701 C CA . GLU A 1 347 ? 18.748 10.957 10.140 1.00 66.50 347 GLU A CA 1
ATOM 2702 C C . GLU A 1 347 ? 17.446 10.789 9.342 1.00 66.50 347 GLU A C 1
ATOM 2704 O O . GLU A 1 347 ? 16.544 11.608 9.467 1.00 66.50 347 GLU A O 1
ATOM 2709 N N . THR A 1 348 ? 17.322 9.740 8.526 1.00 71.50 348 THR A N 1
ATOM 2710 C CA . THR A 1 348 ? 16.186 9.553 7.603 1.00 71.50 348 THR A CA 1
ATOM 2711 C C . THR A 1 348 ? 15.154 8.572 8.148 1.00 71.50 348 THR A C 1
ATOM 2713 O O . THR A 1 348 ? 13.964 8.762 7.934 1.00 71.50 348 THR A O 1
ATOM 2716 N N . ASP A 1 349 ? 15.602 7.555 8.880 1.00 82.62 349 ASP A N 1
ATOM 2717 C CA . ASP A 1 349 ? 14.759 6.446 9.333 1.00 82.62 349 ASP A CA 1
ATOM 2718 C C . ASP A 1 349 ? 14.262 6.627 10.777 1.00 82.62 349 ASP A C 1
ATOM 2720 O O . ASP A 1 349 ? 13.597 5.751 11.318 1.00 82.62 349 ASP A O 1
ATOM 2724 N N . HIS A 1 350 ? 14.550 7.770 11.411 1.00 79.81 350 HIS A N 1
ATOM 2725 C CA . HIS A 1 350 ? 14.176 8.067 12.802 1.00 79.81 350 HIS A CA 1
ATOM 2726 C C . HIS A 1 350 ? 12.659 8.103 13.056 1.00 79.81 350 HIS A C 1
ATOM 2728 O O . HIS A 1 350 ? 12.233 8.039 14.207 1.00 79.81 350 HIS A O 1
ATOM 2734 N N . GLU A 1 351 ? 11.852 8.232 12.000 1.00 86.31 351 GLU A N 1
ATOM 2735 C CA . GLU A 1 351 ? 10.389 8.207 12.088 1.00 86.31 351 GLU A CA 1
ATOM 2736 C C . GLU A 1 351 ? 9.820 6.784 12.051 1.00 86.31 351 GLU A C 1
ATOM 2738 O O . GLU A 1 351 ? 8.644 6.605 12.355 1.00 86.31 351 GLU A O 1
ATOM 2743 N N . LEU A 1 352 ? 10.624 5.768 11.708 1.00 92.56 352 LEU A N 1
ATOM 2744 C CA . LEU A 1 352 ? 10.174 4.378 11.711 1.00 92.56 352 LEU A CA 1
ATOM 2745 C C . LEU A 1 352 ? 9.799 3.953 13.128 1.00 92.56 352 LEU A C 1
ATOM 2747 O O . LEU A 1 352 ? 10.569 4.129 14.072 1.00 92.56 352 LEU A O 1
ATOM 2751 N N . THR A 1 353 ? 8.621 3.356 13.269 1.00 94.94 353 THR A N 1
ATOM 2752 C CA . THR A 1 353 ? 8.143 2.861 14.567 1.00 94.94 353 THR A CA 1
ATOM 2753 C C . THR A 1 353 ? 7.914 1.367 14.567 1.00 94.94 353 THR A C 1
ATOM 2755 O O . THR A 1 353 ? 7.703 0.808 15.639 1.00 94.94 353 THR A O 1
ATOM 2758 N N . THR A 1 354 ? 7.893 0.733 13.394 1.00 96.00 354 THR A N 1
ATOM 2759 C CA . THR A 1 354 ? 7.359 -0.618 13.249 1.00 96.00 354 THR A CA 1
ATOM 2760 C C . THR A 1 354 ? 8.038 -1.328 12.084 1.00 96.00 354 THR A C 1
ATOM 2762 O O . THR A 1 354 ? 8.181 -0.755 11.002 1.00 96.00 354 THR A O 1
ATOM 2765 N N . GLN A 1 355 ? 8.452 -2.573 12.298 1.00 95.88 355 GLN A N 1
ATOM 2766 C CA . GLN A 1 355 ? 9.051 -3.430 11.279 1.00 95.88 355 GLN A CA 1
ATOM 2767 C C . GLN A 1 355 ? 8.433 -4.818 11.351 1.00 95.88 355 GLN A C 1
ATOM 2769 O O . GLN A 1 355 ? 8.554 -5.508 12.358 1.00 95.88 355 GLN A O 1
ATOM 2774 N N . ILE A 1 356 ? 7.803 -5.253 10.265 1.00 95.94 356 ILE A N 1
ATOM 2775 C CA . ILE A 1 356 ? 7.201 -6.582 10.203 1.00 95.94 356 ILE A CA 1
ATOM 2776 C C . ILE A 1 356 ? 8.191 -7.540 9.558 1.00 95.94 356 ILE A C 1
ATOM 2778 O O . ILE A 1 356 ? 8.500 -7.403 8.376 1.00 95.94 356 ILE A O 1
ATOM 2782 N N . ASP A 1 357 ? 8.671 -8.516 10.334 1.00 93.56 357 ASP A N 1
ATOM 2783 C CA . ASP A 1 357 ? 9.494 -9.614 9.819 1.00 93.56 357 ASP A CA 1
ATOM 2784 C C . ASP A 1 357 ? 8.683 -10.451 8.823 1.00 93.56 357 ASP A C 1
ATOM 2786 O O . ASP A 1 357 ? 7.589 -10.942 9.146 1.00 93.56 357 ASP A O 1
ATOM 2790 N N . LEU A 1 358 ? 9.236 -10.581 7.618 1.00 92.25 358 LEU A N 1
ATOM 2791 C CA . LEU A 1 358 ? 8.655 -11.268 6.475 1.00 92.25 358 LEU A CA 1
ATOM 2792 C C . LEU A 1 358 ? 9.135 -12.713 6.334 1.00 92.25 358 LEU A C 1
ATOM 2794 O O . LEU A 1 358 ? 8.879 -13.304 5.289 1.00 92.25 358 LEU A O 1
ATOM 2798 N N . ALA A 1 359 ? 9.821 -13.287 7.325 1.00 87.44 359 ALA A N 1
ATOM 2799 C CA . ALA A 1 359 ? 10.290 -14.670 7.288 1.00 87.44 359 ALA A CA 1
ATOM 2800 C C . ALA A 1 359 ? 9.199 -15.640 6.786 1.00 87.44 359 ALA A C 1
ATOM 2802 O O . ALA A 1 359 ? 8.162 -15.835 7.425 1.00 87.44 359 ALA A O 1
ATOM 2803 N N . GLY A 1 360 ? 9.445 -16.250 5.623 1.00 86.81 360 GLY A N 1
ATOM 2804 C CA . GLY A 1 360 ? 8.534 -17.170 4.941 1.00 86.81 360 GLY A CA 1
ATOM 2805 C C . GLY A 1 360 ? 7.419 -16.543 4.087 1.00 86.81 360 GLY A C 1
ATOM 2806 O O . GLY A 1 360 ? 6.613 -17.273 3.510 1.00 86.81 360 GLY A O 1
ATOM 2807 N N . PHE A 1 361 ? 7.391 -15.217 3.964 1.00 90.12 361 PHE A N 1
ATOM 2808 C CA . PHE A 1 361 ? 6.493 -14.429 3.110 1.00 90.12 361 PHE A CA 1
ATOM 2809 C C . PHE A 1 361 ? 7.260 -13.521 2.128 1.00 90.12 361 PHE A C 1
ATOM 2811 O O . PHE A 1 361 ? 6.668 -12.688 1.443 1.00 90.12 361 PHE A O 1
ATOM 2818 N N . GLU A 1 362 ? 8.581 -13.669 2.017 1.00 84.69 362 GLU A N 1
ATOM 2819 C CA . GLU A 1 362 ? 9.457 -12.741 1.290 1.00 84.69 362 GLU A CA 1
ATOM 2820 C C . GLU A 1 362 ? 9.229 -12.774 -0.229 1.00 84.69 362 GLU A C 1
ATOM 2822 O O . GLU A 1 362 ? 9.405 -11.767 -0.923 1.00 84.69 362 GLU A O 1
ATOM 2827 N N . GLU A 1 363 ? 8.839 -13.937 -0.756 1.00 89.31 363 GLU A N 1
ATOM 2828 C CA . GLU A 1 363 ? 8.586 -14.142 -2.187 1.00 89.31 363 GLU A CA 1
ATOM 2829 C C . GLU A 1 363 ? 7.250 -13.546 -2.640 1.00 89.31 363 GLU A C 1
ATOM 2831 O O . GLU A 1 363 ? 7.125 -13.178 -3.807 1.00 89.31 363 GLU A O 1
ATOM 2836 N N . VAL A 1 364 ? 6.295 -13.347 -1.721 1.00 94.69 364 VAL A N 1
ATOM 2837 C CA . VAL A 1 364 ? 4.955 -12.818 -2.033 1.00 94.69 364 VAL A CA 1
ATOM 2838 C C . VAL A 1 364 ? 5.053 -11.490 -2.770 1.00 94.69 364 VAL A C 1
ATOM 2840 O O . VAL A 1 364 ? 4.399 -11.303 -3.793 1.00 94.69 364 VAL A O 1
ATOM 2843 N N . ARG A 1 365 ? 5.917 -10.586 -2.293 1.00 94.19 365 ARG A N 1
ATOM 2844 C CA . ARG A 1 365 ? 6.160 -9.298 -2.949 1.00 94.19 365 ARG A CA 1
ATOM 2845 C C . ARG A 1 365 ? 6.602 -9.489 -4.397 1.00 94.19 365 ARG A C 1
ATOM 2847 O O . ARG A 1 365 ? 6.121 -8.800 -5.284 1.00 94.19 365 ARG A O 1
ATOM 2854 N N . GLN A 1 366 ? 7.535 -10.407 -4.644 1.00 93.44 366 GLN A N 1
ATOM 2855 C CA . GLN A 1 366 ? 8.070 -10.613 -5.988 1.00 93.44 366 GLN A CA 1
ATOM 2856 C C . GLN A 1 366 ? 7.017 -11.196 -6.927 1.00 93.44 366 GLN A C 1
ATOM 2858 O O . GLN A 1 366 ? 6.907 -10.756 -8.067 1.00 93.44 366 GLN A O 1
ATOM 2863 N N . ASP A 1 367 ? 6.244 -12.166 -6.449 1.00 95.94 367 ASP A N 1
ATOM 2864 C CA . ASP A 1 367 ? 5.213 -12.821 -7.247 1.00 95.94 367 ASP A CA 1
ATOM 2865 C C . ASP A 1 367 ? 4.038 -11.879 -7.532 1.00 95.94 367 ASP A C 1
ATOM 2867 O O . ASP A 1 367 ? 3.543 -11.847 -8.657 1.00 95.94 367 ASP A O 1
ATOM 2871 N N . ALA A 1 368 ? 3.654 -11.047 -6.560 1.00 97.94 368 ALA A N 1
ATOM 2872 C CA . ALA A 1 368 ? 2.646 -10.010 -6.747 1.00 97.94 368 ALA A CA 1
ATOM 2873 C C . ALA A 1 368 ? 3.117 -8.932 -7.733 1.00 97.94 368 ALA A C 1
ATOM 2875 O O . ALA A 1 368 ? 2.375 -8.559 -8.634 1.00 97.94 368 ALA A O 1
ATOM 2876 N N . LEU A 1 369 ? 4.374 -8.486 -7.633 1.00 97.69 369 LEU A N 1
ATOM 2877 C CA . LEU A 1 369 ? 4.950 -7.545 -8.596 1.00 97.69 369 LEU A CA 1
ATOM 2878 C C . LEU A 1 369 ? 4.969 -8.134 -10.014 1.00 97.69 369 LEU A C 1
ATOM 2880 O O . LEU A 1 369 ? 4.617 -7.447 -10.962 1.00 97.69 369 LEU A O 1
ATOM 2884 N N . ARG A 1 370 ? 5.314 -9.418 -10.177 1.00 97.25 370 ARG A N 1
ATOM 2885 C CA . ARG A 1 370 ? 5.281 -10.089 -11.492 1.00 97.25 370 ARG A CA 1
ATOM 2886 C C . ARG A 1 370 ? 3.875 -10.212 -12.079 1.00 97.25 370 ARG A C 1
ATOM 2888 O O . ARG A 1 370 ? 3.759 -10.349 -13.294 1.00 97.25 370 ARG A O 1
ATOM 2895 N N . ALA A 1 371 ? 2.833 -10.197 -11.249 1.00 98.12 371 ALA A N 1
ATOM 2896 C CA . ALA A 1 371 ? 1.454 -10.205 -11.726 1.00 98.12 371 ALA A CA 1
ATOM 2897 C C . ALA A 1 371 ? 1.072 -8.884 -12.416 1.00 98.12 371 ALA A C 1
ATOM 2899 O O . ALA A 1 371 ? 0.253 -8.907 -13.329 1.00 98.12 371 ALA A O 1
ATOM 2900 N N . HIS A 1 372 ? 1.719 -7.770 -12.057 1.00 98.38 372 HIS A N 1
ATOM 2901 C CA . HIS A 1 372 ? 1.596 -6.467 -12.724 1.00 98.38 372 HIS A CA 1
ATOM 2902 C C . HIS A 1 372 ? 2.502 -6.364 -13.946 1.00 98.38 372 HIS A C 1
ATOM 2904 O O . HIS A 1 372 ? 3.385 -5.512 -14.025 1.00 98.38 372 HIS A O 1
ATOM 2910 N N . ALA A 1 373 ? 2.306 -7.267 -14.903 1.00 97.81 373 ALA A N 1
ATOM 2911 C CA . ALA A 1 373 ? 3.162 -7.412 -16.072 1.00 97.81 373 ALA A CA 1
ATOM 2912 C C . ALA A 1 373 ? 3.296 -6.125 -16.902 1.00 97.81 373 ALA A C 1
ATOM 2914 O O . ALA A 1 373 ? 4.363 -5.922 -17.474 1.00 97.81 373 ALA A O 1
ATOM 2915 N N . THR A 1 374 ? 2.281 -5.256 -16.978 1.00 97.94 374 THR A N 1
ATOM 2916 C CA . THR A 1 374 ? 2.372 -3.964 -17.687 1.00 97.94 374 THR A CA 1
ATOM 2917 C C . THR A 1 374 ? 3.275 -2.950 -16.983 1.00 97.94 374 THR A C 1
ATOM 2919 O O . THR A 1 374 ? 3.947 -2.173 -17.662 1.00 97.94 374 THR A O 1
ATOM 2922 N N . GLN A 1 375 ? 3.326 -2.974 -15.649 1.00 97.62 375 GLN A N 1
ATOM 2923 C CA . GLN A 1 375 ? 4.062 -2.004 -14.826 1.00 97.62 375 GLN A CA 1
ATOM 2924 C C . GLN A 1 375 ? 5.440 -2.514 -14.396 1.00 97.62 375 GLN A C 1
ATOM 2926 O O . GLN A 1 375 ? 6.362 -1.734 -14.156 1.00 97.62 375 GLN A O 1
ATOM 2931 N N . ILE A 1 376 ? 5.612 -3.830 -14.314 1.00 97.56 376 ILE A N 1
ATOM 2932 C CA . ILE A 1 376 ? 6.804 -4.454 -13.759 1.00 97.56 376 ILE A CA 1
ATOM 2933 C C . ILE A 1 376 ? 7.448 -5.358 -14.812 1.00 97.56 376 ILE A C 1
ATOM 2935 O O . ILE A 1 376 ? 6.989 -6.466 -15.088 1.00 97.56 376 ILE A O 1
ATOM 2939 N N . ASP A 1 377 ? 8.578 -4.909 -15.365 1.00 96.38 377 ASP A N 1
ATOM 2940 C CA . ASP A 1 377 ? 9.431 -5.764 -16.195 1.00 96.38 377 ASP A CA 1
ATOM 2941 C C . ASP A 1 377 ? 10.060 -6.873 -15.320 1.00 96.38 377 ASP A C 1
ATOM 2943 O O . ASP A 1 377 ? 10.747 -6.556 -14.337 1.00 96.38 377 ASP A O 1
ATOM 2947 N N . PRO A 1 378 ? 9.891 -8.170 -15.653 1.00 94.69 378 PRO A N 1
ATOM 2948 C CA . PRO A 1 378 ? 10.534 -9.273 -14.932 1.00 94.69 378 PRO A CA 1
ATOM 2949 C C . PRO A 1 378 ? 12.072 -9.217 -14.951 1.00 94.69 378 PRO A C 1
ATOM 2951 O O . PRO A 1 378 ? 12.711 -9.891 -14.145 1.00 94.69 378 PRO A O 1
ATOM 2954 N N . ASN A 1 379 ? 12.669 -8.412 -15.832 1.00 94.06 379 ASN A N 1
ATOM 2955 C CA . ASN A 1 379 ? 14.107 -8.158 -15.905 1.00 94.06 379 ASN A CA 1
ATOM 2956 C C . ASN A 1 379 ? 14.538 -6.879 -15.171 1.00 94.06 379 ASN A C 1
ATOM 2958 O O . ASN A 1 379 ? 15.713 -6.521 -15.233 1.00 94.06 379 ASN A O 1
ATOM 2962 N N . SER A 1 380 ? 13.623 -6.176 -14.491 1.00 94.56 380 SER A N 1
ATOM 2963 C CA . SER A 1 380 ? 13.932 -4.937 -13.774 1.00 94.56 380 SER A CA 1
ATOM 2964 C C . SER A 1 380 ? 15.042 -5.154 -12.736 1.00 94.56 380 SER A C 1
ATOM 2966 O O . SER A 1 380 ? 14.827 -5.881 -11.757 1.00 94.56 380 SER A O 1
ATOM 2968 N N . PRO A 1 381 ? 16.207 -4.487 -12.867 1.00 93.00 381 PRO A N 1
ATOM 2969 C CA . PRO A 1 381 ? 17.264 -4.577 -11.864 1.00 93.00 381 PRO A CA 1
ATOM 2970 C C . PRO A 1 381 ? 16.815 -4.024 -10.509 1.00 93.00 381 PRO A C 1
ATOM 2972 O O . PRO A 1 381 ? 17.235 -4.524 -9.471 1.00 93.00 381 PRO A O 1
ATOM 2975 N N . PHE A 1 382 ? 15.921 -3.030 -10.507 1.00 92.56 382 PHE A N 1
ATOM 2976 C CA . PHE A 1 382 ? 15.374 -2.440 -9.286 1.00 92.56 382 PHE A CA 1
ATOM 2977 C C . PHE A 1 382 ? 14.560 -3.448 -8.464 1.00 92.56 382 PHE A C 1
ATOM 2979 O O . PHE A 1 382 ? 14.734 -3.530 -7.248 1.00 92.56 382 PHE A O 1
ATOM 2986 N N . TRP A 1 383 ? 13.706 -4.239 -9.120 1.00 93.00 383 TRP A N 1
ATOM 2987 C CA . TRP A 1 383 ? 12.822 -5.190 -8.439 1.00 93.00 383 TRP A CA 1
ATOM 2988 C C . TRP A 1 383 ? 13.450 -6.574 -8.241 1.00 93.00 383 TRP A C 1
ATOM 2990 O O . TRP A 1 383 ? 13.245 -7.191 -7.194 1.00 93.00 383 TRP A O 1
ATOM 3000 N N . PHE A 1 384 ? 14.219 -7.056 -9.221 1.00 93.88 384 PHE A N 1
ATOM 3001 C CA . PHE A 1 384 ? 14.671 -8.452 -9.303 1.00 93.88 384 PHE A CA 1
ATOM 3002 C C . PHE A 1 384 ? 16.182 -8.609 -9.535 1.00 93.88 384 PHE A C 1
ATOM 3004 O O . PHE A 1 384 ? 16.650 -9.720 -9.775 1.00 93.88 384 PHE A O 1
ATOM 3011 N N . GLY A 1 385 ? 16.962 -7.524 -9.470 1.00 91.94 385 GLY A N 1
ATOM 3012 C CA . GLY A 1 385 ? 18.397 -7.560 -9.774 1.00 91.94 385 GLY A CA 1
ATOM 3013 C C . GLY A 1 385 ? 19.265 -8.263 -8.724 1.00 91.94 385 GLY A C 1
ATOM 3014 O O . GLY A 1 385 ? 20.354 -8.727 -9.054 1.00 91.94 385 GLY A O 1
ATOM 3015 N N . LEU A 1 386 ? 18.798 -8.375 -7.475 1.00 91.56 386 LEU A N 1
ATOM 3016 C CA . LEU A 1 386 ? 19.461 -9.175 -6.440 1.00 91.56 386 LEU A CA 1
ATOM 3017 C C . LEU A 1 386 ? 18.813 -10.565 -6.335 1.00 91.56 386 LEU A C 1
ATOM 3019 O O . LEU A 1 386 ? 17.583 -10.655 -6.354 1.00 91.56 386 LEU A O 1
ATOM 3023 N N . PRO A 1 387 ? 19.604 -11.642 -6.149 1.00 87.38 387 PRO A N 1
ATOM 3024 C CA . PRO A 1 387 ? 19.058 -12.984 -5.962 1.00 87.38 387 PRO A CA 1
ATOM 3025 C C . PRO A 1 387 ? 18.064 -13.061 -4.784 1.00 87.38 387 PRO A C 1
ATOM 3027 O O . PRO A 1 387 ? 18.292 -12.413 -3.754 1.00 87.38 387 PRO A O 1
ATOM 3030 N N . PRO A 1 388 ? 16.983 -13.861 -4.863 1.00 82.81 388 PRO A N 1
ATOM 3031 C CA . PRO A 1 388 ? 15.981 -13.946 -3.797 1.00 82.81 388 PRO A CA 1
ATOM 3032 C C . PRO A 1 388 ? 16.553 -14.335 -2.426 1.00 82.81 388 PRO A C 1
ATOM 3034 O O . PRO A 1 388 ? 16.156 -13.782 -1.405 1.00 82.81 388 PRO A O 1
ATOM 3037 N N . GLU A 1 389 ? 17.510 -15.262 -2.371 1.00 83.50 389 GLU A N 1
ATOM 3038 C CA . GLU A 1 389 ? 18.222 -15.647 -1.145 1.00 83.50 389 GLU A CA 1
ATOM 3039 C C . GLU A 1 389 ? 19.054 -14.513 -0.543 1.00 83.50 389 GLU A C 1
ATOM 3041 O O . GLU A 1 389 ? 19.244 -14.452 0.669 1.00 83.50 389 GLU A O 1
ATOM 3046 N N . VAL A 1 390 ? 19.522 -13.591 -1.379 1.00 85.88 390 VAL A N 1
ATOM 3047 C CA . VAL A 1 390 ? 20.267 -12.413 -0.949 1.00 85.88 390 VAL A CA 1
ATOM 3048 C C . VAL A 1 390 ? 19.297 -11.370 -0.395 1.00 85.88 390 VAL A C 1
ATOM 3050 O O . VAL A 1 390 ? 19.482 -10.897 0.725 1.00 85.88 390 VAL A O 1
ATOM 3053 N N . MET A 1 391 ? 18.208 -11.085 -1.115 1.00 81.88 391 MET A N 1
ATOM 3054 C CA . MET A 1 391 ? 17.165 -10.151 -0.672 1.00 81.88 391 MET A CA 1
ATOM 3055 C C . MET A 1 391 ? 16.549 -10.535 0.676 1.00 81.88 391 MET A 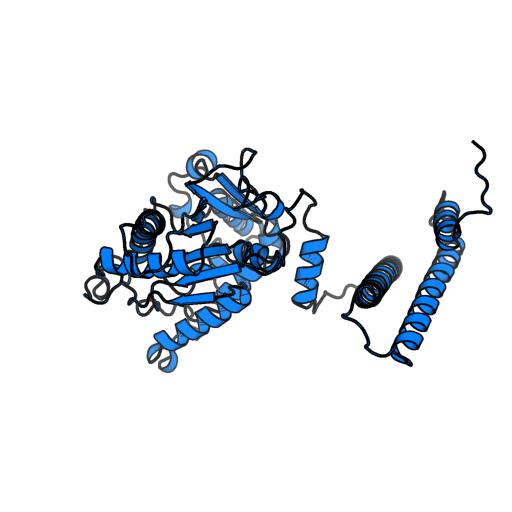C 1
ATOM 3057 O O . MET A 1 391 ? 16.303 -9.652 1.497 1.00 81.88 391 MET A O 1
ATOM 3061 N N . ARG A 1 392 ? 16.376 -11.839 0.931 1.00 82.31 392 ARG A N 1
ATOM 3062 C CA . ARG A 1 392 ? 15.876 -12.380 2.205 1.00 82.31 392 ARG A CA 1
ATOM 3063 C C . ARG A 1 392 ? 16.726 -12.025 3.423 1.00 82.31 392 ARG A C 1
ATOM 3065 O O . ARG A 1 392 ? 16.211 -12.043 4.526 1.00 82.31 392 ARG A O 1
ATOM 3072 N N . ASN A 1 393 ? 18.010 -11.717 3.256 1.00 84.69 393 ASN A N 1
ATOM 3073 C CA . ASN A 1 393 ? 18.920 -11.517 4.390 1.00 84.69 393 ASN A CA 1
ATOM 3074 C C . ASN A 1 393 ? 19.345 -10.057 4.597 1.00 84.69 393 ASN A C 1
ATOM 3076 O O . ASN A 1 393 ? 19.928 -9.728 5.625 1.00 84.69 393 ASN A O 1
ATOM 3080 N N . ILE A 1 394 ? 19.090 -9.183 3.623 1.00 88.00 394 ILE A N 1
ATOM 3081 C CA . ILE A 1 394 ? 19.566 -7.791 3.638 1.00 88.00 394 ILE A CA 1
ATOM 3082 C C . ILE A 1 394 ? 18.610 -6.900 4.416 1.00 88.00 394 ILE A C 1
ATOM 3084 O O . ILE A 1 394 ? 19.028 -6.149 5.291 1.00 88.00 394 ILE A O 1
ATOM 3088 N N . HIS A 1 395 ? 17.324 -6.983 4.084 1.00 89.62 395 HIS A N 1
ATOM 3089 C CA . HIS A 1 395 ? 16.266 -6.231 4.748 1.00 89.62 395 HIS A CA 1
ATOM 3090 C C . HIS A 1 395 ? 14.973 -7.058 4.709 1.00 89.62 395 HIS A C 1
ATOM 3092 O O . HIS A 1 395 ? 14.146 -6.846 3.818 1.00 89.62 395 HIS A O 1
ATOM 3098 N N . PRO A 1 396 ? 14.816 -8.042 5.618 1.00 91.19 396 PRO A N 1
ATOM 3099 C CA . PRO A 1 396 ? 13.674 -8.965 5.650 1.00 91.19 396 PRO A CA 1
ATOM 3100 C C . PRO A 1 396 ? 12.395 -8.339 6.224 1.00 91.19 396 PRO A C 1
ATOM 3102 O O . PRO A 1 396 ? 11.556 -9.045 6.771 1.00 91.19 396 PRO A O 1
ATOM 3105 N N . PHE A 1 397 ? 12.246 -7.019 6.125 1.00 93.81 397 PHE A N 1
ATOM 3106 C CA . PHE A 1 397 ? 11.175 -6.282 6.780 1.00 93.81 397 PHE A CA 1
ATOM 3107 C C . PHE A 1 397 ? 10.357 -5.475 5.776 1.00 93.81 397 PHE A C 1
ATOM 3109 O O . PHE A 1 397 ? 10.904 -4.906 4.823 1.00 93.81 397 PHE A O 1
ATOM 3116 N N . ASP A 1 398 ? 9.059 -5.374 6.040 1.00 96.00 398 ASP A N 1
ATOM 3117 C CA . ASP A 1 398 ? 8.278 -4.208 5.632 1.00 96.00 398 ASP A CA 1
ATOM 3118 C C . ASP A 1 398 ? 8.332 -3.173 6.769 1.00 96.00 398 ASP A C 1
ATOM 3120 O O . ASP A 1 398 ? 8.151 -3.519 7.940 1.00 96.00 398 ASP A O 1
ATOM 3124 N N . ASP A 1 399 ? 8.593 -1.911 6.425 1.00 95.69 399 ASP A N 1
ATOM 3125 C CA . ASP A 1 399 ? 8.776 -0.818 7.383 1.00 95.69 399 ASP A CA 1
ATOM 3126 C C . ASP A 1 399 ? 7.527 0.074 7.439 1.00 95.69 399 ASP A C 1
ATOM 3128 O O . ASP A 1 399 ? 6.950 0.415 6.401 1.00 95.69 399 ASP A O 1
ATOM 3132 N N . TYR A 1 400 ? 7.148 0.515 8.639 1.00 96.88 400 TYR A N 1
ATOM 3133 C CA . TYR A 1 400 ? 5.994 1.388 8.848 1.00 96.88 400 TYR A CA 1
ATOM 3134 C C . TYR A 1 400 ? 6.257 2.491 9.878 1.00 96.88 400 TYR A C 1
ATOM 3136 O O . TYR A 1 400 ? 7.134 2.396 10.744 1.00 96.88 400 TYR A O 1
ATOM 3144 N N . VAL A 1 401 ? 5.425 3.530 9.797 1.00 96.19 401 VAL A N 1
ATOM 3145 C CA . VAL A 1 401 ? 5.305 4.598 10.795 1.00 96.19 401 VAL A CA 1
ATOM 3146 C C . VAL A 1 401 ? 3.894 4.572 11.377 1.00 96.19 401 VAL A C 1
ATOM 3148 O O . VAL A 1 401 ? 2.917 4.669 10.638 1.00 96.19 401 VAL A O 1
ATOM 3151 N N . LEU A 1 402 ? 3.767 4.458 12.695 1.00 96.69 402 LEU A N 1
ATOM 3152 C CA . LEU A 1 402 ? 2.503 4.539 13.417 1.00 96.69 402 LEU A CA 1
ATOM 3153 C C . LEU A 1 402 ? 2.044 5.998 13.434 1.00 96.69 402 LEU A C 1
ATOM 3155 O O . LEU A 1 402 ? 2.572 6.825 14.175 1.00 96.69 402 LEU A O 1
ATOM 3159 N N . ALA A 1 403 ? 1.042 6.307 12.620 1.00 96.62 403 ALA A N 1
ATOM 3160 C CA . ALA A 1 403 ? 0.490 7.649 12.491 1.00 96.62 403 ALA A CA 1
ATOM 3161 C C . ALA A 1 403 ? -0.507 7.984 13.608 1.00 96.62 403 ALA A C 1
ATOM 3163 O O . ALA A 1 403 ? -0.589 9.122 14.071 1.00 96.62 403 ALA A O 1
ATOM 3164 N N . ARG A 1 404 ? -1.300 6.993 14.032 1.00 96.38 404 ARG A N 1
ATOM 3165 C CA . ARG A 1 404 ? -2.313 7.143 15.082 1.00 96.38 404 ARG A CA 1
ATOM 3166 C C . ARG A 1 404 ? -2.570 5.808 15.769 1.00 96.38 404 ARG A C 1
ATOM 3168 O O . ARG A 1 404 ? -2.635 4.785 15.099 1.00 96.38 404 ARG A O 1
ATOM 3175 N N . GLY A 1 405 ? -2.811 5.847 17.076 1.00 93.69 405 GLY A N 1
ATOM 3176 C CA . GLY A 1 405 ? -3.227 4.693 17.876 1.00 93.69 405 GLY A CA 1
ATOM 3177 C C . GLY A 1 405 ? -2.268 4.407 19.033 1.00 93.69 405 GLY A C 1
ATOM 3178 O O . GLY A 1 405 ? -1.245 5.085 19.163 1.00 93.69 405 GLY A O 1
ATOM 3179 N N . PRO A 1 406 ? -2.604 3.447 19.911 1.00 90.38 406 PRO A N 1
ATOM 3180 C CA . PRO A 1 406 ? -1.708 3.035 20.981 1.00 90.38 406 PRO A CA 1
ATOM 3181 C C . PRO A 1 406 ? -0.465 2.368 20.388 1.00 90.38 406 PRO A C 1
ATOM 3183 O O . PRO A 1 406 ? -0.577 1.493 19.532 1.00 90.38 406 PRO A O 1
ATOM 3186 N N . ARG A 1 407 ? 0.714 2.777 20.856 1.00 86.00 407 ARG A N 1
ATOM 3187 C CA . ARG A 1 407 ? 1.967 2.089 20.542 1.00 86.00 407 ARG A CA 1
ATOM 3188 C C . ARG A 1 407 ? 2.070 0.823 21.394 1.00 86.00 407 ARG A C 1
ATOM 3190 O O . ARG A 1 407 ? 1.723 0.858 22.575 1.00 86.00 407 ARG A O 1
ATOM 3197 N N . GLY A 1 408 ? 2.538 -0.263 20.796 1.00 80.19 408 GLY A N 1
ATOM 3198 C CA . GLY A 1 408 ? 2.982 -1.462 21.493 1.00 80.19 408 GLY A CA 1
ATOM 3199 C C . GLY A 1 408 ? 4.273 -1.235 22.284 1.00 80.19 408 GLY A C 1
ATOM 3200 O O . GLY A 1 408 ? 4.822 -0.130 22.324 1.00 80.19 408 GLY A O 1
ATOM 3201 N N . ASP A 1 409 ? 4.754 -2.295 22.924 1.00 75.94 409 ASP A N 1
ATOM 3202 C CA . ASP A 1 409 ? 5.998 -2.261 23.690 1.00 75.94 409 ASP A CA 1
ATOM 3203 C C . ASP A 1 409 ? 7.237 -2.276 22.772 1.00 75.94 409 ASP A C 1
ATOM 3205 O O . ASP A 1 409 ? 7.203 -2.806 21.663 1.00 75.94 409 ASP A O 1
ATOM 3209 N N . GLY A 1 410 ? 8.355 -1.724 23.259 1.00 80.12 410 GLY A N 1
ATOM 3210 C CA . GLY A 1 410 ? 9.653 -1.742 22.570 1.00 80.12 410 GLY A CA 1
ATOM 3211 C C . GLY A 1 410 ? 9.975 -0.505 21.718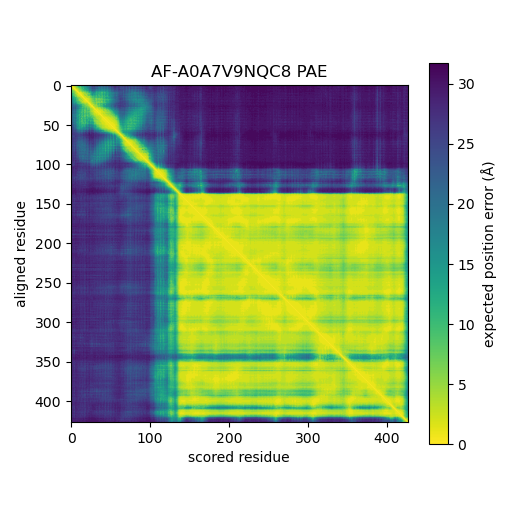 1.00 80.12 410 GLY A C 1
ATOM 3212 O O . GLY A 1 410 ? 9.173 0.419 21.568 1.00 80.12 410 GLY A O 1
ATOM 3213 N N . ASP A 1 411 ? 11.200 -0.482 21.180 1.00 82.44 411 ASP A N 1
ATOM 3214 C CA . ASP A 1 411 ? 11.695 0.616 20.334 1.00 82.44 411 ASP A CA 1
ATOM 3215 C C . ASP A 1 411 ? 11.074 0.581 18.931 1.00 82.44 411 ASP A C 1
ATOM 3217 O O . ASP A 1 411 ? 10.777 1.630 18.365 1.00 82.44 411 ASP A O 1
ATOM 3221 N N . LEU A 1 412 ? 10.825 -0.612 18.388 1.00 91.06 412 LEU A N 1
ATOM 3222 C CA . LEU A 1 412 ? 10.071 -0.830 17.157 1.00 91.06 412 LEU A CA 1
ATOM 3223 C C . LEU A 1 412 ? 9.020 -1.907 17.420 1.00 91.06 412 LEU A C 1
ATOM 3225 O O . LEU A 1 412 ? 9.347 -2.947 17.986 1.00 91.06 412 LEU A O 1
ATOM 3229 N N . GLU A 1 413 ? 7.779 -1.663 17.008 1.00 93.88 413 GLU A N 1
ATOM 3230 C CA . GLU A 1 413 ? 6.745 -2.696 17.006 1.00 93.88 413 GLU A CA 1
ATOM 3231 C C . GLU A 1 413 ? 7.090 -3.763 15.955 1.00 93.88 413 GLU A C 1
ATOM 3233 O O . GLU A 1 413 ? 7.558 -3.436 14.863 1.00 93.88 413 GLU A O 1
ATOM 3238 N N . ASP A 1 414 ? 6.821 -5.030 16.255 1.00 93.62 414 ASP A N 1
ATOM 3239 C CA . ASP A 1 414 ? 6.943 -6.162 15.325 1.00 93.62 414 ASP A CA 1
ATOM 3240 C C . ASP A 1 414 ? 5.577 -6.720 14.879 1.00 93.62 414 ASP A C 1
ATOM 3242 O O . ASP A 1 414 ? 5.497 -7.679 14.102 1.00 93.62 414 ASP A O 1
ATOM 3246 N N . ASP A 1 415 ? 4.499 -6.066 15.325 1.00 94.31 415 ASP A N 1
ATOM 3247 C CA . ASP A 1 415 ? 3.113 -6.385 15.018 1.00 94.31 415 ASP A CA 1
ATOM 3248 C C . ASP A 1 415 ? 2.250 -5.109 14.942 1.00 94.31 415 ASP A C 1
ATOM 3250 O O . ASP A 1 415 ? 2.128 -4.349 15.904 1.00 94.31 415 ASP A O 1
ATOM 3254 N N . LEU A 1 416 ? 1.594 -4.887 13.801 1.00 96.06 416 LEU A N 1
ATOM 3255 C CA . LEU A 1 416 ? 0.651 -3.794 13.573 1.00 96.06 416 LEU A CA 1
ATOM 3256 C C . LEU A 1 416 ? -0.532 -3.797 14.557 1.00 96.06 416 LEU A C 1
ATOM 3258 O O . LEU A 1 416 ? -1.069 -2.735 14.869 1.00 96.06 416 LEU A O 1
ATOM 3262 N N . PHE A 1 417 ? -0.944 -4.953 15.080 1.00 94.69 417 PHE A N 1
ATOM 3263 C CA . PHE A 1 417 ? -2.031 -5.052 16.060 1.00 94.69 417 PHE A CA 1
ATOM 3264 C C . PHE A 1 417 ? -1.527 -5.008 17.514 1.00 94.69 417 PHE A C 1
ATOM 3266 O O . PHE A 1 417 ? -2.340 -5.074 18.440 1.00 94.69 417 PHE A O 1
ATOM 3273 N N . ALA A 1 418 ? -0.216 -4.842 17.744 1.00 90.06 418 ALA A N 1
ATOM 3274 C CA . ALA A 1 418 ? 0.345 -4.713 19.088 1.00 90.06 418 ALA A CA 1
ATOM 3275 C C . ALA A 1 418 ? -0.357 -3.605 19.891 1.00 90.06 418 ALA A C 1
ATOM 3277 O O . ALA A 1 418 ? -0.671 -2.530 19.373 1.00 90.06 418 ALA A O 1
ATOM 3278 N N . GLY A 1 419 ? -0.607 -3.863 21.175 1.00 84.06 419 GLY A N 1
ATOM 3279 C CA . GLY A 1 419 ? -1.293 -2.920 22.064 1.00 84.06 419 GLY A CA 1
ATOM 3280 C C . GLY A 1 419 ? -2.814 -2.845 21.880 1.00 84.06 419 GLY A C 1
ATOM 3281 O O . GLY A 1 419 ? -3.466 -2.091 22.605 1.00 84.06 419 GLY A O 1
ATOM 3282 N N . LEU A 1 420 ? -3.401 -3.621 20.962 1.00 86.62 420 LEU A N 1
ATOM 3283 C CA . LEU A 1 420 ? -4.852 -3.782 20.872 1.00 86.62 420 LEU A CA 1
ATOM 3284 C C . LEU A 1 420 ? -5.343 -4.906 21.798 1.00 86.62 420 LEU A C 1
ATOM 3286 O O . LEU A 1 420 ? -4.624 -5.883 22.020 1.00 86.62 420 LEU A O 1
ATOM 3290 N N . PRO A 1 421 ? -6.563 -4.799 22.360 1.00 70.81 421 PRO A N 1
ATOM 3291 C CA . PRO A 1 421 ? -7.139 -5.881 23.145 1.00 70.81 421 PRO A CA 1
ATOM 3292 C C . PRO A 1 421 ? -7.245 -7.149 22.294 1.00 70.81 421 PRO A C 1
ATOM 3294 O O . PRO A 1 421 ? -7.786 -7.110 21.190 1.00 70.81 421 PRO A O 1
ATOM 3297 N N . SER A 1 422 ? -6.769 -8.283 22.816 1.00 56.38 422 SER A N 1
ATOM 3298 C CA . SER A 1 422 ? -7.094 -9.584 22.222 1.00 56.38 422 SER A CA 1
ATOM 3299 C C . SER A 1 422 ? -8.620 -9.753 22.204 1.00 56.38 422 SER A C 1
ATOM 3301 O O . SER A 1 422 ? -9.253 -9.403 23.208 1.00 56.38 422 SER A O 1
ATOM 3303 N N . PRO A 1 423 ? -9.221 -10.326 21.142 1.00 49.16 423 PRO A N 1
ATOM 3304 C CA . PRO A 1 423 ? -10.658 -10.611 21.114 1.00 49.16 423 PRO A CA 1
ATOM 3305 C C . PRO A 1 423 ? -11.123 -11.407 22.347 1.00 49.16 423 PRO A C 1
ATOM 3307 O O . PRO A 1 423 ? -12.213 -11.190 22.861 1.00 49.16 423 PRO A O 1
ATOM 3310 N N . ALA A 1 424 ? -10.245 -12.243 22.917 1.00 38.56 424 ALA A N 1
ATOM 3311 C CA . ALA A 1 424 ? -10.519 -13.027 24.121 1.00 38.56 424 ALA A CA 1
ATOM 3312 C C . ALA A 1 424 ? -10.691 -12.204 25.418 1.00 38.56 424 ALA A C 1
ATOM 3314 O O . ALA A 1 424 ? -11.233 -12.722 26.391 1.00 38.56 424 ALA A O 1
ATOM 3315 N N . ASN A 1 425 ? -10.235 -10.947 25.452 1.00 30.97 425 ASN A N 1
ATOM 3316 C CA . ASN A 1 425 ? -10.273 -10.080 26.638 1.00 30.97 425 ASN A CA 1
ATOM 3317 C C . ASN A 1 425 ? -11.384 -9.013 26.580 1.00 30.97 425 ASN A C 1
ATOM 3319 O O . ASN A 1 425 ? -11.454 -8.156 27.462 1.00 30.97 425 ASN A O 1
ATOM 3323 N N . ALA A 1 426 ? -12.253 -9.050 25.567 1.00 33.88 426 ALA A N 1
ATOM 3324 C CA . ALA A 1 426 ? -13.455 -8.226 25.494 1.00 33.88 426 ALA A CA 1
ATOM 3325 C C . ALA A 1 426 ? -14.638 -8.954 26.167 1.00 33.88 426 ALA A C 1
ATOM 3327 O O . ALA A 1 426 ? -15.565 -9.407 25.500 1.00 33.88 426 ALA A O 1
ATOM 3328 N N . GLY A 1 427 ? -14.588 -9.111 27.495 1.00 28.30 427 GLY A N 1
ATOM 3329 C CA . GLY A 1 427 ? -15.628 -9.793 28.278 1.00 28.30 427 GLY A CA 1
ATOM 3330 C C . GLY A 1 427 ? -15.681 -9.353 29.728 1.00 28.30 427 GLY A C 1
ATOM 3331 O O . GLY A 1 427 ? -14.663 -9.555 30.426 1.00 28.30 427 GLY A O 1
#

Solvent-accessible surface area (backbone atoms only — not comparable to full-atom values): 23971 Å² total; per-residue (Å²): 132,89,78,80,75,89,79,58,56,73,68,56,53,50,56,50,52,48,56,56,67,56,59,81,66,54,96,89,58,62,65,69,56,53,57,54,48,51,58,55,49,51,56,51,52,54,53,50,52,56,49,53,53,46,72,72,63,66,80,81,90,85,67,84,92,70,70,62,66,57,52,54,51,48,48,52,52,47,51,54,48,52,53,48,54,50,48,53,53,52,48,51,55,37,62,76,68,69,65,77,94,78,84,92,82,85,79,52,72,69,54,44,46,55,48,19,73,70,63,46,75,86,59,88,73,80,87,56,62,78,75,55,90,94,51,93,63,55,52,22,41,32,38,51,37,39,37,66,53,48,56,26,76,58,50,19,25,56,47,29,50,40,31,74,51,43,31,45,26,35,38,36,30,36,24,50,41,70,58,61,71,65,62,8,74,93,47,68,41,72,70,46,67,75,41,43,47,62,53,38,49,53,20,37,54,49,18,37,56,61,23,38,44,78,41,80,42,71,72,74,29,40,35,17,39,54,72,92,39,74,49,41,70,34,74,66,8,48,60,49,45,60,62,70,59,59,18,50,58,47,18,34,47,46,29,70,64,54,29,42,33,39,38,33,50,51,91,82,39,88,92,66,66,40,43,39,50,56,43,47,28,54,37,49,59,53,15,48,58,38,18,44,34,68,86,43,66,62,90,38,55,64,60,31,68,59,50,31,34,33,18,61,47,81,49,53,53,50,54,51,48,53,42,53,47,26,53,75,71,74,42,86,52,74,68,57,73,75,78,53,59,98,63,49,48,82,77,65,42,69,70,54,35,31,41,34,76,22,72,63,28,65,62,35,26,56,56,12,36,54,37,28,42,45,66,34,38,88,80,34,51,78,83,56,59,61,56,70,79,55,50,57,71,68,53,45,54,48,38,26,26,74,75,43,56,69,74,41,73,75,86,51,27,65,50,91,67,40,70,55,82,54,76,90,70,77,122

Secondary structure (DSSP, 8-state):
----GGGS-HHHHHHHHHHHHTTT--TT--HHHHHHHHHHHHHHHHHHHHHHHHHHSPPP--S---SHHHHHHHHHHHHHHHHHHHHHHHHHHHHHTT----------HHHHHHHHHHHS--S------S--TTS----EEEEEESSTTHHHHSSHHHHHHHHHTT-EEEEEEEE--TT----SGGG--HHHHHTHHHHHHHHHHHHHHHHT-SEEEEEEEBP--STT-TGGG-TTBGGGS-HHHHHHHHHHHHHHH--SEEEE--S--TTS--HHHHHHHHHHHHHHHHHH-TTSSGGG-S----SEEEEEE--HHHHHHHHHHHHHTTPPPS--GGGTTT--HHHHSTT--EEEE-TTTHHHHHHHHHH-TTT--TT-HHHHSS-HHHHHHH--EEEEEEEES---SSSSBS-TTTTSPPGGG--

pLDDT: mean 76.07, std 25.92, range [26.81, 98.94]

Mean predicted aligned error: 15.19 Å